Protein AF-G8LUS6-F1 (afdb_monomer)

InterPro domains:
  IPR001623 DnaJ domain [PF00226] (2-66)
  IPR001623 DnaJ domain [PR00625] (4-22)
  IPR001623 DnaJ domain [PR00625] (22-37)
  IPR001623 DnaJ domain [PR00625] (41-61)
  IPR001623 DnaJ domain [PS50076] (2-69)
  IPR001623 DnaJ domain [SM00271] (1-61)
  IPR001623 DnaJ domain [cd06257] (2-58)
  IPR036869 Chaperone J-domain superfamily [G3DSA:1.10.287.110] (1-94)
  IPR036869 Chaperone J-domain superfamily [SSF46565] (1-72)
  IPR050817 DjlA DnaK co-chaperone [PTHR24074] (4-101)

Secondary structure (DSSP, 8-state):
--HHHHTT--TT--HHHHHHHHHHHHHHS-GGG--THHHHHHHHHHHHHHHHHHHHSSHHHHHHHHHHHHHHHHHHTT-SS-----------------------------------------------THHHHHHHHHHHHHHHHHHHHHHHHHSTT--HHHHHHHHHHHHHHHHHHHHHHHHHHHHHHHHHH-----PPPGGGSS-HHHHHHHHHHHHHHHHHHHHHHHHHHHHHHHTSB-TT-BHHHHHHHH-S-SEEEEEGGGTEEEEEETTEEEEE-TTSBEEEEE-TTS-S-B-S-PPPTT--B-TT-BHHHHHHHH-S-SEEEEETTTTEEEEEETTEEEEE-TTSBEEEEE-TTS---B---PPPTT--B-TT-BHHHHHHHH-S-SEEEEETTTTEEEEEETTEEEEE-TTSBEEEEE-TTS---B---PPPTT--B-TT-BHHHHHHHH-S-SEEEE-TTT--EEEEETTEEEEE-TTSBEEEEE-SSS---B---S--TT-------------

Structure (mmCIF, N/CA/C/O backbone):
data_AF-G8LUS6-F1
#
_entry.id   AF-G8LUS6-F1
#
loop_
_atom_site.group_PDB
_atom_site.id
_atom_site.type_symbol
_atom_site.label_atom_id
_atom_site.label_alt_id
_atom_site.label_comp_id
_atom_site.label_asym_id
_atom_site.label_entity_id
_atom_site.label_seq_id
_atom_site.pdbx_PDB_ins_code
_atom_site.Cartn_x
_atom_site.Cartn_y
_atom_site.Cartn_z
_atom_site.occupancy
_atom_site.B_iso_or_equiv
_atom_site.auth_seq_id
_atom_site.auth_comp_id
_atom_site.auth_asym_id
_atom_site.auth_atom_id
_atom_site.pdbx_PDB_model_num
ATOM 1 N N . MET A 1 1 ? -3.765 36.724 -2.207 1.00 58.47 1 MET A N 1
ATOM 2 C CA . MET A 1 1 ? -5.198 36.444 -2.384 1.00 58.47 1 MET A CA 1
ATOM 3 C C . MET A 1 1 ? -5.279 35.278 -3.341 1.00 58.47 1 MET A C 1
ATOM 5 O O . MET A 1 1 ? -4.843 35.405 -4.480 1.00 58.47 1 MET A O 1
ATOM 9 N N . ASN A 1 2 ? -5.630 34.113 -2.814 1.00 85.12 2 ASN A N 1
ATOM 10 C CA . ASN A 1 2 ? -5.726 32.873 -3.573 1.00 85.12 2 ASN A CA 1
ATOM 11 C C . ASN A 1 2 ? -7.118 32.796 -4.254 1.00 85.12 2 ASN A C 1
ATOM 13 O O . ASN A 1 2 ? -7.994 33.615 -3.981 1.00 85.12 2 ASN A O 1
ATOM 17 N N . LEU A 1 3 ? -7.329 31.843 -5.167 1.00 89.19 3 LEU A N 1
ATOM 18 C CA . LEU A 1 3 ? -8.605 31.709 -5.886 1.00 89.19 3 LEU A CA 1
ATOM 19 C C . LEU A 1 3 ? -9.763 31.250 -4.980 1.00 89.19 3 LEU A C 1
ATOM 21 O O . LEU A 1 3 ? -10.919 31.515 -5.299 1.00 89.19 3 LEU A O 1
ATOM 25 N N . TYR A 1 4 ? -9.465 30.611 -3.847 1.00 91.12 4 TYR A N 1
ATOM 26 C CA . TYR A 1 4 ? -10.455 30.220 -2.841 1.00 91.12 4 TYR A CA 1
ATOM 27 C C . TYR A 1 4 ? -10.989 31.442 -2.078 1.00 91.12 4 TYR A C 1
ATOM 29 O O . TYR A 1 4 ? -12.196 31.562 -1.889 1.00 91.12 4 TYR A O 1
ATOM 37 N N . ASP A 1 5 ? -10.123 32.417 -1.779 1.00 91.19 5 ASP A N 1
ATOM 38 C CA . ASP A 1 5 ? -10.479 33.703 -1.171 1.00 91.19 5 ASP A CA 1
ATOM 39 C C . ASP A 1 5 ? -11.413 34.507 -2.095 1.00 91.19 5 ASP A C 1
ATOM 41 O O . ASP A 1 5 ? -12.305 35.208 -1.626 1.00 91.19 5 ASP A O 1
ATOM 45 N N . VAL A 1 6 ? -11.222 34.402 -3.419 1.00 90.75 6 VAL A N 1
ATOM 46 C CA . VAL A 1 6 ? -12.074 35.063 -4.429 1.00 90.75 6 VAL A CA 1
ATOM 47 C C . VAL A 1 6 ? -13.480 34.458 -4.462 1.00 90.75 6 VAL A C 1
ATOM 49 O O . VAL A 1 6 ? -14.449 35.185 -4.677 1.00 90.75 6 VAL A O 1
ATOM 52 N N . LEU A 1 7 ? -13.593 33.145 -4.242 1.00 91.44 7 LEU A N 1
ATOM 53 C CA . LEU A 1 7 ? -14.875 32.446 -4.123 1.00 91.44 7 LEU A CA 1
ATOM 54 C C . LEU A 1 7 ? -15.418 32.417 -2.685 1.00 91.44 7 LEU A C 1
ATOM 56 O O . LEU A 1 7 ? -16.474 31.834 -2.466 1.00 91.44 7 LEU A O 1
ATOM 60 N N . GLU A 1 8 ? -14.736 33.062 -1.733 1.00 91.81 8 GLU A N 1
ATOM 61 C CA . GLU A 1 8 ? -15.108 33.118 -0.312 1.00 91.81 8 GLU A CA 1
ATOM 62 C C . GLU A 1 8 ? -15.313 31.718 0.316 1.00 91.81 8 GLU A C 1
ATOM 64 O O . GLU A 1 8 ? -16.197 31.516 1.147 1.00 91.81 8 GLU A O 1
ATOM 69 N N . VAL A 1 9 ? -14.493 30.736 -0.082 1.00 90.38 9 VAL A N 1
ATOM 70 C CA . VAL A 1 9 ? -14.553 29.339 0.393 1.00 90.38 9 VAL A CA 1
ATOM 71 C C . VAL A 1 9 ? -13.209 28.865 0.947 1.00 90.38 9 VAL A C 1
ATOM 73 O O . VAL A 1 9 ? -12.163 29.411 0.611 1.00 90.38 9 VAL A O 1
ATOM 76 N N . SER A 1 10 ? -13.231 27.822 1.783 1.00 89.56 10 SER A N 1
ATOM 77 C CA . SER A 1 10 ? -12.005 27.179 2.279 1.00 89.56 10 SER A CA 1
ATOM 78 C C . SER A 1 10 ? -11.279 26.401 1.178 1.00 89.56 10 SER A C 1
ATOM 80 O O . SER A 1 10 ? -11.909 25.948 0.218 1.00 89.56 10 SER A O 1
ATOM 82 N N . GLN A 1 11 ? -9.971 26.174 1.335 1.00 86.69 11 GLN A N 1
ATOM 83 C CA . GLN A 1 11 ? -9.192 25.347 0.397 1.00 86.69 11 GLN A CA 1
ATOM 84 C C . GLN A 1 11 ? -9.652 23.876 0.404 1.00 86.69 11 GLN A C 1
ATOM 86 O O . GLN A 1 11 ? -9.571 23.188 -0.615 1.00 86.69 11 GLN A O 1
ATOM 91 N N . GLU A 1 12 ? -10.228 23.428 1.519 1.00 86.00 12 GLU A N 1
ATOM 92 C CA . GLU A 1 12 ? -10.810 22.103 1.751 1.00 86.00 12 GLU A CA 1
ATOM 93 C C . GLU A 1 12 ? -12.258 21.982 1.236 1.00 86.00 12 GLU A C 1
ATOM 95 O O . GLU A 1 12 ? -12.863 20.917 1.333 1.00 86.00 12 GLU A O 1
ATOM 100 N N . ALA A 1 13 ? -12.844 23.050 0.676 1.00 86.75 13 ALA A N 1
ATOM 101 C CA . ALA A 1 13 ? -14.242 23.044 0.245 1.00 86.75 13 ALA A CA 1
ATOM 102 C C . ALA A 1 13 ? -14.516 21.978 -0.832 1.00 86.75 13 ALA A C 1
ATOM 104 O O . ALA A 1 13 ? -13.731 21.795 -1.771 1.00 86.75 13 ALA A O 1
ATOM 105 N N . SER A 1 14 ? -15.657 21.290 -0.739 1.00 88.50 14 SER A N 1
ATOM 106 C CA . SER A 1 14 ? -16.054 20.284 -1.729 1.00 88.50 14 SER A CA 1
ATOM 107 C C . SER A 1 14 ? -16.387 20.923 -3.088 1.00 88.50 14 SER A C 1
ATOM 109 O O . SER A 1 14 ? -16.627 22.127 -3.204 1.00 88.50 14 SER A O 1
ATOM 111 N N . GLN A 1 15 ? -16.417 20.117 -4.154 1.00 90.06 15 GLN A N 1
ATOM 112 C CA . GLN A 1 15 ? -16.765 20.612 -5.495 1.00 90.06 15 GLN A CA 1
ATOM 113 C C . GLN A 1 15 ? -18.192 21.174 -5.581 1.00 90.06 15 GLN A C 1
ATOM 115 O O . GLN A 1 15 ? -18.461 22.089 -6.361 1.00 90.06 15 GLN A O 1
ATOM 120 N N . GLU A 1 16 ? -19.109 20.651 -4.772 1.00 86.19 16 GLU A N 1
ATOM 121 C CA . GLU A 1 16 ? -20.479 21.159 -4.684 1.00 86.19 16 GLU A CA 1
ATOM 122 C C . GLU A 1 16 ? -20.511 22.536 -4.014 1.00 86.19 16 GLU A C 1
ATOM 124 O O . GLU A 1 16 ? -21.102 23.467 -4.562 1.00 86.19 16 GLU A O 1
ATOM 129 N N . MET A 1 17 ? -19.757 22.714 -2.922 1.00 85.00 17 MET A N 1
ATOM 130 C CA . MET A 1 17 ? -19.627 24.004 -2.235 1.00 85.00 17 MET A CA 1
ATOM 131 C C . MET A 1 17 ? -19.033 25.091 -3.142 1.00 85.00 17 MET A C 1
ATOM 133 O O . MET A 1 17 ? -19.504 26.225 -3.130 1.00 85.00 17 MET A O 1
ATOM 137 N N . ILE A 1 18 ? -18.049 24.752 -3.982 1.00 91.50 18 ILE A N 1
ATOM 138 C CA . ILE A 1 18 ? -17.445 25.684 -4.952 1.00 91.50 18 ILE A CA 1
ATOM 139 C C . ILE A 1 18 ? -18.463 26.122 -6.016 1.00 91.50 18 ILE A C 1
ATOM 141 O O . ILE A 1 18 ? -18.535 27.302 -6.369 1.00 91.50 18 ILE A O 1
ATOM 145 N N . LYS A 1 19 ? -19.284 25.190 -6.519 1.00 90.06 19 LYS A N 1
ATOM 146 C CA . LYS A 1 19 ? -20.344 25.494 -7.496 1.00 90.06 19 LYS A CA 1
ATOM 147 C C . LYS A 1 19 ? -21.439 26.372 -6.898 1.00 90.06 19 LYS A C 1
ATOM 149 O O . LYS A 1 19 ? -21.920 27.287 -7.572 1.00 90.06 19 LYS A O 1
ATOM 154 N N . ASP A 1 20 ? -21.820 26.125 -5.653 1.00 89.81 20 ASP A N 1
ATOM 155 C CA . ASP A 1 20 ? -22.864 26.899 -4.987 1.00 89.81 20 ASP A CA 1
ATOM 156 C C . ASP A 1 20 ? -22.379 28.286 -4.546 1.00 89.81 20 ASP A C 1
ATOM 158 O O . ASP A 1 20 ? -23.111 29.272 -4.707 1.00 89.81 20 ASP A O 1
ATOM 162 N N . ALA A 1 21 ? -21.120 28.408 -4.120 1.00 91.81 21 ALA A N 1
ATOM 163 C CA . ALA A 1 21 ? -20.474 29.695 -3.875 1.00 91.81 21 ALA A CA 1
ATOM 164 C C . ALA A 1 21 ? -20.403 30.540 -5.157 1.00 91.81 21 ALA A C 1
ATOM 166 O O . ALA A 1 21 ? -20.826 31.699 -5.157 1.00 91.81 21 ALA A O 1
ATOM 167 N N . TYR A 1 22 ? -19.992 29.943 -6.283 1.00 93.75 22 TYR A N 1
ATOM 168 C CA . TYR A 1 22 ? -19.989 30.617 -7.584 1.00 93.75 22 TYR A CA 1
ATOM 169 C C . TYR A 1 22 ? -21.378 31.135 -7.970 1.00 93.75 22 TYR A C 1
ATOM 171 O O . TYR A 1 22 ? -21.530 32.305 -8.314 1.00 93.75 22 TYR A O 1
ATOM 179 N N . ARG A 1 23 ? -22.420 30.299 -7.865 1.00 92.19 23 ARG A N 1
ATOM 180 C CA . ARG A 1 23 ? -23.803 30.705 -8.179 1.00 92.19 23 ARG A CA 1
ATOM 181 C C . ARG A 1 23 ? -24.276 31.863 -7.302 1.00 92.19 23 ARG A C 1
ATOM 183 O O . ARG A 1 23 ? -24.979 32.750 -7.788 1.00 92.19 23 ARG A O 1
ATOM 190 N N . THR A 1 24 ? -23.908 31.853 -6.025 1.00 91.25 24 THR A N 1
ATOM 191 C CA . THR A 1 24 ? -24.281 32.890 -5.055 1.00 91.25 24 THR A CA 1
ATOM 192 C C . THR A 1 24 ? -23.578 34.211 -5.364 1.00 91.25 24 THR A C 1
ATOM 194 O O . THR A 1 24 ? -24.226 35.257 -5.450 1.00 91.25 24 THR A O 1
ATOM 197 N N . LEU A 1 25 ? -22.271 34.166 -5.622 1.00 90.62 25 LEU A N 1
ATOM 198 C CA . LEU A 1 25 ? -21.464 35.342 -5.938 1.00 90.62 25 LEU A CA 1
ATOM 199 C C . LEU A 1 25 ? -21.779 35.913 -7.328 1.00 90.62 25 LEU A C 1
ATOM 201 O O . LEU A 1 25 ? -21.881 37.129 -7.475 1.00 90.62 25 LEU A O 1
ATOM 205 N N . ALA A 1 26 ? -22.033 35.064 -8.326 1.00 89.50 26 ALA A N 1
ATOM 206 C CA . ALA A 1 26 ? -22.428 35.491 -9.666 1.00 89.50 26 ALA A CA 1
ATOM 207 C C . ALA A 1 26 ? -23.787 36.209 -9.660 1.00 89.50 26 ALA A C 1
ATOM 209 O O . ALA A 1 26 ? -23.953 37.225 -10.330 1.00 89.50 26 ALA A O 1
ATOM 210 N N . LYS A 1 27 ? -24.751 35.740 -8.854 1.00 89.12 27 LYS A N 1
ATOM 211 C CA . LYS A 1 27 ? -26.025 36.451 -8.653 1.00 89.12 27 LYS A CA 1
ATOM 212 C C . LYS A 1 27 ? -25.836 37.779 -7.929 1.00 89.12 27 LYS A C 1
ATOM 214 O O . LYS A 1 27 ? -26.528 38.732 -8.251 1.00 89.12 27 LYS A O 1
ATOM 219 N N . LYS A 1 28 ? -24.915 37.847 -6.966 1.00 86.38 28 LYS A N 1
ATOM 220 C CA . LYS A 1 28 ? -24.642 39.058 -6.183 1.00 86.38 28 LYS A CA 1
ATOM 221 C C . LYS A 1 28 ? -23.948 40.138 -7.013 1.00 86.38 28 LYS A C 1
ATOM 223 O O . LYS A 1 28 ? -24.328 41.292 -6.910 1.00 86.38 28 LYS A O 1
ATOM 228 N N . TYR A 1 29 ? -22.975 39.772 -7.846 1.00 88.38 29 TYR A N 1
ATOM 229 C CA . TYR A 1 29 ? -22.129 40.714 -8.592 1.00 88.38 29 TYR A CA 1
ATOM 230 C C . TYR A 1 29 ? -22.480 40.831 -10.084 1.00 88.38 29 TYR A C 1
ATOM 232 O O . TYR A 1 29 ? -21.676 41.335 -10.866 1.00 88.38 29 TYR A O 1
ATOM 240 N N . HIS A 1 30 ? -23.666 40.377 -10.508 1.00 85.69 30 HIS A N 1
ATOM 241 C CA . HIS A 1 30 ? -24.073 40.466 -11.912 1.00 85.69 30 HIS A CA 1
ATOM 242 C C . HIS A 1 30 ? -24.125 41.934 -12.377 1.00 85.69 30 HIS A C 1
ATOM 244 O O . HIS A 1 30 ? -24.794 42.742 -11.729 1.00 85.69 30 HIS A O 1
ATOM 250 N N . PRO A 1 31 ? -23.477 42.308 -13.498 1.00 80.50 31 PRO A N 1
ATOM 251 C CA . PRO A 1 31 ? -23.371 43.707 -13.927 1.00 80.50 31 PRO A CA 1
ATOM 252 C C . PRO A 1 31 ? -24.723 44.354 -14.259 1.00 80.50 31 PRO A C 1
ATOM 254 O O . PRO A 1 31 ? -24.834 45.577 -14.229 1.00 80.50 31 PRO A O 1
ATOM 257 N N . ASP A 1 32 ? -25.759 43.553 -14.519 1.00 86.12 32 ASP A N 1
ATOM 258 C CA . ASP A 1 32 ? -27.130 44.042 -14.740 1.00 86.12 32 ASP A CA 1
ATOM 259 C C . ASP A 1 32 ? -27.805 44.570 -13.464 1.00 86.12 32 ASP A C 1
ATOM 261 O O . ASP A 1 32 ? -28.813 45.267 -13.551 1.00 86.12 32 ASP A O 1
ATOM 265 N N . LEU A 1 33 ? -27.260 44.267 -12.280 1.00 80.56 33 LEU A N 1
ATOM 266 C CA . LEU A 1 33 ? -27.777 44.757 -10.998 1.00 80.56 33 LEU A CA 1
ATOM 267 C C . LEU A 1 33 ? -27.205 46.128 -10.607 1.00 80.56 33 LEU A C 1
ATOM 269 O O . LEU A 1 33 ? -27.638 46.704 -9.609 1.00 80.56 33 LEU A O 1
ATOM 273 N N . TYR A 1 34 ? -26.248 46.661 -11.375 1.00 85.19 34 TYR A N 1
ATOM 274 C CA . TYR A 1 34 ? -25.497 47.865 -11.021 1.00 85.19 34 TYR A CA 1
ATOM 275 C C . TYR A 1 34 ? -25.462 48.887 -12.164 1.00 85.19 34 TYR A C 1
ATOM 277 O O . TYR A 1 34 ? -25.383 48.550 -13.344 1.00 85.19 34 TYR A O 1
ATOM 285 N N . THR A 1 35 ? -25.472 50.176 -11.815 1.00 74.56 35 THR A N 1
ATOM 286 C CA . THR A 1 35 ? -25.419 51.297 -12.770 1.00 74.56 35 THR A CA 1
ATOM 287 C C . THR A 1 35 ? -24.302 52.278 -12.414 1.00 74.56 35 THR A C 1
ATOM 289 O O . THR A 1 35 ? -23.964 52.438 -11.245 1.00 74.56 35 THR A O 1
ATOM 292 N N . GLY A 1 36 ? -23.740 52.976 -13.406 1.00 76.25 36 GLY A N 1
ATOM 293 C CA . GLY A 1 36 ? -22.704 53.994 -13.178 1.00 76.25 36 GLY A CA 1
ATOM 294 C C . GLY A 1 36 ? -21.356 53.404 -12.744 1.00 76.25 36 GLY A C 1
ATOM 295 O O . GLY A 1 36 ? -20.943 52.360 -13.243 1.00 76.25 36 GLY A O 1
ATOM 296 N N . SER A 1 37 ? -20.652 54.066 -11.820 1.00 71.19 37 SER A N 1
ATOM 297 C CA . SER A 1 37 ? -19.320 53.643 -11.350 1.00 71.19 37 SER A CA 1
ATOM 298 C C . SER A 1 37 ? -19.307 52.265 -10.684 1.00 71.19 37 SER A C 1
ATOM 300 O O . SER A 1 37 ? -18.295 51.568 -10.736 1.00 71.19 37 SER A O 1
ATOM 302 N N . ASP A 1 38 ? -20.424 51.849 -10.086 1.00 75.06 38 ASP A N 1
ATOM 303 C CA . ASP A 1 38 ? -20.526 50.558 -9.400 1.00 75.06 38 ASP A CA 1
ATOM 304 C C . ASP A 1 38 ? -20.705 49.392 -10.378 1.00 75.06 38 ASP A C 1
ATOM 306 O O . ASP A 1 38 ? -20.310 48.269 -10.069 1.00 75.06 38 ASP A O 1
ATOM 310 N N . LYS A 1 39 ? -21.171 49.667 -11.606 1.00 80.06 39 LYS A N 1
ATOM 311 C CA . LYS A 1 39 ? -21.209 48.675 -12.688 1.00 80.06 39 LYS A CA 1
ATOM 312 C C . LYS A 1 39 ? -19.807 48.212 -13.076 1.00 80.06 39 LYS A C 1
ATOM 314 O O . LYS A 1 39 ? -19.568 47.017 -13.186 1.00 80.06 39 LYS A O 1
ATOM 319 N N . SER A 1 40 ? -18.863 49.146 -13.200 1.00 78.62 40 SER A N 1
ATOM 320 C CA . SER A 1 40 ? -17.472 48.816 -13.534 1.00 78.62 40 SER A CA 1
ATOM 321 C C . SER A 1 40 ? -16.816 47.933 -12.467 1.00 78.62 40 SER A C 1
ATOM 323 O O . SER A 1 40 ? -16.060 47.027 -12.805 1.00 78.62 40 SER A O 1
ATOM 325 N N . LYS A 1 41 ? -17.126 48.163 -11.184 1.00 80.69 41 LYS A N 1
ATOM 326 C CA . LYS A 1 41 ? -16.615 47.345 -10.071 1.00 80.69 41 LYS A CA 1
ATOM 327 C C . LYS A 1 41 ? -17.250 45.956 -10.044 1.00 80.69 41 LYS A C 1
ATOM 329 O O . LYS A 1 41 ? -16.564 44.978 -9.764 1.00 80.69 41 LYS A O 1
ATOM 334 N N . ALA A 1 42 ? -18.546 45.865 -10.345 1.00 81.00 42 ALA A N 1
ATOM 335 C CA . ALA A 1 42 ? -19.246 44.590 -10.471 1.00 81.00 42 ALA A CA 1
ATOM 336 C C . ALA A 1 42 ? -18.702 43.760 -11.647 1.00 81.00 42 ALA A C 1
ATOM 338 O O . ALA A 1 42 ? -18.479 42.565 -11.493 1.00 81.00 42 ALA A O 1
ATOM 339 N N . GLU A 1 43 ? -18.399 44.390 -12.787 1.00 81.75 43 GLU A N 1
ATOM 340 C CA . GLU A 1 43 ? -17.769 43.726 -13.938 1.00 81.75 43 GLU A CA 1
ATOM 341 C C . GLU A 1 43 ? -16.366 43.191 -13.621 1.00 81.75 43 GLU A C 1
ATOM 343 O O . GLU A 1 43 ? -16.021 42.086 -14.040 1.00 81.75 43 GLU A O 1
ATOM 348 N N . GLU A 1 44 ? -15.556 43.946 -12.875 1.00 85.00 44 GLU A N 1
ATOM 349 C CA . GLU A 1 44 ? -14.219 43.518 -12.447 1.00 85.00 44 GLU A CA 1
ATOM 350 C C . GLU A 1 44 ? -14.293 42.340 -11.466 1.00 85.00 44 GLU A C 1
ATOM 352 O O . GLU A 1 44 ? -13.701 41.290 -11.719 1.00 85.00 44 GLU A O 1
ATOM 357 N N . LYS A 1 45 ? -15.132 42.448 -10.426 1.00 85.12 45 LYS A N 1
ATOM 358 C CA . LYS A 1 45 ? -15.408 41.352 -9.483 1.00 85.12 45 LYS A CA 1
ATOM 359 C C . LYS A 1 45 ? -15.941 40.103 -10.185 1.00 85.12 45 LYS A C 1
ATOM 361 O O . LYS A 1 45 ? -15.512 38.995 -9.882 1.00 85.12 45 LYS A O 1
ATOM 366 N N . MET A 1 46 ? -16.845 40.265 -11.149 1.00 86.69 46 MET A N 1
ATOM 367 C CA . MET A 1 46 ? -17.398 39.149 -11.917 1.00 86.69 46 MET A CA 1
ATOM 368 C C . MET A 1 46 ? -16.325 38.442 -12.757 1.00 86.69 46 MET A C 1
ATOM 370 O O . MET A 1 46 ? -16.345 37.217 -12.873 1.00 86.69 46 MET A O 1
ATOM 374 N N . LYS A 1 47 ? -15.361 39.179 -13.325 1.00 88.25 47 LYS A N 1
ATOM 375 C CA . LYS A 1 47 ? -14.227 38.577 -14.047 1.00 88.25 47 LYS A CA 1
ATOM 376 C C . LYS A 1 47 ? -13.346 37.741 -13.122 1.00 88.25 47 LYS A C 1
ATOM 378 O O . LYS A 1 47 ? -12.975 36.634 -13.504 1.00 88.25 47 LYS A O 1
ATOM 383 N N . GLU A 1 48 ? -13.060 38.233 -11.918 1.00 88.19 48 GLU A N 1
ATOM 384 C CA . GLU A 1 48 ? -12.295 37.491 -10.908 1.00 88.19 48 GLU A CA 1
ATOM 385 C C . GLU A 1 48 ? -13.020 36.209 -10.475 1.00 88.19 48 GLU A C 1
ATOM 387 O O . GLU A 1 48 ? -12.418 35.136 -10.469 1.00 88.19 48 GLU A O 1
ATOM 392 N N . ILE A 1 49 ? -14.325 36.299 -10.194 1.00 90.06 49 ILE A N 1
ATOM 393 C CA . ILE A 1 49 ? -15.166 35.157 -9.795 1.00 90.06 49 ILE A CA 1
ATOM 394 C C . ILE A 1 49 ? -15.216 34.094 -10.903 1.00 90.06 49 ILE A C 1
ATOM 396 O O . ILE A 1 49 ? -15.053 32.905 -10.630 1.00 90.06 49 ILE A O 1
ATOM 400 N N . ASN A 1 50 ? -15.396 34.505 -12.163 1.00 88.19 50 ASN A N 1
ATOM 401 C CA . ASN A 1 50 ? -15.407 33.583 -13.303 1.00 88.19 50 ASN A CA 1
ATOM 402 C C . ASN A 1 50 ? -14.051 32.903 -13.510 1.00 88.19 50 ASN A C 1
ATOM 404 O O . ASN A 1 50 ? -14.003 31.706 -13.781 1.00 88.19 50 ASN A O 1
ATOM 408 N N . TYR A 1 51 ? -12.953 33.648 -13.364 1.00 88.31 51 TYR A N 1
ATOM 409 C CA . TYR A 1 51 ? -11.608 33.091 -13.471 1.00 88.31 51 TYR A CA 1
ATOM 410 C C . TYR A 1 51 ? -11.321 32.082 -12.351 1.00 88.31 51 TYR A C 1
ATOM 412 O O . TYR A 1 51 ? -10.810 30.996 -12.617 1.00 88.31 51 TYR A O 1
ATOM 420 N N . ALA A 1 52 ? -11.709 32.393 -11.111 1.00 90.38 52 ALA A N 1
ATOM 421 C CA . ALA A 1 52 ? -11.564 31.471 -9.991 1.00 90.38 52 ALA A CA 1
ATOM 422 C C . ALA A 1 52 ? -12.386 30.189 -10.194 1.00 90.38 52 ALA A C 1
ATOM 424 O O . ALA A 1 52 ? -11.877 29.094 -9.963 1.00 90.38 52 ALA A O 1
ATOM 425 N N . PHE A 1 53 ? -13.618 30.298 -10.696 1.00 89.56 53 PHE A N 1
ATOM 426 C CA . PHE A 1 53 ? -14.460 29.134 -10.970 1.00 89.56 53 PHE A CA 1
ATOM 427 C C . PHE A 1 53 ? -13.978 28.291 -12.162 1.00 89.56 53 PHE A C 1
ATOM 429 O O . PHE A 1 53 ? -14.055 27.068 -12.086 1.00 89.56 53 PHE A O 1
ATOM 436 N N . ASP A 1 54 ? -13.422 28.889 -13.225 1.00 90.31 54 ASP A N 1
ATOM 437 C CA . ASP A 1 54 ? -12.855 28.126 -14.356 1.00 90.31 54 ASP A CA 1
ATOM 438 C C . ASP A 1 54 ? -11.700 27.209 -13.925 1.00 90.31 54 ASP A C 1
ATOM 440 O O . ASP A 1 54 ? -11.499 26.141 -14.506 1.00 90.31 54 ASP A O 1
ATOM 444 N N . ILE A 1 55 ? -10.950 27.616 -12.898 1.00 88.12 55 ILE A N 1
ATOM 445 C CA . ILE A 1 55 ? -9.837 26.840 -12.351 1.00 88.12 55 ILE A CA 1
ATOM 446 C C . ILE A 1 55 ? -10.301 25.889 -11.244 1.00 88.12 55 ILE A C 1
ATOM 448 O O . ILE A 1 55 ? -9.931 24.720 -11.268 1.00 88.12 55 ILE A O 1
ATOM 452 N N . LEU A 1 56 ? -11.103 26.354 -10.283 1.00 91.69 56 LEU A N 1
ATOM 453 C CA . LEU A 1 56 ? -11.485 25.563 -9.106 1.00 91.69 56 LEU A CA 1
ATOM 454 C C . LEU A 1 56 ? -12.667 24.611 -9.357 1.00 91.69 56 LEU A C 1
ATOM 456 O O . LEU A 1 56 ? -12.760 23.566 -8.711 1.00 91.69 56 LEU A O 1
ATOM 460 N N . GLY A 1 57 ? -13.553 24.947 -10.299 1.00 84.12 57 GLY A N 1
ATOM 461 C CA . GLY A 1 57 ? -14.731 24.147 -10.648 1.00 84.12 57 GLY A CA 1
ATOM 462 C C . GLY A 1 57 ? -14.425 22.915 -11.506 1.00 84.12 57 GLY A C 1
ATOM 463 O O . GLY A 1 57 ? -15.247 21.999 -11.572 1.00 84.12 57 GLY A O 1
ATOM 464 N N . ASP A 1 58 ? -13.249 22.867 -12.139 1.00 88.00 58 ASP A N 1
ATOM 465 C CA . ASP A 1 58 ? -12.726 21.682 -12.821 1.00 88.00 58 ASP A CA 1
ATOM 466 C C . ASP A 1 58 ? -11.766 20.929 -11.875 1.00 88.00 58 ASP A C 1
ATOM 468 O O . ASP A 1 58 ? -10.739 21.489 -11.475 1.00 88.00 58 ASP A O 1
ATOM 472 N N . PRO A 1 59 ? -12.039 19.657 -11.523 1.00 84.81 59 PRO A N 1
ATOM 473 C CA . PRO A 1 59 ? -11.202 18.894 -10.595 1.00 84.81 59 PRO A CA 1
ATOM 474 C C . PRO A 1 59 ? -9.729 18.768 -11.017 1.00 84.81 59 PRO A C 1
ATOM 476 O O . PRO A 1 59 ? -8.838 18.750 -10.168 1.00 84.81 59 PRO A O 1
ATOM 479 N N . ILE A 1 60 ? -9.448 18.699 -12.321 1.00 83.19 60 ILE A N 1
ATOM 480 C CA . ILE A 1 60 ? -8.091 18.556 -12.857 1.00 83.19 60 ILE A CA 1
ATOM 481 C C . ILE A 1 60 ? -7.345 19.890 -12.762 1.00 83.19 60 ILE A C 1
ATOM 483 O O . ILE A 1 60 ? -6.173 19.910 -12.371 1.00 83.19 60 ILE A O 1
ATOM 487 N N . LYS A 1 61 ? -7.998 21.007 -13.108 1.00 85.31 61 LYS A N 1
ATOM 488 C CA . LYS A 1 61 ? -7.391 22.346 -13.000 1.00 85.31 61 LYS A CA 1
ATOM 489 C C . LYS A 1 61 ? -7.205 22.765 -11.540 1.00 85.31 61 LYS A C 1
ATOM 491 O O . LYS A 1 61 ? -6.138 23.286 -11.214 1.00 85.31 61 LYS A O 1
ATOM 496 N N . ARG A 1 62 ? -8.167 22.451 -10.664 1.00 89.12 62 ARG A N 1
ATOM 497 C CA . ARG A 1 62 ? -8.085 22.682 -9.215 1.00 89.12 62 ARG A CA 1
ATOM 498 C C . ARG A 1 62 ? -6.868 21.987 -8.624 1.00 89.12 62 ARG A C 1
ATOM 500 O O . ARG A 1 62 ? -6.032 22.637 -8.012 1.00 89.12 62 ARG A O 1
ATOM 507 N N . ARG A 1 63 ? -6.692 20.698 -8.926 1.00 82.81 63 ARG A N 1
ATOM 508 C CA . ARG A 1 63 ? -5.542 19.923 -8.443 1.00 82.81 63 ARG A CA 1
ATOM 509 C C . ARG A 1 63 ? -4.200 20.526 -8.871 1.00 82.81 63 ARG A C 1
ATOM 511 O O . ARG A 1 63 ? -3.280 20.601 -8.064 1.00 82.81 63 ARG A O 1
ATOM 518 N N . LYS A 1 64 ? -4.082 20.989 -10.122 1.00 84.50 64 LYS A N 1
ATOM 519 C CA . LYS A 1 64 ? -2.869 21.679 -10.609 1.00 84.50 64 LYS A CA 1
ATOM 520 C C . LYS A 1 64 ? -2.639 23.018 -9.903 1.00 84.50 64 LYS A C 1
ATOM 522 O O . LYS A 1 64 ? -1.495 23.386 -9.639 1.00 84.50 64 LYS A O 1
ATOM 527 N N . TYR A 1 65 ? -3.711 23.749 -9.613 1.00 83.94 65 TYR A N 1
ATOM 528 C CA . TYR A 1 65 ? -3.650 25.000 -8.868 1.00 83.94 65 TYR A CA 1
ATOM 529 C C . TYR A 1 65 ? -3.204 24.768 -7.414 1.00 83.94 65 TYR A C 1
ATOM 531 O O . TYR A 1 65 ? -2.272 25.430 -6.956 1.00 83.94 65 TYR A O 1
ATOM 539 N N . ASP A 1 66 ? -3.753 23.759 -6.741 1.00 86.94 66 ASP A N 1
ATOM 540 C CA . ASP A 1 66 ? -3.376 23.369 -5.375 1.00 86.94 66 ASP A CA 1
ATOM 541 C C . ASP A 1 66 ? -1.912 22.919 -5.293 1.00 86.94 66 ASP A C 1
ATOM 543 O O . ASP A 1 66 ? -1.178 23.274 -4.368 1.00 86.94 66 ASP A O 1
ATOM 547 N N . GLU A 1 67 ? -1.441 22.201 -6.313 1.00 81.19 67 GLU A N 1
ATOM 548 C CA . GLU A 1 67 ? -0.036 21.826 -6.446 1.00 81.19 67 GLU A CA 1
ATOM 549 C C . GLU A 1 67 ? 0.875 23.058 -6.605 1.00 81.19 67 GLU A C 1
ATOM 551 O O . GLU A 1 67 ? 1.971 23.102 -6.041 1.00 81.19 67 GLU A O 1
ATOM 556 N N . SER A 1 68 ? 0.427 24.086 -7.336 1.00 80.75 68 SER A N 1
ATOM 557 C CA . SER A 1 68 ? 1.178 25.337 -7.493 1.00 80.75 68 SER A CA 1
ATOM 558 C C . SER A 1 68 ? 1.272 26.132 -6.186 1.00 80.75 68 SER A C 1
ATOM 560 O O . SER A 1 68 ? 2.361 26.600 -5.848 1.00 80.75 68 SER A O 1
ATOM 562 N N . LEU A 1 69 ? 0.187 26.184 -5.402 1.00 81.94 69 LEU A N 1
ATOM 563 C CA . LEU A 1 69 ? 0.163 26.806 -4.074 1.00 81.94 69 LEU A CA 1
ATOM 564 C C . LEU A 1 69 ? 1.096 26.080 -3.099 1.00 81.94 69 LEU A C 1
ATOM 566 O O . LEU A 1 69 ? 1.833 26.713 -2.342 1.00 81.94 69 LEU A O 1
ATOM 570 N N . ARG A 1 70 ? 1.131 24.745 -3.170 1.00 76.44 70 ARG A N 1
ATOM 571 C CA . ARG A 1 70 ? 2.056 23.917 -2.388 1.00 76.44 70 ARG A CA 1
ATOM 572 C C . ARG A 1 70 ? 3.514 24.172 -2.787 1.00 76.44 70 ARG A C 1
ATOM 574 O O . ARG A 1 70 ? 4.378 24.321 -1.932 1.00 76.44 70 ARG A O 1
ATOM 581 N N . LYS A 1 71 ? 3.818 24.284 -4.084 1.00 72.81 71 LYS A N 1
ATOM 582 C CA . LYS A 1 71 ? 5.172 24.638 -4.558 1.00 72.81 71 LYS A CA 1
ATOM 583 C C . LYS A 1 71 ? 5.592 26.044 -4.116 1.00 72.81 71 LYS A C 1
ATOM 585 O O . LYS A 1 71 ? 6.769 26.259 -3.833 1.00 72.81 71 LYS A O 1
ATOM 590 N N . GLU A 1 72 ? 4.657 26.986 -4.033 1.00 61.81 72 GLU A N 1
ATOM 591 C CA . GLU A 1 72 ? 4.904 28.351 -3.558 1.00 61.81 72 GLU A CA 1
ATOM 592 C C . GLU A 1 72 ? 5.187 28.397 -2.046 1.00 61.81 72 GLU A C 1
ATOM 594 O O . GLU A 1 72 ? 6.140 29.059 -1.624 1.00 61.81 72 GLU A O 1
ATOM 599 N N . SER A 1 73 ? 4.471 27.607 -1.234 1.00 57.62 73 SER A N 1
ATOM 600 C CA . SER A 1 73 ? 4.758 27.471 0.202 1.00 57.62 73 SER A CA 1
ATOM 601 C C . SER A 1 73 ? 6.114 26.800 0.471 1.00 57.62 73 SER A C 1
ATOM 603 O O . SER A 1 73 ? 6.863 27.259 1.335 1.00 57.62 73 SER A O 1
ATOM 605 N N . PHE A 1 74 ? 6.510 25.814 -0.345 1.00 48.28 74 PHE A N 1
ATOM 606 C CA . PHE A 1 74 ? 7.854 25.217 -0.302 1.00 48.28 74 PHE A CA 1
ATOM 607 C C . PHE A 1 74 ? 8.971 26.170 -0.763 1.00 48.28 74 PHE A C 1
ATOM 609 O O . PHE A 1 74 ? 10.117 26.040 -0.325 1.00 48.28 74 PHE A O 1
ATOM 616 N N . LYS A 1 75 ? 8.668 27.148 -1.625 1.00 47.31 75 LYS A N 1
ATOM 617 C CA . LYS A 1 75 ? 9.644 28.142 -2.102 1.00 47.31 75 LYS A CA 1
ATOM 618 C C . LYS A 1 75 ? 9.939 29.208 -1.043 1.00 47.31 75 LYS A C 1
ATOM 620 O O . LYS A 1 75 ? 11.096 29.592 -0.891 1.00 47.31 75 LYS A O 1
ATOM 625 N N . ASN A 1 76 ? 8.930 29.601 -0.263 1.00 45.97 76 ASN A N 1
ATOM 626 C CA . ASN A 1 76 ? 9.077 30.541 0.855 1.00 45.97 76 ASN A CA 1
ATOM 627 C C . ASN A 1 76 ? 9.871 29.953 2.036 1.00 45.97 76 ASN A C 1
ATOM 629 O O . ASN A 1 76 ? 10.508 30.699 2.776 1.00 45.97 76 ASN A O 1
ATOM 633 N N . TYR A 1 77 ? 9.923 28.622 2.166 1.00 39.12 77 TYR A N 1
ATOM 634 C CA . TYR A 1 77 ? 10.761 27.934 3.158 1.00 39.12 77 TYR A CA 1
ATOM 635 C C . TYR A 1 77 ? 12.267 27.971 2.815 1.00 39.12 77 TYR A C 1
ATOM 637 O O . TYR A 1 77 ? 13.110 27.751 3.680 1.00 39.12 77 TYR A O 1
ATOM 645 N N . LYS A 1 78 ? 12.629 28.273 1.556 1.00 40.72 78 LYS A N 1
ATOM 646 C CA . LYS A 1 78 ? 14.019 28.299 1.054 1.00 40.72 78 LYS A CA 1
ATOM 647 C C . LYS A 1 78 ? 14.648 29.696 0.971 1.00 40.72 78 LYS A C 1
ATOM 649 O O . LYS A 1 78 ? 15.783 29.821 0.521 1.00 40.72 78 LYS A O 1
ATOM 654 N N . THR A 1 79 ? 13.947 30.744 1.399 1.00 37.19 79 THR A N 1
ATOM 655 C CA . THR A 1 79 ? 14.423 32.136 1.332 1.00 37.19 79 THR A CA 1
ATOM 656 C C . THR A 1 79 ? 14.672 32.739 2.714 1.00 37.19 79 THR A C 1
ATOM 658 O O . THR A 1 79 ? 14.138 33.797 3.029 1.00 37.19 79 THR A O 1
ATOM 661 N N . ASN A 1 80 ? 15.530 32.098 3.513 1.00 34.75 80 ASN A N 1
ATOM 662 C CA . ASN A 1 80 ? 16.374 32.814 4.469 1.00 34.75 80 ASN A CA 1
ATOM 663 C C . ASN A 1 80 ? 17.848 32.603 4.087 1.00 34.75 80 ASN A C 1
ATOM 665 O O . ASN A 1 80 ? 18.351 31.487 4.086 1.00 34.75 80 ASN A O 1
ATOM 669 N N . GLU A 1 81 ? 18.459 33.732 3.727 1.00 33.00 81 GLU A N 1
ATOM 670 C CA . GLU A 1 81 ? 19.875 34.049 3.513 1.00 33.00 81 GLU A CA 1
ATOM 671 C C . GLU A 1 81 ? 20.730 33.302 2.460 1.00 33.00 81 GLU A C 1
ATOM 673 O O . GLU A 1 81 ? 21.177 32.174 2.624 1.00 33.00 81 GLU A O 1
ATOM 678 N N . SER A 1 82 ? 21.121 34.109 1.458 1.00 32.06 82 SER A N 1
ATOM 679 C CA . SER A 1 82 ? 22.469 34.176 0.863 1.00 32.06 82 SER A CA 1
ATOM 680 C C . SER A 1 82 ? 22.836 33.189 -0.256 1.00 32.06 82 SER A C 1
ATOM 682 O O . SER A 1 82 ? 23.556 32.227 -0.036 1.00 32.06 82 SER A O 1
ATOM 684 N N . PHE A 1 83 ? 22.496 33.519 -1.511 1.00 30.66 83 PHE A N 1
ATOM 685 C CA . PHE A 1 83 ? 23.447 34.162 -2.442 1.00 30.66 83 PHE A CA 1
ATOM 686 C C . PHE A 1 83 ? 22.786 34.555 -3.778 1.00 30.66 83 PHE A C 1
ATOM 688 O O . PHE A 1 83 ? 21.972 33.840 -4.356 1.00 30.66 83 PHE A O 1
ATOM 695 N N . LYS A 1 84 ? 23.161 35.750 -4.241 1.00 32.19 84 LYS A N 1
ATOM 696 C CA . LYS A 1 84 ? 22.783 36.423 -5.491 1.00 32.19 84 LYS A CA 1
ATOM 697 C C . LYS A 1 84 ? 23.657 35.978 -6.676 1.00 32.19 84 LYS A C 1
ATOM 699 O O . LYS A 1 84 ? 24.820 35.641 -6.481 1.00 32.19 84 LYS A O 1
ATOM 704 N N . ASN A 1 85 ? 23.121 36.257 -7.873 1.00 29.28 85 ASN A N 1
ATOM 705 C CA . ASN A 1 85 ? 23.734 36.342 -9.217 1.00 29.28 85 ASN A CA 1
ATOM 706 C C . ASN A 1 85 ? 23.689 35.015 -10.000 1.00 29.28 85 ASN A C 1
ATOM 708 O O . ASN A 1 85 ? 24.212 34.015 -9.547 1.00 29.28 85 ASN A O 1
ATOM 712 N N . TYR A 1 86 ? 23.067 34.918 -11.178 1.00 25.62 86 TYR A N 1
ATOM 713 C CA . TYR A 1 86 ? 23.140 35.841 -12.312 1.00 25.62 86 TYR A CA 1
ATOM 714 C C . TYR A 1 86 ? 21.839 35.910 -13.130 1.00 25.62 86 TYR A C 1
ATOM 716 O O . TYR A 1 86 ? 21.169 34.911 -13.372 1.00 25.62 86 TYR A O 1
ATOM 724 N N . ARG A 1 87 ? 21.548 37.113 -13.641 1.00 27.78 87 ARG A N 1
ATOM 725 C CA . ARG A 1 87 ? 20.582 37.392 -14.709 1.00 27.78 87 ARG A CA 1
ATOM 726 C C . ARG A 1 87 ? 21.308 38.157 -15.812 1.00 27.78 87 ARG A C 1
ATOM 728 O O . ARG A 1 87 ? 21.648 39.313 -15.592 1.00 27.78 87 ARG A O 1
ATOM 735 N N . THR A 1 88 ? 21.540 37.535 -16.968 1.00 26.44 88 THR A N 1
ATOM 736 C CA . THR A 1 88 ? 21.811 38.125 -18.310 1.00 26.44 88 THR A CA 1
ATOM 737 C C . THR A 1 88 ? 22.122 36.935 -19.232 1.00 26.44 88 THR A C 1
ATOM 739 O O . THR A 1 88 ? 22.838 36.046 -18.810 1.00 26.44 88 THR A O 1
ATOM 742 N N . ASN A 1 89 ? 21.638 36.741 -20.456 1.00 24.77 89 ASN A N 1
ATOM 743 C CA . ASN A 1 89 ? 21.094 37.588 -21.508 1.00 24.77 89 ASN A CA 1
ATOM 744 C C . ASN A 1 89 ? 20.255 36.672 -22.426 1.00 24.77 89 ASN A C 1
ATOM 746 O O . ASN A 1 89 ? 20.760 35.638 -22.852 1.00 24.77 89 ASN A O 1
ATOM 750 N N . GLN A 1 90 ? 19.034 37.055 -22.807 1.00 27.59 90 GLN A N 1
ATOM 751 C CA . GLN A 1 90 ? 18.387 36.473 -23.989 1.00 27.59 90 GLN A CA 1
ATOM 752 C C . GLN A 1 90 ? 17.787 37.599 -24.837 1.00 27.59 90 GLN A C 1
ATOM 754 O O . GLN A 1 90 ? 16.678 38.075 -24.608 1.00 27.59 90 GLN A O 1
ATOM 759 N N . LYS A 1 91 ? 18.588 38.065 -25.798 1.00 27.28 91 LYS A N 1
ATOM 760 C CA . LYS A 1 91 ? 18.168 38.779 -27.007 1.00 27.28 91 LYS A CA 1
ATOM 761 C C . LYS A 1 91 ? 19.155 38.419 -28.117 1.00 27.28 91 LYS A C 1
ATOM 763 O O . LYS A 1 91 ? 20.312 38.810 -28.014 1.00 27.28 91 LYS A O 1
ATOM 768 N N . ALA A 1 92 ? 18.682 37.720 -29.150 1.00 24.42 92 ALA A N 1
ATOM 769 C CA . ALA A 1 92 ? 18.689 38.184 -30.546 1.00 24.42 92 ALA A CA 1
ATOM 770 C C . ALA A 1 92 ? 18.406 37.035 -31.546 1.00 24.42 92 ALA A C 1
ATOM 772 O O . ALA A 1 92 ? 19.264 36.184 -31.725 1.00 24.42 92 ALA A O 1
ATOM 773 N N . TYR A 1 93 ? 17.232 37.130 -32.206 1.00 24.00 93 TYR A N 1
ATOM 774 C CA . TYR A 1 93 ? 16.867 36.768 -33.603 1.00 24.00 93 TYR A CA 1
ATOM 775 C C . TYR A 1 93 ? 17.089 35.321 -34.126 1.00 24.00 93 TYR A C 1
ATOM 777 O O . TYR A 1 93 ? 18.062 34.682 -33.779 1.00 24.00 93 TYR A O 1
ATOM 785 N N . SER A 1 94 ? 16.334 34.735 -35.073 1.00 24.61 94 SER A N 1
ATOM 786 C CA . SER A 1 94 ? 15.065 34.989 -35.795 1.00 24.61 94 SER A CA 1
ATOM 787 C C . SER A 1 94 ? 14.970 33.979 -36.966 1.00 24.61 94 SER A C 1
ATOM 789 O O . SER A 1 94 ? 16.001 33.660 -37.552 1.00 24.61 94 SER A O 1
ATOM 791 N N . SER A 1 95 ? 13.742 33.621 -37.384 1.00 24.86 95 SER A N 1
ATOM 792 C CA . SER A 1 95 ? 13.333 32.966 -38.660 1.00 24.86 95 SER A CA 1
ATOM 793 C C . SER A 1 95 ? 13.699 31.475 -38.824 1.00 24.86 95 SER A C 1
ATOM 795 O O . SER A 1 95 ? 14.791 31.074 -38.455 1.00 24.86 95 SER A O 1
ATOM 797 N N . TYR A 1 96 ? 12.865 30.556 -39.330 1.00 26.80 96 TYR A N 1
ATOM 798 C CA . TYR A 1 96 ? 11.723 30.610 -40.256 1.00 26.80 96 TYR A CA 1
ATOM 799 C C . TYR A 1 96 ? 10.677 29.523 -39.912 1.00 26.80 96 TYR A C 1
ATOM 801 O O . TYR A 1 96 ? 11.034 28.430 -39.478 1.00 26.80 96 TYR A O 1
ATOM 809 N N . THR A 1 97 ? 9.401 29.800 -40.191 1.00 28.47 97 THR A N 1
ATOM 810 C CA . THR A 1 97 ? 8.272 28.851 -40.234 1.00 28.47 97 THR A CA 1
ATOM 811 C C . THR A 1 97 ? 7.792 28.680 -41.676 1.00 28.47 97 THR A C 1
ATOM 813 O O . THR A 1 97 ? 7.760 29.677 -42.387 1.00 28.47 97 THR A O 1
ATOM 816 N N . TRP A 1 98 ? 7.340 27.477 -42.071 1.00 25.39 98 TRP A N 1
ATOM 817 C CA . TRP A 1 98 ? 6.360 27.276 -43.158 1.00 25.39 98 TRP A CA 1
ATOM 818 C C . TRP A 1 98 ? 5.528 25.991 -42.940 1.00 25.39 98 TRP A C 1
ATOM 820 O O . TRP A 1 98 ? 6.072 24.892 -42.886 1.00 25.39 98 TRP A O 1
ATOM 830 N N . TYR A 1 99 ? 4.206 26.161 -42.831 1.00 28.02 99 TYR A N 1
ATOM 831 C CA . TYR A 1 99 ? 3.153 25.213 -43.246 1.00 28.02 99 TYR A CA 1
ATOM 832 C C . TYR A 1 99 ? 2.768 25.534 -44.698 1.00 28.02 99 TYR A C 1
ATOM 834 O O . TYR A 1 99 ? 3.018 26.666 -45.085 1.00 28.02 99 TYR A O 1
ATOM 842 N N . TRP A 1 100 ? 2.115 24.622 -45.437 1.00 26.86 100 TRP A N 1
ATOM 843 C CA . TRP A 1 100 ? 0.904 24.900 -46.248 1.00 26.86 100 TRP A CA 1
ATOM 844 C C . TRP A 1 100 ? 0.262 23.606 -46.784 1.00 26.86 100 TRP A C 1
ATOM 846 O O . TRP A 1 100 ? 0.955 22.645 -47.109 1.00 26.86 100 TRP A O 1
ATOM 856 N N . ASN A 1 101 ? -1.072 23.634 -46.864 1.00 26.17 101 ASN A N 1
ATOM 857 C CA . ASN A 1 101 ? -1.968 22.700 -47.548 1.00 26.17 101 ASN A CA 1
ATOM 858 C C . ASN A 1 101 ? -2.677 23.465 -48.696 1.00 26.17 101 ASN A C 1
ATOM 860 O O . ASN A 1 101 ? -2.750 24.693 -48.639 1.00 26.17 101 ASN A O 1
ATOM 864 N N . ASP A 1 102 ? -3.166 22.716 -49.688 1.00 26.30 102 ASP A N 1
ATOM 865 C CA . ASP A 1 102 ? -3.817 23.085 -50.968 1.00 26.30 102 ASP A CA 1
ATOM 866 C C . ASP A 1 102 ? -4.869 24.222 -50.978 1.00 26.30 102 ASP A C 1
ATOM 868 O O . ASP A 1 102 ? -5.649 24.345 -50.038 1.00 26.30 102 ASP A O 1
ATOM 872 N N . GLU A 1 103 ? -4.967 24.961 -52.105 1.00 25.98 103 GLU A N 1
ATOM 873 C CA . GLU A 1 103 ? -6.103 24.885 -53.065 1.00 25.98 103 GLU A CA 1
ATOM 874 C C . GLU A 1 103 ? -6.010 25.861 -54.280 1.00 25.98 103 GLU A C 1
ATOM 876 O O . GLU A 1 103 ? -5.564 27.000 -54.161 1.00 25.98 103 GLU A O 1
ATOM 881 N N . ALA A 1 104 ? -6.572 25.393 -55.414 1.00 26.80 104 ALA A N 1
ATOM 882 C CA . ALA A 1 104 ? -7.214 26.110 -56.544 1.00 26.80 104 ALA A CA 1
ATOM 883 C C . ALA A 1 104 ? -6.437 26.529 -57.838 1.00 26.80 104 ALA A C 1
ATOM 885 O O . ALA A 1 104 ? -5.610 27.434 -57.872 1.00 26.80 104 ALA A O 1
ATOM 886 N N . ASN A 1 105 ? -6.863 25.897 -58.951 1.00 28.33 105 ASN A N 1
ATOM 887 C CA . ASN A 1 105 ? -6.773 26.233 -60.404 1.00 28.33 105 ASN A CA 1
ATOM 888 C C . ASN A 1 105 ? -7.681 27.469 -60.736 1.00 28.33 105 ASN A C 1
ATOM 890 O O . ASN A 1 105 ? -8.567 27.669 -59.898 1.00 28.33 105 ASN A O 1
ATOM 894 N N . PRO A 1 106 ? -7.656 28.239 -61.884 1.00 38.81 106 PRO A N 1
ATOM 895 C CA . PRO A 1 106 ? -7.632 27.785 -63.307 1.00 38.81 106 PRO A CA 1
ATOM 896 C C . PRO A 1 106 ? -7.050 28.721 -64.437 1.00 38.81 106 PRO A C 1
ATOM 898 O O . PRO A 1 106 ? -6.862 29.918 -64.247 1.00 38.81 106 PRO A O 1
ATOM 901 N N . TYR A 1 107 ? -6.900 28.145 -65.657 1.00 25.12 107 TYR A N 1
ATOM 902 C CA . TYR A 1 107 ? -7.086 28.702 -67.040 1.00 25.12 107 TYR A CA 1
ATOM 903 C C . TYR A 1 107 ? -5.915 28.900 -68.066 1.00 25.12 107 TYR A C 1
ATOM 905 O O . TYR A 1 107 ? -5.050 29.746 -67.883 1.00 25.12 107 TYR A O 1
ATOM 913 N N . TYR A 1 108 ? -6.092 28.224 -69.238 1.00 26.53 108 TYR A N 1
ATOM 914 C CA . TYR A 1 108 ? -5.741 28.512 -70.672 1.00 26.53 108 TYR A CA 1
ATOM 915 C C . TYR A 1 108 ? -4.244 28.621 -71.123 1.00 26.53 108 TYR A C 1
ATOM 917 O O . TYR A 1 108 ? -3.446 29.226 -70.434 1.00 26.53 108 TYR A O 1
ATOM 925 N N . THR A 1 109 ? -3.725 28.118 -72.272 1.00 28.38 109 THR A N 1
ATOM 926 C CA . THR A 1 109 ? -4.229 27.806 -73.642 1.00 28.38 109 THR A CA 1
ATOM 927 C C . THR A 1 109 ? -3.338 26.800 -74.445 1.00 28.38 109 THR A C 1
ATOM 929 O O . THR A 1 109 ? -2.123 26.789 -74.297 1.00 28.38 109 THR A O 1
ATOM 932 N N . ASN A 1 110 ? -3.985 26.018 -75.336 1.00 23.58 110 ASN A N 1
ATOM 933 C CA . ASN A 1 110 ? -3.666 25.536 -76.715 1.00 23.58 110 ASN A CA 1
ATOM 934 C C . ASN A 1 110 ? -2.229 25.369 -77.296 1.00 23.58 110 ASN A C 1
ATOM 936 O O . ASN A 1 110 ? -1.526 26.362 -77.457 1.00 23.58 110 ASN A O 1
ATOM 940 N N . ARG A 1 111 ? -1.944 24.191 -77.912 1.00 24.61 111 ARG A N 1
ATOM 941 C CA . ARG A 1 111 ? -1.801 23.953 -79.390 1.00 24.61 111 ARG A CA 1
ATOM 942 C C . ARG A 1 111 ? -1.332 22.518 -79.760 1.00 24.61 111 ARG A C 1
ATOM 944 O O . ARG A 1 111 ? -0.317 22.076 -79.247 1.00 24.61 111 ARG A O 1
ATOM 951 N N . ASN A 1 112 ? -2.090 21.889 -80.678 1.00 24.56 112 ASN A N 1
ATOM 952 C CA . ASN A 1 112 ? -1.809 21.024 -81.863 1.00 24.56 112 ASN A CA 1
ATOM 953 C C . ASN A 1 112 ? -0.515 20.151 -81.895 1.00 24.56 112 ASN A C 1
ATOM 955 O O . ASN A 1 112 ? 0.539 20.625 -81.509 1.00 24.56 112 ASN A O 1
ATOM 959 N N . GLU A 1 113 ? -0.467 18.900 -82.391 1.00 25.30 113 GLU A N 1
ATOM 960 C CA . GLU A 1 113 ? -0.826 18.406 -83.740 1.00 25.30 113 GLU A CA 1
ATOM 961 C C . GLU A 1 113 ? -1.019 16.860 -83.828 1.00 25.30 113 GLU A C 1
ATOM 963 O O . GLU A 1 113 ? -0.517 16.084 -83.020 1.00 25.30 113 GLU A O 1
ATOM 968 N N . THR A 1 114 ? -1.755 16.478 -84.880 1.00 24.94 114 THR A N 1
ATOM 969 C CA . THR A 1 114 ? -2.051 15.202 -85.588 1.00 24.94 114 THR A CA 1
ATOM 970 C C . THR A 1 114 ? -1.028 14.042 -85.541 1.00 24.94 114 THR A C 1
ATOM 972 O O . THR A 1 114 ? 0.175 14.273 -85.538 1.00 24.94 114 THR A O 1
ATOM 975 N N . SER A 1 115 ? -1.421 12.755 -85.654 1.00 23.77 115 SER A N 1
ATOM 976 C CA . SER A 1 115 ? -1.672 12.063 -86.950 1.00 23.77 115 SER A CA 1
ATOM 977 C C . SER A 1 115 ? -2.231 10.623 -86.817 1.00 23.77 115 SER A C 1
ATOM 979 O O . SER A 1 115 ? -1.915 9.900 -85.880 1.00 23.77 115 SER A O 1
ATOM 981 N N . TYR A 1 116 ? -3.020 10.227 -87.824 1.00 22.25 116 TYR A N 1
ATOM 982 C CA . TYR A 1 116 ? -3.757 8.972 -88.076 1.00 22.25 116 TYR A CA 1
ATOM 983 C C . TYR A 1 116 ? -2.919 7.681 -88.239 1.00 22.25 116 TYR A C 1
ATOM 985 O O . TYR A 1 116 ? -1.843 7.732 -88.822 1.00 22.25 116 TYR A O 1
ATOM 993 N N . SER A 1 117 ? -3.515 6.506 -87.958 1.00 24.00 117 SER A N 1
ATOM 994 C CA . SER A 1 117 ? -3.737 5.464 -88.990 1.00 24.00 117 SER A CA 1
ATOM 995 C C . SER A 1 117 ? -4.658 4.324 -88.519 1.00 24.00 117 SER A C 1
ATOM 997 O O . SER A 1 117 ? -4.544 3.798 -87.417 1.00 24.00 117 SER A O 1
ATOM 999 N N . SER A 1 118 ? -5.579 3.961 -89.407 1.00 26.50 118 SER A N 1
ATOM 1000 C CA . SER A 1 118 ? -6.666 2.983 -89.318 1.00 26.50 118 SER A CA 1
ATOM 1001 C C . SER A 1 118 ? -6.280 1.582 -89.815 1.00 26.50 118 SER A C 1
ATOM 1003 O O . SER A 1 118 ? -5.550 1.496 -90.802 1.00 26.50 118 SER A O 1
ATOM 1005 N N . LYS A 1 119 ? -6.942 0.521 -89.321 1.00 26.19 119 LYS A N 1
ATOM 1006 C CA . LYS A 1 119 ? -7.656 -0.460 -90.178 1.00 26.19 119 LYS A CA 1
ATOM 1007 C C . LYS A 1 119 ? -8.514 -1.453 -89.378 1.00 26.19 119 LYS A C 1
ATOM 1009 O O . LYS A 1 119 ? -8.193 -1.814 -88.255 1.00 26.19 119 LYS A O 1
ATOM 1014 N N . LYS A 1 120 ? -9.624 -1.841 -90.008 1.00 29.27 120 LYS A N 1
ATOM 1015 C CA . LYS A 1 120 ? -10.748 -2.687 -89.563 1.00 29.27 120 LYS A CA 1
ATOM 1016 C C . LYS A 1 120 ? -10.821 -3.930 -90.477 1.00 29.27 120 LYS A C 1
ATOM 1018 O O . LYS A 1 120 ? -10.200 -3.868 -91.533 1.00 29.27 120 LYS A O 1
ATOM 1023 N N . THR A 1 121 ? -11.677 -4.898 -90.092 1.00 26.95 121 THR A N 1
ATOM 1024 C CA . THR A 1 121 ? -12.234 -6.113 -90.774 1.00 26.95 121 THR A CA 1
ATOM 1025 C C . THR A 1 121 ? -11.593 -7.439 -90.326 1.00 26.95 121 THR A C 1
ATOM 1027 O O . THR A 1 121 ? -10.385 -7.467 -90.157 1.00 26.95 121 THR A O 1
ATOM 1030 N N . GLU A 1 122 ? -12.271 -8.577 -90.119 1.00 27.12 122 GLU A N 1
ATOM 1031 C CA . GLU A 1 122 ? -13.676 -9.025 -90.242 1.00 27.12 122 GLU A CA 1
ATOM 1032 C C . GLU A 1 122 ? -13.856 -10.367 -89.476 1.00 27.12 122 GLU A C 1
ATOM 1034 O O . GLU A 1 122 ? -12.891 -10.903 -88.940 1.00 27.12 122 GLU A O 1
ATOM 1039 N N . ASN A 1 123 ? -15.096 -10.859 -89.413 1.00 29.05 123 ASN A N 1
ATOM 1040 C CA . ASN A 1 123 ? -15.661 -11.912 -88.549 1.00 29.05 123 ASN A CA 1
ATOM 1041 C C . ASN A 1 123 ? -15.075 -13.337 -88.677 1.00 29.05 123 ASN A C 1
ATOM 1043 O O . ASN A 1 123 ? -14.796 -13.782 -89.786 1.00 29.05 123 ASN A O 1
ATOM 1047 N N . ASP A 1 124 ? -15.085 -14.096 -87.569 1.00 28.00 124 ASP A N 1
ATOM 1048 C CA . ASP A 1 124 ? -15.252 -15.560 -87.592 1.00 28.00 124 ASP A CA 1
ATOM 1049 C C . ASP A 1 124 ? -16.058 -16.050 -86.370 1.00 28.00 124 ASP A C 1
ATOM 1051 O O . ASP A 1 124 ? -15.856 -15.614 -85.231 1.00 28.00 124 ASP A O 1
ATOM 1055 N N . GLU A 1 125 ? -17.028 -16.918 -86.638 1.00 36.28 125 GLU A N 1
ATOM 1056 C CA . GLU A 1 125 ? -18.025 -17.454 -85.716 1.00 36.28 125 GLU A CA 1
ATOM 1057 C C . GLU A 1 125 ? -17.440 -18.640 -84.939 1.00 36.28 125 GLU A C 1
ATOM 1059 O O . GLU A 1 125 ? -17.509 -19.793 -85.357 1.00 36.28 125 GLU A O 1
ATOM 1064 N N . SER A 1 126 ? -16.886 -18.376 -83.756 1.00 40.59 126 SER A N 1
ATOM 1065 C CA . SER A 1 126 ? -16.563 -19.423 -82.785 1.00 40.59 126 SER A CA 1
ATOM 1066 C C . SER A 1 126 ? -16.816 -18.942 -81.354 1.00 40.59 126 SER A C 1
ATOM 1068 O O . SER A 1 126 ? -16.557 -17.795 -80.990 1.00 40.59 126 SER A O 1
ATOM 1070 N N . MET A 1 127 ? -17.401 -19.828 -80.547 1.00 39.03 127 MET A N 1
ATOM 1071 C CA . MET A 1 127 ? -17.691 -19.644 -79.121 1.00 39.03 127 MET A CA 1
ATOM 1072 C C . MET A 1 127 ? -16.445 -19.086 -78.391 1.00 39.03 127 MET A C 1
ATOM 1074 O O . MET A 1 127 ? -15.388 -19.711 -78.499 1.00 39.03 127 MET A O 1
ATOM 1078 N N . PRO A 1 128 ? -16.498 -17.957 -77.648 1.00 43.84 128 PRO A N 1
ATOM 1079 C CA . PRO A 1 128 ? -15.283 -17.369 -77.092 1.00 43.84 128 PRO A CA 1
ATOM 1080 C C . PRO A 1 128 ? -14.662 -18.300 -76.047 1.00 43.84 128 PRO A C 1
ATOM 1082 O O . PRO A 1 128 ? -15.256 -18.581 -75.005 1.00 43.84 128 PRO A O 1
ATOM 1085 N N . PHE A 1 129 ? -13.434 -18.742 -76.316 1.00 45.28 129 PHE A N 1
ATOM 1086 C CA . PHE A 1 129 ? -12.604 -19.632 -75.491 1.00 45.28 129 PHE A CA 1
ATOM 1087 C C . PHE A 1 129 ? -12.377 -19.123 -74.043 1.00 45.28 129 PHE A C 1
ATOM 1089 O O . PHE A 1 129 ? -11.952 -19.866 -73.163 1.00 45.28 129 PHE A O 1
ATOM 1096 N N . TYR A 1 130 ? -12.721 -17.860 -73.774 1.00 49.22 130 TYR A N 1
ATOM 1097 C CA . TYR A 1 130 ? -12.235 -17.066 -72.649 1.00 49.22 130 TYR A CA 1
ATOM 1098 C C . TYR A 1 130 ? -12.853 -17.416 -71.280 1.00 49.22 130 TYR A C 1
ATOM 1100 O O . TYR A 1 130 ? -12.140 -17.469 -70.286 1.00 49.22 130 TYR A O 1
ATOM 1108 N N . TYR A 1 131 ? -14.155 -17.721 -71.172 1.00 54.47 131 TYR A N 1
ATOM 1109 C CA . TYR A 1 131 ? -14.767 -17.964 -69.847 1.00 54.47 131 TYR A CA 1
ATOM 1110 C C . TYR A 1 131 ? -14.508 -19.377 -69.290 1.00 54.47 131 TYR A C 1
ATOM 1112 O O . TYR A 1 131 ? -14.496 -19.567 -68.070 1.00 54.47 131 TYR A O 1
ATOM 1120 N N . LYS A 1 132 ? -14.250 -20.366 -70.162 1.00 51.69 132 LYS A N 1
ATOM 1121 C CA . LYS A 1 132 ? -13.816 -21.711 -69.744 1.00 51.69 132 LYS A CA 1
ATOM 1122 C C . LYS A 1 132 ? -12.486 -21.644 -68.997 1.00 51.69 132 LYS A C 1
ATOM 1124 O O . LYS A 1 132 ? -12.348 -22.323 -67.984 1.00 51.69 132 LYS A O 1
ATOM 1129 N N . GLU A 1 133 ? -11.558 -20.794 -69.434 1.00 55.69 133 GLU A N 1
ATOM 1130 C CA . GLU A 1 133 ? -10.272 -20.603 -68.756 1.00 55.69 133 GLU A CA 1
ATOM 1131 C C . GLU A 1 133 ? -10.438 -20.024 -67.349 1.00 55.69 133 GLU A C 1
ATOM 1133 O O . GLU A 1 133 ? -9.782 -20.500 -66.429 1.00 55.69 133 GLU A O 1
ATOM 1138 N N . TYR A 1 134 ? -11.361 -19.080 -67.130 1.00 55.47 134 TYR A N 1
ATOM 1139 C CA . TYR A 1 134 ? -11.610 -18.538 -65.787 1.00 55.47 134 TYR A CA 1
ATOM 1140 C C . TYR A 1 134 ? -12.255 -19.547 -64.840 1.00 55.47 134 TYR A C 1
ATOM 1142 O O . TYR A 1 134 ? -11.879 -19.608 -63.670 1.00 55.47 134 TYR A O 1
ATOM 1150 N N . ILE A 1 135 ? -13.196 -20.361 -65.327 1.00 57.56 135 ILE A N 1
ATOM 1151 C CA . ILE A 1 135 ? -13.825 -21.404 -64.505 1.00 57.56 135 ILE A CA 1
ATOM 1152 C C . ILE A 1 135 ? -12.803 -22.499 -64.172 1.00 57.56 135 ILE A C 1
ATOM 1154 O O . ILE A 1 135 ? -12.691 -22.896 -63.013 1.00 57.56 135 ILE A O 1
ATOM 1158 N N . ILE A 1 136 ? -12.019 -22.948 -65.157 1.00 65.94 136 ILE A N 1
ATOM 1159 C CA . ILE A 1 136 ? -10.968 -23.957 -64.957 1.00 65.94 136 ILE A CA 1
ATOM 1160 C C . ILE A 1 136 ? -9.871 -23.411 -64.035 1.00 65.94 136 ILE A C 1
ATOM 1162 O O . ILE A 1 136 ? -9.481 -24.092 -63.092 1.00 65.94 136 ILE A O 1
ATOM 1166 N N . SER A 1 137 ? -9.430 -22.168 -64.238 1.00 61.53 137 SER A N 1
ATOM 1167 C CA . SER A 1 137 ? -8.470 -21.480 -63.367 1.00 61.53 137 SER A CA 1
ATOM 1168 C C . SER A 1 137 ? -8.994 -21.361 -61.935 1.00 61.53 137 SER A C 1
ATOM 1170 O O . SER A 1 137 ? -8.290 -21.719 -60.994 1.00 61.53 137 SER A O 1
ATOM 1172 N N . GLY A 1 138 ? -10.254 -20.959 -61.747 1.00 60.97 138 GLY A N 1
ATOM 1173 C CA . GLY A 1 138 ? -10.883 -20.887 -60.426 1.00 60.97 138 GLY A CA 1
ATOM 1174 C C . GLY A 1 138 ? -10.906 -22.240 -59.709 1.00 60.97 138 GLY A C 1
ATOM 1175 O O . GLY A 1 138 ? -10.534 -22.322 -58.540 1.00 60.97 138 GLY A O 1
ATOM 1176 N N . ILE A 1 139 ? -11.263 -23.318 -60.415 1.00 71.19 139 ILE A N 1
ATOM 1177 C CA . ILE A 1 139 ? -11.251 -24.684 -59.865 1.00 71.19 139 ILE A CA 1
ATOM 1178 C C . ILE A 1 139 ? -9.821 -25.125 -59.520 1.00 71.19 139 ILE A C 1
ATOM 1180 O O . ILE A 1 139 ? -9.599 -25.677 -58.443 1.00 71.19 139 ILE A O 1
ATOM 1184 N N . LEU A 1 140 ? -8.840 -24.845 -60.383 1.00 67.81 140 LEU A N 1
ATOM 1185 C CA . LEU A 1 140 ? -7.431 -25.166 -60.135 1.00 67.81 140 LEU A CA 1
ATOM 1186 C C . LEU A 1 140 ? -6.881 -24.427 -58.909 1.00 67.81 140 LEU A C 1
ATOM 1188 O O . LEU A 1 140 ? -6.161 -25.031 -58.117 1.00 67.81 140 LEU A O 1
ATOM 1192 N N . TRP A 1 141 ? -7.264 -23.167 -58.697 1.00 67.31 141 TRP A N 1
ATOM 1193 C CA . TRP A 1 141 ? -6.886 -22.404 -57.504 1.00 67.31 141 TRP A CA 1
ATOM 1194 C C . TRP A 1 141 ? -7.552 -22.921 -56.225 1.00 67.31 141 TRP A C 1
ATOM 1196 O O . TRP A 1 141 ? -6.908 -22.954 -55.177 1.00 67.31 141 TRP A O 1
ATOM 1206 N N . ILE A 1 142 ? -8.801 -23.389 -56.297 1.00 66.88 142 ILE A N 1
ATOM 1207 C CA . ILE A 1 142 ? -9.479 -24.034 -55.160 1.00 66.88 142 ILE A CA 1
ATOM 1208 C C . ILE A 1 142 ? -8.787 -25.358 -54.804 1.00 66.88 142 ILE A C 1
ATOM 1210 O O . ILE A 1 142 ? -8.517 -25.614 -53.631 1.00 66.88 142 ILE A O 1
ATOM 1214 N N . ILE A 1 143 ? -8.437 -26.173 -55.804 1.00 74.31 143 ILE A N 1
ATOM 1215 C CA . ILE A 1 143 ? -7.698 -27.428 -55.603 1.00 74.31 143 ILE A CA 1
ATOM 1216 C C . ILE A 1 143 ? -6.299 -27.146 -55.039 1.00 74.31 143 ILE A C 1
ATOM 1218 O O . ILE A 1 143 ? -5.891 -27.797 -54.079 1.00 74.31 143 ILE A O 1
ATOM 1222 N N . ALA A 1 144 ? -5.585 -26.147 -55.568 1.00 69.56 144 ALA A N 1
ATOM 1223 C CA . ALA A 1 144 ? -4.286 -25.728 -55.047 1.00 69.56 144 ALA A CA 1
ATOM 1224 C C . ALA A 1 144 ? -4.385 -25.267 -53.584 1.00 69.56 144 ALA A C 1
ATOM 1226 O O . ALA A 1 144 ? -3.564 -25.672 -52.764 1.00 69.56 144 ALA A O 1
ATOM 1227 N N . GLY A 1 145 ? -5.426 -24.503 -53.232 1.00 65.94 145 GLY A N 1
ATOM 1228 C CA . GLY A 1 145 ? -5.724 -24.121 -51.853 1.00 65.94 145 GLY A CA 1
ATOM 1229 C C . GLY A 1 145 ? -5.958 -25.333 -50.947 1.00 65.94 145 GLY A C 1
ATOM 1230 O O . GLY A 1 145 ? -5.349 -25.424 -49.885 1.00 65.94 145 GLY A O 1
ATOM 1231 N N . LEU A 1 146 ? -6.766 -26.307 -51.376 1.00 71.50 146 LEU A N 1
ATOM 1232 C CA . LEU A 1 146 ? -7.039 -27.530 -50.606 1.00 71.50 146 LEU A CA 1
ATOM 1233 C C . LEU A 1 146 ? -5.792 -28.414 -50.423 1.00 71.50 146 LEU A C 1
ATOM 1235 O O . LEU A 1 146 ? -5.573 -28.943 -49.335 1.00 71.50 146 LEU A O 1
ATOM 1239 N N . ILE A 1 147 ? -4.929 -28.524 -51.437 1.00 72.69 147 ILE A N 1
ATOM 1240 C CA . ILE A 1 147 ? -3.634 -29.218 -51.322 1.00 72.69 147 ILE A CA 1
ATOM 1241 C C . ILE A 1 147 ? -2.735 -28.499 -50.304 1.00 72.69 147 ILE A C 1
ATOM 1243 O O . ILE A 1 147 ? -2.090 -29.142 -49.473 1.00 72.69 147 ILE A O 1
ATOM 1247 N N . LEU A 1 148 ? -2.742 -27.164 -50.309 1.00 61.88 148 LEU A N 1
ATOM 1248 C CA . LEU A 1 148 ? -1.986 -26.348 -49.361 1.00 61.88 148 LEU A CA 1
ATOM 1249 C C . LEU A 1 148 ? -2.514 -26.499 -47.919 1.00 61.88 148 LEU A C 1
ATOM 1251 O O . LEU A 1 148 ? -1.711 -26.505 -46.988 1.00 61.88 148 LEU A O 1
ATOM 1255 N N . VAL A 1 149 ? -3.826 -26.720 -47.723 1.00 60.97 149 VAL A N 1
ATOM 1256 C CA . VAL A 1 149 ? -4.416 -27.092 -46.416 1.00 60.97 149 VAL A CA 1
ATOM 1257 C C . VAL A 1 149 ? -3.834 -28.406 -45.916 1.00 60.97 149 VAL A C 1
ATOM 1259 O O . VAL A 1 149 ? -3.400 -28.467 -44.768 1.00 60.97 149 VAL A O 1
ATOM 1262 N N . CYS A 1 150 ? -3.784 -29.442 -46.757 1.00 63.56 150 CYS A N 1
ATOM 1263 C CA . CYS A 1 150 ? -3.217 -30.734 -46.371 1.00 63.56 150 CYS A CA 1
ATOM 1264 C C . CYS A 1 150 ? -1.736 -30.605 -45.985 1.00 63.56 150 CYS A C 1
ATOM 1266 O O . CYS A 1 150 ? -1.315 -31.173 -44.977 1.00 63.56 150 CYS A O 1
ATOM 1268 N N . ILE A 1 151 ? -0.959 -29.800 -46.717 1.00 62.12 151 ILE A N 1
ATOM 1269 C CA . ILE A 1 151 ? 0.460 -29.544 -46.418 1.00 62.12 151 ILE A CA 1
ATOM 1270 C C . ILE A 1 151 ? 0.619 -28.769 -45.097 1.00 62.12 151 ILE A C 1
ATOM 1272 O O . ILE A 1 151 ? 1.442 -29.138 -44.262 1.00 62.12 151 ILE A O 1
ATOM 1276 N N . ILE A 1 152 ? -0.197 -27.738 -44.857 1.00 57.94 152 ILE A N 1
ATOM 1277 C CA . ILE A 1 152 ? -0.144 -26.930 -43.628 1.00 57.94 152 ILE A CA 1
ATOM 1278 C C . ILE A 1 152 ? -0.628 -27.719 -42.404 1.00 57.94 152 ILE A C 1
ATOM 1280 O O . ILE A 1 152 ? -0.018 -27.609 -41.347 1.00 57.94 152 ILE A O 1
ATOM 1284 N N . TYR A 1 153 ? -1.673 -28.544 -42.515 1.00 56.16 153 TYR A N 1
ATOM 1285 C CA . TYR A 1 153 ? -2.140 -29.384 -41.399 1.00 56.16 153 TYR A CA 1
ATOM 1286 C C . TYR A 1 153 ? -1.148 -30.502 -41.045 1.00 56.16 153 TYR A C 1
ATOM 1288 O O . TYR A 1 153 ? -1.096 -30.936 -39.894 1.00 56.16 153 TYR A O 1
ATOM 1296 N N . SER A 1 154 ? -0.323 -30.923 -42.009 1.00 54.84 154 SER A N 1
ATOM 1297 C CA . SER A 1 154 ? 0.805 -31.840 -41.785 1.00 54.84 154 SER A CA 1
ATOM 1298 C C . SER A 1 154 ? 1.972 -31.164 -41.050 1.00 54.84 154 SER A C 1
ATOM 1300 O O . SER A 1 154 ? 2.759 -31.825 -40.376 1.00 54.84 154 SER A O 1
ATOM 1302 N N . LEU A 1 155 ? 2.074 -29.834 -41.144 1.00 53.47 155 LEU A N 1
ATOM 1303 C CA . LEU A 1 155 ? 3.093 -29.007 -40.504 1.00 53.47 155 LEU A CA 1
ATOM 1304 C C . LEU A 1 155 ? 2.481 -28.313 -39.282 1.00 53.47 155 LEU A C 1
ATOM 1306 O O . LEU A 1 155 ? 2.025 -27.174 -39.352 1.00 53.47 155 LEU A O 1
ATOM 1310 N N . LYS A 1 156 ? 2.501 -28.979 -38.122 1.00 46.25 156 LYS A N 1
ATOM 1311 C CA . LYS A 1 156 ? 1.915 -28.514 -36.842 1.00 46.25 156 LYS A CA 1
ATOM 1312 C C . LYS A 1 156 ? 2.526 -27.208 -36.257 1.00 46.25 156 LYS A C 1
ATOM 1314 O O . LYS A 1 156 ? 2.370 -26.940 -35.073 1.00 46.25 156 LYS A O 1
ATOM 1319 N N . SER A 1 157 ? 3.212 -26.396 -37.070 1.00 48.56 157 SER A N 1
ATOM 1320 C CA . SER A 1 157 ? 3.964 -25.178 -36.726 1.00 48.56 157 SER A CA 1
ATOM 1321 C C . SER A 1 157 ? 3.974 -24.136 -37.873 1.00 48.56 157 SER A C 1
ATOM 1323 O O . SER A 1 157 ? 4.987 -23.509 -38.176 1.00 48.56 157 SER A O 1
ATOM 1325 N N . ALA A 1 158 ? 2.866 -23.946 -38.596 1.00 54.66 158 ALA A N 1
ATOM 1326 C CA . ALA A 1 158 ? 2.818 -22.888 -39.613 1.00 54.66 158 ALA A CA 1
ATOM 1327 C C . ALA A 1 158 ? 2.696 -21.493 -38.962 1.00 54.66 158 ALA A C 1
ATOM 1329 O O . ALA A 1 158 ? 1.716 -21.217 -38.255 1.00 54.66 158 ALA A O 1
ATOM 1330 N N . SER A 1 159 ? 3.679 -20.618 -39.220 1.00 57.44 159 SER A N 1
ATOM 1331 C CA . SER A 1 159 ? 3.725 -19.232 -38.731 1.00 57.44 159 SER A CA 1
ATOM 1332 C C . SER A 1 159 ? 2.540 -18.403 -39.246 1.00 57.44 159 SER A C 1
ATOM 1334 O O . SER A 1 159 ? 1.935 -18.715 -40.277 1.00 57.44 159 SER A O 1
ATOM 1336 N N . LYS A 1 160 ? 2.193 -17.315 -38.539 1.00 51.91 160 LYS A N 1
ATOM 1337 C CA . LYS A 1 160 ? 1.051 -16.449 -38.896 1.00 51.91 160 LYS A CA 1
ATOM 1338 C C . LYS A 1 160 ? 1.120 -15.946 -40.352 1.00 51.91 160 LYS A C 1
ATOM 1340 O O . LYS A 1 160 ? 0.082 -15.865 -40.999 1.00 51.91 160 LYS A O 1
ATOM 1345 N N . GLY A 1 161 ? 2.320 -15.709 -40.896 1.00 54.06 161 GLY A N 1
ATOM 1346 C CA . GLY A 1 161 ? 2.521 -15.270 -42.286 1.00 54.06 161 GLY A CA 1
ATOM 1347 C C . GLY A 1 161 ? 2.099 -16.298 -43.344 1.00 54.06 161 GLY A C 1
ATOM 1348 O O . GLY A 1 161 ? 1.497 -15.935 -44.351 1.00 54.06 161 GLY A O 1
ATOM 1349 N N . VAL A 1 162 ? 2.316 -17.593 -43.091 1.00 59.16 162 VAL A N 1
ATOM 1350 C CA . VAL A 1 162 ? 1.924 -18.670 -44.023 1.00 59.16 162 VAL A CA 1
ATOM 1351 C C . VAL A 1 162 ? 0.400 -18.782 -44.122 1.00 59.16 162 VAL A C 1
ATOM 1353 O O . VAL A 1 162 ? -0.146 -18.996 -45.204 1.00 59.16 162 VAL A O 1
ATOM 1356 N N . ARG A 1 163 ? -0.311 -18.549 -43.011 1.00 57.25 163 ARG A N 1
ATOM 1357 C CA . ARG A 1 163 ? -1.784 -18.546 -42.982 1.00 57.25 163 ARG A CA 1
ATOM 1358 C C . ARG A 1 163 ? -2.382 -17.380 -43.780 1.00 57.25 163 ARG A C 1
ATOM 1360 O O . ARG A 1 163 ? -3.478 -17.516 -44.310 1.00 57.25 163 ARG A O 1
ATOM 1367 N N . ILE A 1 164 ? -1.670 -16.258 -43.900 1.00 57.53 164 ILE A N 1
ATOM 1368 C CA . ILE A 1 164 ? -2.131 -15.070 -44.641 1.00 57.53 164 ILE A CA 1
ATOM 1369 C C . ILE A 1 164 ? -2.021 -15.282 -46.155 1.00 57.53 164 ILE A C 1
ATOM 1371 O O . ILE A 1 164 ? -2.982 -15.010 -46.871 1.00 57.53 164 ILE A O 1
ATOM 1375 N N . ILE A 1 165 ? -0.897 -15.825 -46.639 1.00 62.66 165 ILE A N 1
ATOM 1376 C CA . ILE A 1 165 ? -0.724 -16.190 -48.061 1.00 62.66 165 ILE A CA 1
ATOM 1377 C C . ILE A 1 165 ? -1.779 -17.229 -48.478 1.00 62.66 165 ILE A C 1
ATOM 1379 O O . ILE A 1 165 ? -2.314 -17.199 -49.586 1.00 62.66 165 ILE A O 1
ATOM 1383 N N . PHE A 1 166 ? -2.131 -18.126 -47.559 1.00 63.59 166 PHE A N 1
ATOM 1384 C CA . PHE A 1 166 ? -3.205 -19.088 -47.758 1.00 63.59 166 PHE A CA 1
ATOM 1385 C C . PHE A 1 166 ? -4.583 -18.418 -47.918 1.00 63.59 166 PHE A C 1
ATOM 1387 O O . PHE A 1 166 ? -5.258 -18.630 -48.922 1.00 63.59 166 PHE A O 1
ATOM 1394 N N . TRP A 1 167 ? -5.010 -17.568 -46.979 1.00 64.62 167 TRP A N 1
ATOM 1395 C CA . TRP A 1 167 ? -6.341 -16.954 -47.075 1.00 64.62 167 TRP A CA 1
ATOM 1396 C C . TRP A 1 167 ? -6.469 -15.968 -48.243 1.00 64.62 167 TRP A C 1
ATOM 1398 O O . TRP A 1 167 ? -7.547 -15.868 -48.829 1.00 64.62 167 TRP A O 1
ATOM 1408 N N . SER A 1 168 ? -5.386 -15.291 -48.639 1.00 64.38 168 SER A N 1
ATOM 1409 C CA . SER A 1 168 ? -5.401 -14.397 -49.804 1.00 64.38 168 SER A CA 1
ATOM 1410 C C . SER A 1 168 ? -5.557 -15.156 -51.125 1.00 64.38 168 SER A C 1
ATOM 1412 O O . SER A 1 168 ? -6.326 -14.729 -51.985 1.00 64.38 168 SER A O 1
ATOM 1414 N N . THR A 1 169 ? -4.901 -16.310 -51.273 1.00 70.56 169 THR A N 1
ATOM 1415 C CA . THR A 1 169 ? -5.022 -17.160 -52.472 1.00 70.56 169 THR A CA 1
ATOM 1416 C C . THR A 1 169 ? -6.394 -17.828 -52.573 1.00 70.56 169 THR A C 1
ATOM 1418 O O . THR A 1 169 ? -6.987 -17.847 -53.653 1.00 70.56 169 THR A O 1
ATOM 1421 N N . VAL A 1 170 ? -6.959 -18.285 -51.449 1.00 66.44 170 VAL A N 1
ATOM 1422 C CA . VAL A 1 170 ? -8.326 -18.836 -51.398 1.00 66.44 170 VAL A CA 1
ATOM 1423 C C . VAL A 1 170 ? -9.370 -17.773 -51.751 1.00 66.44 170 VAL A C 1
ATOM 1425 O O . VAL A 1 170 ? -10.240 -18.021 -52.587 1.00 66.44 170 VAL A O 1
ATOM 1428 N N . LEU A 1 171 ? -9.268 -16.570 -51.175 1.00 68.19 171 LEU A N 1
ATOM 1429 C CA . LEU A 1 171 ? -10.191 -15.470 -51.467 1.00 68.19 171 LEU A CA 1
ATOM 1430 C C . LEU A 1 171 ? -10.123 -15.051 -52.945 1.00 68.19 171 LEU A C 1
ATOM 1432 O O . LEU A 1 171 ? -11.155 -14.815 -53.574 1.00 68.19 171 LEU A O 1
ATOM 1436 N N . TRP A 1 172 ? -8.920 -15.029 -53.525 1.00 70.88 172 TRP A N 1
ATOM 1437 C CA . TRP A 1 172 ? -8.721 -14.734 -54.944 1.00 70.88 172 TRP A CA 1
ATOM 1438 C C . TRP A 1 172 ? -9.343 -15.801 -55.864 1.00 70.88 172 TRP A C 1
ATOM 1440 O O . TRP A 1 172 ? -9.950 -15.464 -56.884 1.00 70.88 172 TRP A O 1
ATOM 1450 N N . GLY A 1 173 ? -9.275 -17.081 -55.482 1.00 65.00 173 GLY A N 1
ATOM 1451 C CA . GLY A 1 173 ? -9.961 -18.174 -56.182 1.00 65.00 173 GLY A CA 1
ATOM 1452 C C . GLY A 1 173 ? -11.490 -18.038 -56.156 1.00 65.00 173 GLY A C 1
ATOM 1453 O O . GLY A 1 173 ? -12.138 -18.171 -57.195 1.00 65.00 173 GLY A O 1
ATOM 1454 N N . ILE A 1 174 ? -12.067 -17.690 -54.999 1.00 69.62 174 ILE A N 1
ATOM 1455 C CA . ILE A 1 174 ? -13.520 -17.487 -54.835 1.00 69.62 174 ILE A CA 1
ATOM 1456 C C . ILE A 1 174 ? -14.020 -16.329 -55.709 1.00 69.62 174 ILE A C 1
ATOM 1458 O O . ILE A 1 174 ? -15.031 -16.468 -56.398 1.00 69.62 174 ILE A O 1
ATOM 1462 N N . ILE A 1 175 ? -13.294 -15.207 -55.738 1.00 68.25 175 ILE A N 1
ATOM 1463 C CA . ILE A 1 175 ? -13.651 -14.037 -56.556 1.00 68.25 175 ILE A CA 1
ATOM 1464 C C . ILE A 1 175 ? -13.698 -14.398 -58.049 1.00 68.25 175 ILE A C 1
ATOM 1466 O O . ILE A 1 175 ? -14.633 -14.007 -58.753 1.00 68.25 175 ILE A O 1
ATOM 1470 N N . ASN A 1 176 ? -12.723 -15.169 -58.540 1.00 64.12 176 ASN A N 1
ATOM 1471 C CA . ASN A 1 176 ? -12.699 -15.606 -59.939 1.00 64.12 176 ASN A CA 1
ATOM 1472 C C . ASN A 1 176 ? -13.817 -16.610 -60.264 1.00 64.12 176 ASN A C 1
ATOM 1474 O O . ASN A 1 176 ? -14.428 -16.522 -61.329 1.00 64.12 176 ASN A O 1
ATOM 1478 N N . PHE A 1 177 ? -14.143 -17.516 -59.338 1.00 66.38 177 PHE A N 1
ATOM 1479 C CA . PHE A 1 177 ? -15.243 -18.468 -59.507 1.00 66.38 177 PHE A CA 1
ATOM 1480 C C . PHE A 1 177 ? -16.610 -17.772 -59.605 1.00 66.38 177 PHE A C 1
ATOM 1482 O O . PHE A 1 177 ? -17.387 -18.047 -60.522 1.00 66.38 177 PHE A O 1
ATOM 1489 N N . VAL A 1 178 ? -16.882 -16.810 -58.716 1.00 69.06 178 VAL A N 1
ATOM 1490 C CA . VAL A 1 178 ? -18.122 -16.013 -58.743 1.00 69.06 178 VAL A CA 1
ATOM 1491 C C . VAL A 1 178 ? -18.217 -15.188 -60.031 1.00 69.06 178 VAL A C 1
ATOM 1493 O O . VAL A 1 178 ? -19.279 -15.140 -60.649 1.00 69.06 178 VAL A O 1
ATOM 1496 N N . ARG A 1 179 ? -17.102 -14.609 -60.502 1.00 62.50 179 ARG A N 1
ATOM 1497 C CA . ARG A 1 179 ? -17.046 -13.925 -61.806 1.00 62.50 179 ARG A CA 1
ATOM 1498 C C . ARG A 1 179 ? -17.417 -14.849 -62.968 1.00 62.50 179 ARG A C 1
ATOM 1500 O O . ARG A 1 179 ? -18.199 -14.443 -63.825 1.00 62.50 179 ARG A O 1
ATOM 1507 N N . GLY A 1 180 ? -16.904 -16.080 -62.980 1.00 64.12 180 GLY A N 1
ATOM 1508 C CA . GLY A 1 180 ? -17.243 -17.079 -63.997 1.00 64.12 180 GLY A CA 1
ATOM 1509 C C . GLY A 1 180 ? -18.731 -17.450 -64.004 1.00 64.12 180 GLY A C 1
ATOM 1510 O O . GLY A 1 180 ? -19.323 -17.592 -65.073 1.00 64.12 180 GLY A O 1
ATOM 1511 N N . LEU A 1 181 ? -19.358 -17.548 -62.826 1.00 67.06 181 LEU A N 1
ATOM 1512 C CA . LEU A 1 181 ? -20.794 -17.820 -62.699 1.00 67.06 181 LEU A CA 1
ATOM 1513 C C . LEU A 1 181 ? -21.659 -16.668 -63.218 1.00 67.06 181 LEU A C 1
ATOM 1515 O O . LEU A 1 181 ? -22.603 -16.912 -63.965 1.00 67.06 181 LEU A O 1
ATOM 1519 N N . ILE A 1 182 ? -21.320 -15.425 -62.871 1.00 64.94 182 ILE A N 1
ATOM 1520 C CA . ILE A 1 182 ? -22.052 -14.239 -63.341 1.00 64.94 182 ILE A CA 1
ATOM 1521 C C . ILE A 1 182 ? -21.970 -14.132 -64.871 1.00 64.94 182 ILE A C 1
ATOM 1523 O O . ILE A 1 182 ? -22.984 -13.898 -65.524 1.00 64.94 182 ILE A O 1
ATOM 1527 N N . PHE A 1 183 ? -20.791 -14.381 -65.453 1.00 62.28 183 PHE A N 1
ATOM 1528 C CA . PHE A 1 183 ? -20.613 -14.405 -66.909 1.00 62.28 183 PHE A CA 1
ATOM 1529 C C . PHE A 1 183 ? -21.440 -15.495 -67.592 1.00 62.28 183 PHE A C 1
ATOM 1531 O O . PHE A 1 183 ? -22.042 -15.248 -68.634 1.00 62.28 183 PHE A O 1
ATOM 1538 N N . LYS A 1 184 ? -21.493 -16.696 -67.003 1.00 61.91 184 LYS A N 1
ATOM 1539 C CA . LYS A 1 184 ? -22.298 -17.802 -67.529 1.00 61.91 184 LYS A CA 1
ATOM 1540 C C . LYS A 1 184 ? -23.789 -17.451 -67.542 1.00 61.91 184 LYS A C 1
ATOM 1542 O O . LYS A 1 184 ? -24.448 -17.689 -68.548 1.00 61.91 184 LYS A O 1
ATOM 1547 N N . ILE A 1 185 ? -24.294 -16.860 -66.457 1.00 64.88 185 ILE A N 1
ATOM 1548 C CA . ILE A 1 185 ? -25.700 -16.444 -66.344 1.00 64.88 185 ILE A CA 1
ATOM 1549 C C . ILE A 1 185 ? -26.029 -15.369 -67.388 1.00 64.88 185 ILE A C 1
ATOM 1551 O O . ILE A 1 185 ? -27.040 -15.484 -68.074 1.00 64.88 185 ILE A O 1
ATOM 1555 N N . ALA A 1 186 ? -25.158 -14.371 -67.562 1.00 60.16 186 ALA A N 1
ATOM 1556 C CA . ALA A 1 186 ? -25.354 -13.311 -68.552 1.00 60.16 186 ALA A CA 1
ATOM 1557 C C . ALA A 1 186 ? -25.358 -13.840 -70.001 1.00 60.16 186 ALA A C 1
ATOM 1559 O O . ALA A 1 186 ? -26.158 -13.395 -70.817 1.00 60.16 186 ALA A O 1
ATOM 1560 N N . TYR A 1 187 ? -24.507 -14.821 -70.316 1.00 58.28 187 TYR A N 1
ATOM 1561 C CA . TYR A 1 187 ? -24.435 -15.425 -71.651 1.00 58.28 187 TYR A CA 1
ATOM 1562 C C . TYR A 1 187 ? -25.628 -16.347 -71.966 1.00 58.28 187 TYR A C 1
ATOM 1564 O O . TYR A 1 187 ? -26.131 -16.361 -73.089 1.00 58.28 187 TYR A O 1
ATOM 1572 N N . GLU A 1 188 ? -26.112 -17.115 -70.983 1.00 57.53 188 GLU A N 1
ATOM 1573 C CA . GLU A 1 188 ? -27.299 -17.971 -71.146 1.00 57.53 188 GLU A CA 1
ATOM 1574 C C . GLU A 1 188 ? -28.591 -17.154 -71.343 1.00 57.53 188 GLU A C 1
ATOM 1576 O O . GLU A 1 188 ? -29.501 -17.613 -72.039 1.00 57.53 188 GLU A O 1
ATOM 1581 N N . ASP A 1 189 ? -28.656 -15.941 -70.786 1.00 55.84 189 ASP A N 1
ATOM 1582 C CA . ASP A 1 189 ? -29.759 -14.995 -71.006 1.00 55.84 189 ASP A CA 1
ATOM 1583 C C . ASP A 1 189 ? -29.720 -14.386 -72.426 1.00 55.84 189 ASP A C 1
ATOM 1585 O O . ASP A 1 189 ? -30.753 -14.249 -73.087 1.00 55.84 189 ASP A O 1
ATOM 1589 N N . GLU A 1 190 ? -28.517 -14.136 -72.958 1.00 54.41 190 GLU A N 1
ATOM 1590 C CA . GLU A 1 190 ? -28.287 -13.620 -74.318 1.00 54.41 190 GLU A CA 1
ATOM 1591 C C . GLU A 1 190 ? -28.715 -14.628 -75.411 1.00 54.41 190 GLU A C 1
ATOM 1593 O O . GLU A 1 190 ? -29.286 -14.245 -76.435 1.00 54.41 190 GLU A O 1
ATOM 1598 N N . ILE A 1 191 ? -28.525 -15.936 -75.177 1.00 53.00 191 ILE A N 1
ATOM 1599 C CA . ILE A 1 191 ? -28.971 -17.009 -76.091 1.00 53.00 191 ILE A CA 1
ATOM 1600 C C . ILE A 1 191 ? -30.501 -17.155 -76.109 1.00 53.00 191 ILE A C 1
ATOM 1602 O O . ILE A 1 191 ? -31.071 -17.478 -77.153 1.00 53.00 191 ILE A O 1
ATOM 1606 N N . LYS A 1 192 ? -31.183 -16.928 -74.979 1.00 51.56 192 LYS A N 1
ATOM 1607 C CA . LYS A 1 192 ? -32.647 -17.066 -74.892 1.00 51.56 192 LYS A CA 1
ATOM 1608 C C . LYS A 1 192 ? -33.406 -15.905 -75.530 1.00 51.56 192 LYS A C 1
ATOM 1610 O O . LYS A 1 192 ? -34.491 -16.135 -76.059 1.00 51.56 192 LYS A O 1
ATOM 1615 N N . ASN A 1 193 ? -32.843 -14.698 -75.498 1.00 52.56 193 ASN A N 1
ATOM 1616 C CA . ASN A 1 193 ? -33.546 -13.481 -75.913 1.00 52.56 193 ASN A CA 1
ATOM 1617 C C . ASN A 1 193 ? -33.118 -12.936 -77.287 1.00 52.56 193 ASN A C 1
ATOM 1619 O O . ASN A 1 193 ? -33.727 -11.991 -77.776 1.00 52.56 193 ASN A O 1
ATOM 1623 N N . GLY A 1 194 ? -32.119 -13.534 -77.949 1.00 48.97 194 GLY A N 1
ATOM 1624 C CA . GLY A 1 194 ? -31.798 -13.270 -79.361 1.00 48.97 194 GLY A CA 1
ATOM 1625 C C . GLY A 1 194 ? -31.207 -11.887 -79.677 1.00 48.97 194 GLY A C 1
ATOM 1626 O O . GLY A 1 194 ? -30.870 -11.621 -80.830 1.00 48.97 194 GLY A O 1
ATOM 1627 N N . GLU A 1 195 ? -31.026 -11.018 -78.683 1.00 50.72 195 GLU A N 1
ATOM 1628 C CA . GLU A 1 195 ? -30.411 -9.701 -78.840 1.00 50.72 195 GLU A CA 1
ATOM 1629 C C . GLU A 1 195 ? -28.986 -9.706 -78.268 1.00 50.72 195 GLU A C 1
ATOM 1631 O O . GLU A 1 195 ? -28.789 -9.747 -77.056 1.00 50.72 195 GLU A O 1
ATOM 1636 N N . ARG A 1 196 ? -27.965 -9.628 -79.137 1.00 48.94 196 ARG A N 1
ATOM 1637 C CA . ARG A 1 196 ? -26.579 -9.387 -78.698 1.00 48.94 196 ARG A CA 1
ATOM 1638 C C . ARG A 1 196 ? -26.420 -7.928 -78.296 1.00 48.94 196 ARG A C 1
ATOM 1640 O O . ARG A 1 196 ? -26.183 -7.076 -79.159 1.00 48.94 196 ARG A O 1
ATOM 1647 N N . LYS A 1 197 ? -26.549 -7.613 -77.008 1.00 50.19 197 LYS A N 1
ATOM 1648 C CA . LYS A 1 197 ? -26.254 -6.259 -76.527 1.00 50.19 197 LYS A CA 1
ATOM 1649 C C . LYS A 1 197 ? -25.911 -6.203 -75.042 1.00 50.19 197 LYS A C 1
ATOM 1651 O O . LYS A 1 197 ? -26.605 -5.565 -74.263 1.00 50.19 197 LYS A O 1
ATOM 1656 N N . TYR A 1 198 ? -24.759 -6.754 -74.672 1.00 47.34 198 TYR A N 1
ATOM 1657 C CA . TYR A 1 198 ? -24.042 -6.272 -73.491 1.00 47.34 198 TYR A CA 1
ATOM 1658 C C . TYR A 1 198 ? -22.570 -5.991 -73.805 1.00 47.34 198 TYR A C 1
ATOM 1660 O O . TYR A 1 198 ? -21.742 -6.888 -73.934 1.00 47.34 198 TYR A O 1
ATOM 1668 N N . SER A 1 199 ? -22.226 -4.706 -73.904 1.00 49.06 199 SER A N 1
ATOM 1669 C CA . SER A 1 199 ? -20.850 -4.237 -73.747 1.00 49.06 199 SER A CA 1
ATOM 1670 C C . SER A 1 199 ? -20.518 -4.249 -72.256 1.00 49.06 199 SER A C 1
ATOM 1672 O O . SER A 1 199 ? -21.190 -3.573 -71.473 1.00 49.06 199 SER A O 1
ATOM 1674 N N . ILE A 1 200 ? -19.508 -5.031 -71.863 1.00 50.09 200 ILE A N 1
ATOM 1675 C CA . ILE A 1 200 ? -19.005 -5.094 -70.483 1.00 50.09 200 ILE A CA 1
ATOM 1676 C C . ILE A 1 200 ? -18.726 -3.657 -70.008 1.00 50.09 200 ILE A C 1
ATOM 1678 O O . ILE A 1 200 ? -18.023 -2.930 -70.713 1.00 50.09 200 ILE A O 1
ATOM 1682 N N . PRO A 1 201 ? -19.247 -3.216 -68.851 1.00 48.25 201 PRO A N 1
ATOM 1683 C CA . PRO A 1 201 ? -18.962 -1.876 -68.362 1.00 48.25 201 PRO A CA 1
ATOM 1684 C C . PRO A 1 201 ? -17.457 -1.698 -68.129 1.00 48.25 201 PRO A C 1
ATOM 1686 O O . PRO A 1 201 ? -16.841 -2.518 -67.451 1.00 48.25 201 PRO A O 1
ATOM 1689 N N . GLU A 1 202 ? -16.852 -0.630 -68.653 1.00 44.50 202 GLU A N 1
ATOM 1690 C CA . GLU A 1 202 ? -15.397 -0.395 -68.565 1.00 44.50 202 GLU A CA 1
ATOM 1691 C C . GLU A 1 202 ? -14.871 -0.334 -67.117 1.00 44.50 202 GLU A C 1
ATOM 1693 O O . GLU A 1 202 ? -13.720 -0.683 -66.860 1.00 44.50 202 GLU A O 1
ATOM 1698 N N . TRP A 1 203 ? -15.721 -0.012 -66.133 1.00 51.16 203 TRP A N 1
ATOM 1699 C CA . TRP A 1 203 ? -15.375 -0.070 -64.704 1.00 51.16 203 TRP A CA 1
ATOM 1700 C C . TRP A 1 203 ? -15.144 -1.498 -64.172 1.00 51.16 203 TRP A C 1
ATOM 1702 O O . TRP A 1 203 ? -14.633 -1.679 -63.065 1.00 51.16 203 TRP A O 1
ATOM 1712 N N . PHE A 1 204 ? -15.490 -2.526 -64.952 1.00 48.75 204 PHE A N 1
ATOM 1713 C CA . PHE A 1 204 ? -15.343 -3.932 -64.581 1.00 48.75 204 PHE A CA 1
ATOM 1714 C C . PHE A 1 204 ? -13.935 -4.495 -64.862 1.00 48.75 204 PHE A C 1
ATOM 1716 O O . PHE A 1 204 ? -13.615 -5.585 -64.377 1.00 48.75 204 PHE A O 1
ATOM 1723 N N . VAL A 1 205 ? -13.087 -3.768 -65.610 1.00 51.88 205 VAL A N 1
ATOM 1724 C CA . VAL A 1 205 ? -11.813 -4.284 -66.155 1.00 51.88 205 VAL A CA 1
ATOM 1725 C C . VAL A 1 205 ? -10.531 -3.719 -65.498 1.00 51.88 205 VAL A C 1
ATOM 1727 O O . VAL A 1 205 ? -9.527 -4.426 -65.538 1.00 51.88 205 VAL A O 1
ATOM 1730 N N . PRO A 1 206 ? -10.511 -2.587 -64.759 1.00 47.94 206 PRO A N 1
ATOM 1731 C CA . PRO A 1 206 ? -9.315 -2.227 -63.984 1.00 47.94 206 PRO A CA 1
ATOM 1732 C C . PRO A 1 206 ? -9.598 -1.877 -62.510 1.00 47.94 206 PRO A C 1
ATOM 1734 O O . PRO A 1 206 ? -9.188 -0.830 -62.028 1.00 47.94 206 PRO A O 1
ATOM 1737 N N . SER A 1 207 ? -10.263 -2.751 -61.746 1.00 53.66 207 SER A N 1
ATOM 1738 C CA . SER A 1 207 ? -10.441 -2.565 -60.286 1.00 53.66 207 SER A CA 1
ATOM 1739 C C . SER A 1 207 ? -9.585 -3.497 -59.415 1.00 53.66 207 SER A C 1
ATOM 1741 O O . SER A 1 207 ? -9.456 -3.282 -58.211 1.00 53.66 207 SER A O 1
ATOM 1743 N N . ASN A 1 208 ? -8.928 -4.500 -60.008 1.00 53.81 208 ASN A N 1
ATOM 1744 C CA . ASN A 1 208 ? -8.209 -5.532 -59.251 1.00 53.81 208 ASN A CA 1
ATOM 1745 C C . ASN A 1 208 ? -6.842 -5.068 -58.726 1.00 53.81 208 ASN A C 1
ATOM 1747 O O . ASN A 1 208 ? -6.476 -5.425 -57.613 1.00 53.81 208 ASN A O 1
ATOM 1751 N N . ILE A 1 209 ? -6.093 -4.266 -59.492 1.00 55.34 209 ILE A N 1
ATOM 1752 C CA . ILE A 1 209 ? -4.776 -3.774 -59.052 1.00 55.34 209 ILE A CA 1
ATOM 1753 C C . ILE A 1 209 ? -4.956 -2.751 -57.933 1.00 55.34 209 ILE A C 1
ATOM 1755 O O . ILE A 1 209 ? -4.278 -2.835 -56.920 1.00 55.34 209 ILE A O 1
ATOM 1759 N N . VAL A 1 210 ? -5.921 -1.840 -58.064 1.00 55.09 210 VAL A N 1
ATOM 1760 C CA . VAL A 1 210 ? -6.179 -0.808 -57.053 1.00 55.09 210 VAL A CA 1
ATOM 1761 C C . VAL A 1 210 ? -6.690 -1.430 -55.755 1.00 55.09 210 VAL A C 1
ATOM 1763 O O . VAL A 1 210 ? -6.163 -1.117 -54.695 1.00 55.09 210 VAL A O 1
ATOM 1766 N N . LEU A 1 211 ? -7.642 -2.370 -55.816 1.00 57.03 211 LEU A N 1
ATOM 1767 C CA . LEU A 1 211 ? -8.144 -3.035 -54.612 1.00 57.03 211 LEU A CA 1
ATOM 1768 C C . LEU A 1 211 ? -7.080 -3.936 -53.964 1.00 57.03 211 LEU A C 1
ATOM 1770 O O . LEU A 1 211 ? -6.941 -3.926 -52.743 1.00 57.03 211 LEU A O 1
ATOM 1774 N N . ALA A 1 212 ? -6.285 -4.662 -54.758 1.00 56.72 212 ALA A N 1
ATOM 1775 C CA . ALA A 1 212 ? -5.168 -5.452 -54.241 1.00 56.72 212 ALA A CA 1
ATOM 1776 C C . ALA A 1 212 ? -4.078 -4.566 -53.624 1.00 56.72 212 ALA A C 1
ATOM 1778 O O . ALA A 1 212 ? -3.563 -4.907 -52.567 1.00 56.72 212 ALA A O 1
ATOM 1779 N N . ILE A 1 213 ? -3.770 -3.412 -54.225 1.00 60.75 213 ILE A N 1
ATOM 1780 C CA . ILE A 1 213 ? -2.831 -2.429 -53.675 1.00 60.75 213 ILE A CA 1
ATOM 1781 C C . ILE A 1 213 ? -3.386 -1.823 -52.385 1.00 60.75 213 ILE A C 1
ATOM 1783 O O . ILE A 1 213 ? -2.646 -1.736 -51.416 1.00 60.75 213 ILE A O 1
ATOM 1787 N N . ILE A 1 214 ? -4.672 -1.467 -52.313 1.00 64.44 214 ILE A N 1
ATOM 1788 C CA . ILE A 1 214 ? -5.292 -0.925 -51.092 1.00 64.44 214 ILE A CA 1
ATOM 1789 C C . ILE A 1 214 ? -5.263 -1.958 -49.963 1.00 64.44 214 ILE A C 1
ATOM 1791 O O . ILE A 1 214 ? -4.881 -1.629 -48.843 1.00 64.44 214 ILE A O 1
ATOM 1795 N N . ILE A 1 215 ? -5.609 -3.215 -50.250 1.00 61.84 215 ILE A N 1
ATOM 1796 C CA . ILE A 1 215 ? -5.566 -4.300 -49.264 1.00 61.84 215 ILE A CA 1
ATOM 1797 C C . ILE A 1 215 ? -4.115 -4.591 -48.859 1.00 61.84 215 ILE A C 1
ATOM 1799 O O . ILE A 1 215 ? -3.832 -4.738 -47.673 1.00 61.84 215 ILE A O 1
ATOM 1803 N N . MET A 1 216 ? -3.173 -4.603 -49.805 1.00 61.62 216 MET A N 1
ATOM 1804 C CA . MET A 1 216 ? -1.751 -4.782 -49.516 1.00 61.62 216 MET A CA 1
ATOM 1805 C C . MET A 1 216 ? -1.205 -3.627 -48.667 1.00 61.62 216 MET A C 1
ATOM 1807 O O . MET A 1 216 ? -0.511 -3.886 -47.693 1.00 61.62 216 MET A O 1
ATOM 1811 N N . ILE A 1 217 ? -1.563 -2.374 -48.962 1.00 63.09 217 ILE A N 1
ATOM 1812 C CA . ILE A 1 217 ? -1.204 -1.193 -48.163 1.00 63.09 217 ILE A CA 1
ATOM 1813 C C . ILE A 1 217 ? -1.831 -1.278 -46.770 1.00 63.09 217 ILE A C 1
ATOM 1815 O O . ILE A 1 217 ? -1.156 -0.982 -45.790 1.00 63.09 217 ILE A O 1
ATOM 1819 N N . PHE A 1 218 ? -3.086 -1.718 -46.654 1.00 64.00 218 PHE A N 1
ATOM 1820 C CA . PHE A 1 218 ? -3.752 -1.903 -45.366 1.00 64.00 218 PHE A CA 1
ATOM 1821 C C . PHE A 1 218 ? -3.042 -2.964 -44.517 1.00 64.00 218 PHE A C 1
ATOM 1823 O O . PHE A 1 218 ? -2.701 -2.692 -43.369 1.00 64.00 218 PHE A O 1
ATOM 1830 N N . PHE A 1 219 ? -2.723 -4.131 -45.083 1.00 54.72 219 PHE A N 1
ATOM 1831 C CA . PHE A 1 219 ? -1.973 -5.172 -44.374 1.00 54.72 219 PHE A CA 1
ATOM 1832 C C . PHE A 1 219 ? -0.525 -4.761 -44.083 1.00 54.72 219 PHE A C 1
ATOM 1834 O O . PHE A 1 219 ? -0.040 -5.043 -42.992 1.00 54.72 219 PHE A O 1
ATOM 1841 N N . ILE A 1 220 ? 0.147 -4.040 -44.987 1.00 55.25 220 ILE A N 1
ATOM 1842 C CA . ILE A 1 220 ? 1.473 -3.458 -44.737 1.00 55.25 220 ILE A CA 1
ATOM 1843 C C . ILE A 1 220 ? 1.405 -2.433 -43.601 1.00 55.25 220 ILE A C 1
ATOM 1845 O O . ILE A 1 220 ? 2.302 -2.432 -42.769 1.00 55.25 220 ILE A O 1
ATOM 1849 N N . ASN A 1 221 ? 0.369 -1.593 -43.517 1.00 50.59 221 ASN A N 1
ATOM 1850 C CA . ASN A 1 221 ? 0.217 -0.591 -42.454 1.00 50.59 221 ASN A CA 1
ATOM 1851 C C . ASN A 1 221 ? -0.160 -1.204 -41.102 1.00 50.59 221 ASN A C 1
ATOM 1853 O O . ASN A 1 221 ? 0.426 -0.828 -40.088 1.00 50.59 221 ASN A O 1
ATOM 1857 N N . VAL A 1 222 ? -1.086 -2.167 -41.077 1.00 53.03 222 VAL A N 1
ATOM 1858 C CA . VAL A 1 222 ? -1.442 -2.912 -39.859 1.00 53.03 222 VAL A CA 1
ATOM 1859 C C . VAL A 1 222 ? -0.225 -3.690 -39.345 1.00 53.03 222 VAL A C 1
ATOM 1861 O O . VAL A 1 222 ? 0.086 -3.624 -38.160 1.00 53.03 222 VAL A O 1
ATOM 1864 N N . TYR A 1 223 ? 0.540 -4.331 -40.234 1.00 47.75 223 TYR A N 1
ATOM 1865 C CA . TYR A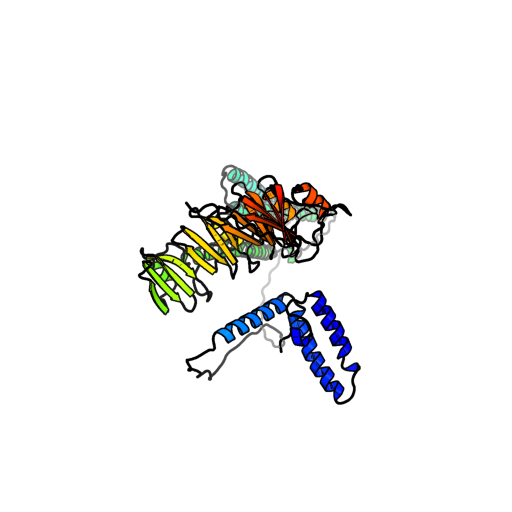 1 223 ? 1.748 -5.076 -39.866 1.00 47.75 223 TYR A CA 1
ATOM 1866 C C . TYR A 1 223 ? 2.946 -4.172 -39.538 1.00 47.75 223 TYR A C 1
ATOM 1868 O O . TYR A 1 223 ? 3.751 -4.513 -38.675 1.00 47.75 223 TYR A O 1
ATOM 1876 N N . ASN A 1 224 ? 3.066 -2.994 -40.163 1.00 46.38 224 ASN A N 1
ATOM 1877 C CA . ASN A 1 224 ? 4.079 -2.005 -39.784 1.00 46.38 224 ASN A CA 1
ATOM 1878 C C . ASN A 1 224 ? 3.879 -1.529 -38.349 1.00 46.38 224 ASN A C 1
ATOM 1880 O O . ASN A 1 224 ? 4.860 -1.176 -37.710 1.00 46.38 224 ASN A O 1
ATOM 1884 N N . LYS A 1 225 ? 2.649 -1.513 -37.830 1.00 47.59 225 LYS A N 1
ATOM 1885 C CA . LYS A 1 225 ? 2.386 -1.101 -36.448 1.00 47.59 225 LYS A CA 1
ATOM 1886 C C . LYS A 1 225 ? 2.993 -2.093 -35.446 1.00 47.59 225 LYS A C 1
ATOM 1888 O O . LYS A 1 225 ? 3.738 -1.675 -34.564 1.00 47.59 225 LYS A O 1
ATOM 1893 N N . ASP A 1 226 ? 2.789 -3.392 -35.664 1.00 46.75 226 ASP A N 1
ATOM 1894 C CA . ASP A 1 226 ? 3.328 -4.458 -34.803 1.00 46.75 226 ASP A CA 1
ATOM 1895 C C . ASP A 1 226 ? 4.837 -4.692 -35.021 1.00 46.75 226 ASP A C 1
ATOM 1897 O O . ASP A 1 226 ? 5.593 -4.892 -34.071 1.00 46.75 226 ASP A O 1
ATOM 1901 N N . TYR A 1 227 ? 5.320 -4.615 -36.267 1.00 44.12 227 TYR A N 1
ATOM 1902 C CA . TYR A 1 227 ? 6.740 -4.801 -36.589 1.00 44.12 227 TYR A CA 1
ATOM 1903 C C . TYR A 1 227 ? 7.601 -3.599 -36.173 1.00 44.12 227 TYR A C 1
ATOM 1905 O O . TYR A 1 227 ? 8.692 -3.787 -35.631 1.00 44.12 227 TYR A O 1
ATOM 1913 N N . LYS A 1 228 ? 7.110 -2.358 -36.346 1.00 41.81 228 LYS A N 1
ATOM 1914 C CA . LYS A 1 228 ? 7.780 -1.168 -35.792 1.00 41.81 228 LYS A CA 1
ATOM 1915 C C . LYS A 1 228 ? 7.781 -1.196 -34.271 1.00 41.81 228 LYS A C 1
ATOM 1917 O O . LYS A 1 228 ? 8.791 -0.811 -33.705 1.00 41.81 228 LYS A O 1
ATOM 1922 N N . SER A 1 229 ? 6.720 -1.688 -33.625 1.00 51.34 229 SER A N 1
ATOM 1923 C CA . SER A 1 229 ? 6.703 -1.888 -32.170 1.00 51.34 229 SER A CA 1
ATOM 1924 C C . SER A 1 229 ? 7.779 -2.891 -31.731 1.00 51.34 229 SER A C 1
ATOM 1926 O O . SER A 1 229 ? 8.558 -2.580 -30.840 1.00 51.34 229 SER A O 1
ATOM 1928 N N . SER A 1 230 ? 7.937 -4.028 -32.421 1.00 52.94 230 SER A N 1
ATOM 1929 C CA . SER A 1 230 ? 8.969 -5.022 -32.084 1.00 52.94 230 SER A CA 1
ATOM 1930 C C . SER A 1 230 ? 10.409 -4.543 -32.324 1.00 52.94 230 SER A C 1
ATOM 1932 O O . SER A 1 230 ? 11.287 -4.856 -31.521 1.00 52.94 230 SER A O 1
ATOM 1934 N N . ILE A 1 231 ? 10.680 -3.794 -33.398 1.00 53.59 231 ILE A N 1
ATOM 1935 C CA . ILE A 1 231 ? 12.018 -3.232 -33.649 1.00 53.59 231 ILE A CA 1
ATOM 1936 C C . ILE A 1 231 ? 12.300 -2.053 -32.716 1.00 53.59 231 ILE A C 1
ATOM 1938 O O . ILE A 1 231 ? 13.393 -1.979 -32.166 1.00 53.59 231 ILE A O 1
ATOM 1942 N N . ALA A 1 232 ? 11.332 -1.158 -32.500 1.00 53.69 232 ALA A N 1
ATOM 1943 C CA . ALA A 1 232 ? 11.467 -0.058 -31.550 1.00 53.69 232 ALA A CA 1
ATOM 1944 C C . ALA A 1 232 ? 11.693 -0.580 -30.127 1.00 53.69 232 ALA A C 1
ATOM 1946 O O . ALA A 1 232 ? 12.558 -0.056 -29.443 1.00 53.69 232 ALA A O 1
ATOM 1947 N N . TYR A 1 233 ? 11.011 -1.657 -29.727 1.00 54.19 233 TYR A N 1
ATOM 1948 C CA . TYR A 1 233 ? 11.243 -2.353 -28.462 1.00 54.19 233 TYR A CA 1
ATOM 1949 C C . TYR A 1 233 ? 12.680 -2.873 -28.348 1.00 54.19 233 TYR A C 1
ATOM 1951 O O . TYR A 1 233 ? 13.346 -2.641 -27.345 1.00 54.19 233 TYR A O 1
ATOM 1959 N N . GLN A 1 234 ? 13.196 -3.539 -29.386 1.00 52.56 234 GLN A N 1
ATOM 1960 C CA . GLN A 1 234 ? 14.566 -4.067 -29.366 1.00 52.56 234 GLN A CA 1
ATOM 1961 C C . GLN A 1 234 ? 15.625 -2.957 -29.401 1.00 52.56 234 GLN A C 1
ATOM 1963 O O . GLN A 1 234 ? 16.657 -3.079 -28.750 1.00 52.56 234 GLN A O 1
ATOM 1968 N N . ILE A 1 235 ? 15.376 -1.862 -30.124 1.00 56.38 235 ILE A N 1
ATOM 1969 C CA . ILE A 1 235 ? 16.254 -0.684 -30.144 1.00 56.38 235 ILE A CA 1
ATOM 1970 C C . ILE A 1 235 ? 16.219 0.033 -28.790 1.00 56.38 235 ILE A C 1
ATOM 1972 O O . ILE A 1 235 ? 17.277 0.347 -28.254 1.00 56.38 235 ILE A O 1
ATOM 1976 N N . ALA A 1 236 ? 15.030 0.249 -28.221 1.00 58.25 236 ALA A N 1
ATOM 1977 C CA . ALA A 1 236 ? 14.856 0.853 -26.904 1.00 58.25 236 ALA A CA 1
ATOM 1978 C C . ALA A 1 236 ? 15.566 0.014 -25.843 1.00 58.25 236 ALA A C 1
ATOM 1980 O O . ALA A 1 236 ? 16.402 0.535 -25.117 1.00 58.25 236 ALA A O 1
ATOM 1981 N N . ARG A 1 237 ? 15.336 -1.301 -25.823 1.00 60.09 237 ARG A N 1
ATOM 1982 C CA . ARG A 1 237 ? 15.994 -2.227 -24.897 1.00 60.09 237 ARG A CA 1
ATOM 1983 C C . ARG A 1 237 ? 17.519 -2.237 -25.037 1.00 60.09 237 ARG A C 1
ATOM 1985 O O . ARG A 1 237 ? 18.206 -2.280 -24.026 1.00 60.09 237 ARG A O 1
ATOM 1992 N N . ASN A 1 238 ? 18.051 -2.191 -26.258 1.00 64.06 238 ASN A N 1
ATOM 1993 C CA . ASN A 1 238 ? 19.501 -2.205 -26.484 1.00 64.06 238 ASN A CA 1
ATOM 1994 C C . ASN A 1 238 ? 20.189 -0.869 -26.161 1.00 64.06 238 ASN A C 1
ATOM 1996 O O . ASN A 1 238 ? 21.393 -0.862 -25.925 1.00 64.06 238 ASN A O 1
ATOM 2000 N N . ASN A 1 239 ? 19.440 0.236 -26.131 1.00 76.44 239 ASN A N 1
ATOM 2001 C CA . ASN A 1 239 ? 19.941 1.575 -25.811 1.00 76.44 239 ASN A CA 1
ATOM 2002 C C . ASN A 1 239 ? 19.402 2.093 -24.471 1.00 76.44 239 ASN A C 1
ATOM 2004 O O . ASN A 1 239 ? 19.328 3.303 -24.274 1.00 76.44 239 ASN A O 1
ATOM 2008 N N . SER A 1 240 ? 19.002 1.196 -23.567 1.00 85.62 240 SER A N 1
ATOM 2009 C CA . SER A 1 240 ? 18.492 1.581 -22.255 1.00 85.62 240 SER A CA 1
ATOM 2010 C C . SER A 1 240 ? 19.333 1.031 -21.123 1.00 85.62 240 SER A C 1
ATOM 2012 O O . SER A 1 240 ? 19.763 -0.120 -21.134 1.00 85.62 240 SER A O 1
ATOM 2014 N N . ILE A 1 241 ? 19.519 1.871 -20.119 1.00 86.38 241 ILE A N 1
ATOM 2015 C CA . ILE A 1 241 ? 20.141 1.559 -18.848 1.00 86.38 241 ILE A CA 1
ATOM 2016 C C . ILE A 1 241 ? 19.247 0.581 -18.090 1.00 86.38 241 ILE A C 1
ATOM 2018 O O . ILE A 1 241 ? 18.028 0.756 -18.003 1.00 86.38 241 ILE A O 1
ATOM 2022 N N . ALA A 1 242 ? 19.884 -0.430 -17.510 1.00 84.50 242 ALA A N 1
ATOM 2023 C CA . ALA A 1 242 ? 19.265 -1.411 -16.637 1.00 84.50 242 ALA A CA 1
ATOM 2024 C C . ALA A 1 242 ? 20.108 -1.581 -15.368 1.00 84.50 242 ALA A C 1
ATOM 2026 O O . ALA A 1 242 ? 21.318 -1.340 -15.383 1.00 84.50 242 ALA A O 1
ATOM 2027 N N . ILE A 1 243 ? 19.473 -2.037 -14.285 1.00 84.44 243 ILE A N 1
ATOM 2028 C CA . ILE A 1 243 ? 20.187 -2.473 -13.079 1.00 84.44 243 ILE A CA 1
ATOM 2029 C C . ILE A 1 243 ? 21.216 -3.549 -13.461 1.00 84.44 243 ILE A C 1
ATOM 2031 O O . ILE A 1 243 ? 20.926 -4.439 -14.261 1.00 84.44 243 ILE A O 1
ATOM 2035 N N . GLY A 1 244 ? 22.422 -3.454 -12.902 1.00 84.25 244 GLY A N 1
ATOM 2036 C CA . GLY A 1 244 ? 23.541 -4.362 -13.160 1.00 84.25 244 GLY A CA 1
ATOM 2037 C C . GLY A 1 244 ? 24.390 -4.018 -14.389 1.00 84.25 244 GLY A C 1
ATOM 2038 O O . GLY A 1 244 ? 25.370 -4.709 -14.653 1.00 84.25 244 GLY A O 1
ATOM 2039 N N . MET A 1 245 ? 24.056 -2.964 -15.141 1.00 88.44 245 MET A N 1
ATOM 2040 C CA . MET A 1 245 ? 24.855 -2.517 -16.287 1.00 88.44 245 MET A CA 1
ATOM 2041 C C . MET A 1 245 ? 26.165 -1.854 -15.839 1.00 88.44 245 MET A C 1
ATOM 2043 O O . MET A 1 245 ? 26.165 -1.076 -14.893 1.00 88.44 245 MET A O 1
ATOM 2047 N N . ASP A 1 246 ? 27.279 -2.119 -16.518 1.00 92.25 246 ASP A N 1
ATOM 2048 C CA . ASP A 1 246 ? 28.574 -1.517 -16.186 1.00 92.25 246 ASP A CA 1
ATOM 2049 C C . ASP A 1 246 ? 28.690 -0.046 -16.634 1.00 92.25 246 ASP A C 1
ATOM 2051 O O . ASP A 1 246 ? 28.026 0.400 -17.577 1.00 92.25 246 ASP A O 1
ATOM 2055 N N . LYS A 1 247 ? 29.582 0.706 -15.976 1.00 92.94 247 LYS A N 1
ATOM 2056 C CA . LYS A 1 247 ? 29.861 2.124 -16.275 1.00 92.94 247 LYS A CA 1
ATOM 2057 C C . LYS A 1 247 ? 30.199 2.400 -17.743 1.00 92.94 247 LYS A C 1
ATOM 2059 O O . LYS A 1 247 ? 29.739 3.404 -18.285 1.00 92.94 247 LYS A O 1
ATOM 2064 N N . GLU A 1 248 ? 30.977 1.541 -18.404 1.00 91.75 248 GLU A N 1
ATOM 2065 C CA . GLU A 1 248 ? 31.383 1.761 -19.801 1.00 91.75 248 GLU A CA 1
ATOM 2066 C C . GLU A 1 248 ? 30.193 1.631 -20.753 1.00 91.75 248 GLU A C 1
ATOM 2068 O O . GLU A 1 248 ? 30.054 2.405 -21.703 1.00 91.75 248 GLU A O 1
ATOM 2073 N N . THR A 1 249 ? 29.300 0.679 -20.492 1.00 89.12 249 THR A N 1
ATOM 2074 C CA . THR A 1 249 ? 28.059 0.531 -21.253 1.00 89.12 249 THR A CA 1
ATOM 2075 C C . THR A 1 249 ? 27.116 1.712 -21.015 1.00 89.12 249 THR A C 1
ATOM 2077 O O . THR A 1 249 ? 26.611 2.275 -21.987 1.00 89.12 249 THR A O 1
ATOM 2080 N N . VAL A 1 250 ? 26.951 2.173 -19.767 1.00 91.12 250 VAL A N 1
ATOM 2081 C CA . VAL A 1 250 ? 26.155 3.382 -19.472 1.00 91.12 250 VAL A CA 1
ATOM 2082 C C . VAL A 1 250 ? 26.718 4.601 -20.199 1.00 91.12 250 VAL A C 1
ATOM 2084 O O . VAL A 1 250 ? 25.970 5.338 -20.839 1.00 91.12 250 VAL A O 1
ATOM 2087 N N . LYS A 1 251 ? 28.041 4.781 -20.181 1.00 92.56 251 LYS A N 1
ATOM 2088 C CA . LYS A 1 251 ? 28.725 5.879 -20.868 1.00 92.56 251 LYS A CA 1
ATOM 2089 C C . LYS A 1 251 ? 28.526 5.852 -22.385 1.00 92.56 251 LYS A C 1
ATOM 2091 O O . LYS A 1 251 ? 28.407 6.906 -23.000 1.00 92.56 251 LYS A O 1
ATOM 2096 N N . LYS A 1 252 ? 28.446 4.672 -23.010 1.00 90.50 252 LYS A N 1
ATOM 2097 C CA . LYS A 1 252 ? 28.125 4.549 -24.447 1.00 90.50 252 LYS A CA 1
ATOM 2098 C C . LYS A 1 252 ? 26.696 4.980 -24.774 1.00 90.50 252 LYS A C 1
ATOM 2100 O O . LYS A 1 252 ? 26.465 5.480 -25.870 1.00 90.50 252 LYS A O 1
ATOM 2105 N N . ILE A 1 253 ? 25.760 4.758 -23.853 1.00 90.12 253 ILE A N 1
ATOM 2106 C CA . ILE A 1 253 ? 24.343 5.097 -24.030 1.00 90.12 253 ILE A CA 1
ATOM 2107 C C . ILE A 1 253 ? 24.105 6.587 -23.763 1.00 90.12 253 ILE A C 1
ATOM 2109 O O . ILE A 1 253 ? 23.484 7.267 -24.573 1.00 90.12 253 ILE A O 1
ATOM 2113 N N . MET A 1 254 ? 24.605 7.087 -22.633 1.00 91.56 254 MET A N 1
ATOM 2114 C CA . MET A 1 254 ? 24.304 8.429 -22.125 1.00 91.56 254 MET A CA 1
ATOM 2115 C C . MET A 1 254 ? 25.351 9.487 -22.479 1.00 91.56 254 MET A C 1
ATOM 2117 O O . MET A 1 254 ? 25.055 10.677 -22.421 1.00 91.56 254 MET A O 1
ATOM 2121 N N . GLY A 1 255 ? 26.572 9.076 -22.819 1.00 92.06 255 GLY A N 1
ATOM 2122 C CA . GLY A 1 255 ? 27.730 9.963 -22.873 1.00 92.06 255 GLY A CA 1
ATOM 2123 C C . GLY A 1 255 ? 28.350 10.223 -21.496 1.00 92.06 255 GLY A C 1
ATOM 2124 O O . GLY A 1 255 ? 28.028 9.567 -20.499 1.00 92.06 255 GLY A O 1
ATOM 2125 N N . ASP A 1 256 ? 29.277 11.181 -21.460 1.00 93.88 256 ASP A N 1
ATOM 2126 C CA . ASP A 1 256 ? 29.916 11.640 -20.225 1.00 93.88 256 ASP A CA 1
ATOM 2127 C C . ASP A 1 256 ? 28.892 12.306 -19.285 1.00 93.88 256 ASP A C 1
ATOM 2129 O O . ASP A 1 256 ? 28.056 13.078 -19.758 1.00 93.88 256 ASP A O 1
ATOM 2133 N N . PRO A 1 257 ? 28.941 12.032 -17.968 1.00 95.88 257 PRO A N 1
ATOM 2134 C CA . PRO A 1 257 ? 28.099 12.722 -16.997 1.00 95.88 257 PRO A CA 1
ATOM 2135 C C . PRO A 1 257 ? 28.527 14.182 -16.811 1.00 95.88 257 PRO A C 1
ATOM 2137 O O . PRO A 1 257 ? 29.707 14.517 -16.933 1.00 95.88 257 PRO A O 1
ATOM 2140 N N . ASP A 1 258 ? 27.581 15.038 -16.421 1.00 95.00 258 ASP A N 1
ATOM 2141 C CA . ASP A 1 258 ? 27.847 16.447 -16.101 1.00 95.00 258 ASP A CA 1
ATOM 2142 C C . ASP A 1 258 ? 28.738 16.577 -14.861 1.00 95.00 258 ASP A C 1
ATOM 2144 O O . ASP A 1 258 ? 29.574 17.475 -14.749 1.00 95.00 258 ASP A O 1
ATOM 2148 N N . SER A 1 259 ? 28.551 15.670 -13.899 1.00 96.44 259 SER A N 1
ATOM 2149 C CA . SER A 1 259 ? 29.417 15.548 -12.730 1.00 96.44 259 SER A CA 1
ATOM 2150 C C . SER A 1 259 ? 29.370 14.146 -12.133 1.00 96.44 259 SER A C 1
ATOM 2152 O O . SER A 1 259 ? 28.400 13.404 -12.303 1.00 96.44 259 SER A O 1
ATOM 2154 N N . VAL A 1 260 ? 30.434 13.802 -11.409 1.00 95.44 260 VAL A N 1
ATOM 2155 C CA . VAL A 1 260 ? 30.562 12.543 -10.675 1.00 95.44 260 VAL A CA 1
ATOM 2156 C C . VAL A 1 260 ? 30.788 12.855 -9.202 1.00 95.44 260 VAL A C 1
ATOM 2158 O O . VAL A 1 260 ? 31.641 13.669 -8.852 1.00 95.44 260 VAL A O 1
ATOM 2161 N N . GLU A 1 261 ? 30.021 12.204 -8.338 1.00 94.81 261 GLU A N 1
ATOM 2162 C CA . GLU A 1 261 ? 30.135 12.285 -6.884 1.00 94.81 261 GLU A CA 1
ATOM 2163 C C . GLU A 1 261 ? 30.485 10.900 -6.337 1.00 94.81 261 GLU A C 1
ATOM 2165 O O . GLU A 1 261 ? 29.876 9.908 -6.720 1.00 94.81 261 GLU A O 1
ATOM 2170 N N . SER A 1 262 ? 31.462 10.812 -5.437 1.00 90.38 262 SER A N 1
ATOM 2171 C CA . SER A 1 262 ? 31.772 9.563 -4.738 1.00 90.38 262 SER A CA 1
ATOM 2172 C C . SER A 1 262 ? 31.174 9.601 -3.337 1.00 90.38 262 SER A C 1
ATOM 2174 O O . SER A 1 262 ? 31.236 10.629 -2.659 1.00 90.38 262 SER A O 1
ATOM 2176 N N . ARG A 1 263 ? 30.633 8.467 -2.890 1.00 88.25 263 ARG A N 1
ATOM 2177 C CA . ARG A 1 263 ? 30.185 8.228 -1.517 1.00 88.25 263 ARG A CA 1
ATOM 2178 C C . ARG A 1 263 ? 31.046 7.123 -0.896 1.00 88.25 263 ARG A C 1
ATOM 2180 O O . ARG A 1 263 ? 30.617 5.971 -0.853 1.00 88.25 263 ARG A O 1
ATOM 2187 N N . PRO A 1 264 ? 32.239 7.458 -0.369 1.00 84.06 264 PRO A N 1
ATOM 2188 C CA . PRO A 1 264 ? 33.195 6.464 0.124 1.00 84.06 264 PRO A CA 1
ATOM 2189 C C . PRO A 1 264 ? 32.657 5.621 1.281 1.00 84.06 264 PRO A C 1
ATOM 2191 O O . PRO A 1 264 ? 33.038 4.475 1.439 1.00 84.06 264 PRO A O 1
ATOM 2194 N N . ALA A 1 265 ? 31.751 6.174 2.092 1.00 83.62 265 ALA A N 1
ATOM 2195 C CA . ALA A 1 265 ? 31.151 5.445 3.209 1.00 83.62 265 ALA A CA 1
ATOM 2196 C C . ALA A 1 265 ? 30.235 4.285 2.771 1.00 83.62 265 ALA A C 1
ATOM 2198 O O . ALA A 1 265 ? 29.928 3.422 3.587 1.00 83.62 265 ALA A O 1
ATOM 2199 N N . LEU A 1 266 ? 29.774 4.288 1.516 1.00 81.50 266 LEU A N 1
ATOM 2200 C CA . LEU A 1 266 ? 28.878 3.277 0.948 1.00 81.50 266 LEU A CA 1
ATOM 2201 C C . LEU A 1 266 ? 29.522 2.527 -0.229 1.00 81.50 266 LEU A C 1
ATOM 2203 O O . LEU A 1 266 ? 28.858 1.695 -0.839 1.00 81.50 266 LEU A O 1
ATOM 2207 N N . ASP A 1 267 ? 30.783 2.834 -0.556 1.00 87.12 267 ASP A N 1
ATOM 2208 C CA . ASP A 1 267 ? 31.474 2.380 -1.769 1.00 87.12 267 ASP A CA 1
ATOM 2209 C C . ASP A 1 267 ? 30.654 2.615 -3.054 1.00 87.12 267 ASP A C 1
ATOM 2211 O O . ASP A 1 267 ? 30.592 1.775 -3.951 1.00 87.12 267 ASP A O 1
ATOM 2215 N N . GLU A 1 268 ? 30.006 3.780 -3.137 1.00 91.56 268 GLU A N 1
ATOM 2216 C CA . GLU A 1 268 ? 29.132 4.158 -4.249 1.00 91.56 268 GLU A CA 1
ATOM 2217 C C . GLU A 1 268 ? 29.709 5.318 -5.067 1.00 91.56 268 GLU A C 1
ATOM 2219 O O . GLU A 1 268 ? 30.405 6.205 -4.560 1.00 91.56 268 GLU A O 1
ATOM 2224 N N . GLU A 1 269 ? 29.363 5.344 -6.350 1.00 95.00 269 GLU A N 1
ATOM 2225 C CA . GLU A 1 269 ? 29.658 6.452 -7.257 1.00 95.00 269 GLU A CA 1
ATOM 2226 C C . GLU A 1 269 ? 28.379 6.903 -7.955 1.00 95.00 269 GLU A C 1
ATOM 2228 O O . GLU A 1 269 ? 27.607 6.084 -8.438 1.00 95.00 269 GLU A O 1
ATOM 2233 N N . ILE A 1 270 ? 28.146 8.207 -8.018 1.00 95.75 270 ILE A N 1
ATOM 2234 C CA . ILE A 1 270 ? 26.920 8.802 -8.540 1.00 95.75 270 ILE A CA 1
ATOM 2235 C C . ILE A 1 270 ? 27.271 9.657 -9.738 1.00 95.75 270 ILE A C 1
ATOM 2237 O O . ILE A 1 270 ? 28.016 10.630 -9.627 1.00 95.75 270 ILE A O 1
ATOM 2241 N N . TRP A 1 271 ? 26.704 9.306 -10.882 1.00 97.19 271 TRP A N 1
ATOM 2242 C CA . TRP A 1 271 ? 26.789 10.089 -12.105 1.00 97.19 271 TRP A CA 1
ATOM 2243 C C . TRP A 1 271 ? 25.554 10.968 -12.217 1.00 97.19 271 TRP A C 1
ATOM 2245 O O . TRP A 1 271 ? 24.430 10.475 -12.097 1.00 97.19 271 TRP A O 1
ATOM 2255 N N . LYS A 1 272 ? 25.761 12.267 -12.435 1.00 96.06 272 LYS A N 1
ATOM 2256 C CA . LYS A 1 272 ? 24.687 13.250 -12.594 1.00 96.06 272 LYS A CA 1
ATOM 2257 C C . LYS A 1 272 ? 24.548 13.653 -14.054 1.00 96.06 272 LYS A C 1
ATOM 2259 O O . LYS A 1 272 ? 25.545 13.935 -14.717 1.00 96.06 272 LYS A O 1
ATOM 2264 N N . TYR A 1 273 ? 23.303 13.699 -14.502 1.00 93.50 273 TYR A N 1
ATOM 2265 C CA . TYR A 1 273 ? 22.870 14.180 -15.805 1.00 93.50 273 TYR A CA 1
ATOM 2266 C C . TYR A 1 273 ? 21.726 15.162 -15.546 1.00 93.50 273 TYR A C 1
ATOM 2268 O O . TYR A 1 273 ? 20.587 14.737 -15.340 1.00 93.50 273 TYR A O 1
ATOM 2276 N N . ASP A 1 274 ? 22.016 16.459 -15.516 1.00 92.19 274 ASP A N 1
ATOM 2277 C CA . ASP A 1 274 ? 21.100 17.501 -15.036 1.00 92.19 274 ASP A CA 1
ATOM 2278 C C . ASP A 1 274 ? 20.568 17.180 -13.614 1.00 92.19 274 ASP A C 1
ATOM 2280 O O . ASP A 1 274 ? 21.367 16.901 -12.715 1.00 92.19 274 ASP A O 1
ATOM 2284 N N . ASP A 1 275 ? 19.247 17.163 -13.387 1.00 90.00 275 ASP A N 1
ATOM 2285 C CA . ASP A 1 275 ? 18.652 16.772 -12.098 1.00 90.00 275 ASP A CA 1
ATOM 2286 C C . ASP A 1 275 ? 18.479 15.245 -11.936 1.00 90.00 275 ASP A C 1
ATOM 2288 O O . ASP A 1 275 ? 17.945 14.785 -10.919 1.00 90.00 275 ASP A O 1
ATOM 2292 N N . SER A 1 276 ? 18.906 14.445 -12.918 1.00 93.19 276 SER A N 1
ATOM 2293 C CA . SER A 1 276 ? 18.832 12.983 -12.871 1.00 93.19 276 SER A CA 1
ATOM 2294 C C . SER A 1 276 ? 20.151 12.350 -12.446 1.00 93.19 276 SER A C 1
ATOM 2296 O O . SER A 1 276 ? 21.235 12.874 -12.705 1.00 93.19 276 SER A O 1
ATOM 2298 N N . THR A 1 277 ? 20.073 11.178 -11.819 1.00 95.25 277 THR A N 1
ATOM 2299 C CA . THR A 1 277 ? 21.249 10.485 -11.283 1.00 95.25 277 THR A CA 1
ATOM 2300 C C . THR A 1 277 ? 21.234 8.992 -11.566 1.00 95.25 277 THR A C 1
ATOM 2302 O O . THR A 1 277 ? 20.178 8.362 -11.544 1.00 95.25 277 THR A O 1
ATOM 2305 N N . ILE A 1 278 ? 22.420 8.419 -11.755 1.00 95.25 278 ILE A N 1
ATOM 2306 C CA . ILE A 1 278 ? 22.666 6.975 -11.794 1.00 95.25 278 ILE A CA 1
ATOM 2307 C C . ILE A 1 278 ? 23.682 6.654 -10.698 1.00 95.25 278 ILE A C 1
ATOM 2309 O O . ILE A 1 278 ? 24.764 7.239 -10.682 1.00 95.25 278 ILE A O 1
ATOM 2313 N N . THR A 1 279 ? 23.344 5.737 -9.795 1.00 94.31 279 THR A N 1
ATOM 2314 C CA . THR A 1 279 ? 24.244 5.281 -8.728 1.00 94.31 279 THR A CA 1
ATOM 2315 C C . THR A 1 279 ? 24.838 3.934 -9.109 1.00 94.31 279 THR A C 1
ATOM 2317 O O . THR A 1 279 ? 24.112 3.001 -9.458 1.00 94.31 279 THR A O 1
ATOM 2320 N N . PHE A 1 280 ? 26.153 3.817 -8.996 1.00 93.75 280 PHE A N 1
ATOM 2321 C CA . PHE A 1 280 ? 26.920 2.595 -9.181 1.00 93.75 280 PHE A CA 1
ATOM 2322 C C . PHE A 1 280 ? 27.378 2.060 -7.829 1.00 93.75 280 PHE A C 1
ATOM 2324 O O . PHE A 1 280 ? 27.774 2.835 -6.957 1.00 93.75 280 PHE A O 1
ATOM 2331 N N . ASN A 1 281 ? 27.341 0.739 -7.668 1.00 90.38 281 ASN A N 1
ATOM 2332 C CA . ASN A 1 281 ? 27.900 0.063 -6.499 1.00 90.38 281 ASN A CA 1
ATOM 2333 C C . ASN A 1 281 ? 29.439 -0.062 -6.591 1.00 90.38 281 ASN A C 1
ATOM 2335 O O . ASN A 1 281 ? 30.074 0.390 -7.550 1.00 90.38 281 ASN A O 1
ATOM 2339 N N . ASN A 1 282 ? 30.023 -0.745 -5.609 1.00 89.06 282 ASN A N 1
ATOM 2340 C CA . ASN A 1 282 ? 31.454 -1.035 -5.510 1.00 89.06 282 ASN A CA 1
ATOM 2341 C C . ASN A 1 282 ? 32.014 -1.879 -6.674 1.00 89.06 282 ASN A C 1
ATOM 2343 O O . ASN A 1 282 ? 33.203 -1.799 -6.973 1.00 89.06 282 ASN A O 1
ATOM 2347 N N . GLU A 1 283 ? 31.172 -2.662 -7.351 1.00 89.06 283 GLU A N 1
ATOM 2348 C CA . GLU A 1 283 ? 31.525 -3.435 -8.550 1.00 89.06 283 GLU A CA 1
ATOM 2349 C C . GLU A 1 283 ? 31.490 -2.585 -9.832 1.00 89.06 283 GLU A C 1
ATOM 2351 O O . GLU A 1 283 ? 31.872 -3.051 -10.905 1.00 89.06 283 GLU A O 1
ATOM 2356 N N . GLY A 1 284 ? 31.053 -1.326 -9.738 1.00 89.56 284 GLY A N 1
ATOM 2357 C CA . GLY A 1 284 ? 30.944 -0.426 -10.880 1.00 89.56 284 GLY A CA 1
ATOM 2358 C C . GLY A 1 284 ? 29.761 -0.741 -11.794 1.00 89.56 284 GLY A C 1
ATOM 2359 O O . GLY A 1 284 ? 29.802 -0.392 -12.976 1.00 89.56 284 GLY A O 1
ATOM 2360 N N . VAL A 1 285 ? 28.714 -1.374 -11.261 1.00 91.12 285 VAL A N 1
ATOM 2361 C CA . VAL A 1 285 ? 27.464 -1.635 -11.982 1.00 91.12 285 VAL A CA 1
ATOM 2362 C C . VAL A 1 285 ? 26.314 -0.791 -11.438 1.00 91.12 285 VAL A C 1
ATOM 2364 O O . VAL A 1 285 ? 26.306 -0.415 -10.264 1.00 91.12 285 VAL A O 1
ATOM 2367 N N . VAL A 1 286 ? 25.347 -0.464 -12.299 1.00 91.06 286 VAL A N 1
ATOM 2368 C CA . VAL A 1 286 ? 24.170 0.344 -11.956 1.00 91.06 286 VAL A CA 1
ATOM 2369 C C . VAL A 1 286 ? 23.385 -0.340 -10.845 1.00 91.06 286 VAL A C 1
ATOM 2371 O O . VAL A 1 286 ? 22.897 -1.457 -11.009 1.00 91.06 286 VAL A O 1
ATOM 2374 N N . LYS A 1 287 ? 23.234 0.360 -9.729 1.00 89.69 287 LYS A N 1
ATOM 2375 C CA . LYS A 1 287 ? 22.472 -0.068 -8.557 1.00 89.69 287 LYS A CA 1
ATOM 2376 C C . LYS A 1 287 ? 21.128 0.652 -8.467 1.00 89.69 287 LYS A C 1
ATOM 2378 O O . LYS A 1 287 ? 20.140 0.051 -8.062 1.00 89.69 287 LYS A O 1
ATOM 2383 N N . GLU A 1 288 ? 21.098 1.936 -8.817 1.00 92.38 288 GLU A N 1
ATOM 2384 C CA . GLU A 1 288 ? 19.947 2.822 -8.610 1.00 92.38 288 GLU A CA 1
ATOM 2385 C C . GLU A 1 288 ? 19.892 3.878 -9.714 1.00 92.38 288 GLU A C 1
ATOM 2387 O O . GLU A 1 288 ? 20.920 4.235 -10.299 1.00 92.38 288 GLU A O 1
ATOM 2392 N N . TRP A 1 289 ? 18.705 4.424 -9.969 1.00 94.44 289 TRP A N 1
ATOM 2393 C CA . TRP A 1 289 ? 18.554 5.611 -10.808 1.00 94.44 289 TRP A CA 1
ATOM 2394 C C . TRP A 1 289 ? 17.435 6.509 -10.310 1.00 94.44 289 TRP A C 1
ATOM 2396 O O . TRP A 1 289 ? 16.459 6.048 -9.727 1.00 94.44 289 TRP A O 1
ATOM 2406 N N . HIS A 1 290 ? 17.552 7.798 -10.600 1.00 93.38 290 HIS A N 1
ATOM 2407 C CA . HIS A 1 290 ? 16.502 8.789 -10.404 1.00 93.38 290 HIS A CA 1
ATOM 2408 C C . HIS A 1 290 ? 16.398 9.630 -11.675 1.00 93.38 290 HIS A C 1
ATOM 2410 O O . HIS A 1 290 ? 17.311 10.388 -11.984 1.00 93.38 290 HIS A O 1
ATOM 2416 N N . ASN A 1 291 ? 15.303 9.498 -12.424 1.00 91.44 291 ASN A N 1
ATOM 2417 C CA . ASN A 1 291 ? 15.109 10.158 -13.716 1.00 91.44 291 ASN A CA 1
ATOM 2418 C C . ASN A 1 291 ? 14.230 11.411 -13.593 1.00 91.44 291 ASN A C 1
ATOM 2420 O O . ASN A 1 291 ? 13.138 11.483 -14.151 1.00 91.44 291 ASN A O 1
ATOM 2424 N N . ARG A 1 292 ? 14.675 12.398 -12.813 1.00 86.88 292 ARG A N 1
ATOM 2425 C CA . ARG A 1 292 ? 13.868 13.588 -12.504 1.00 86.88 292 ARG A CA 1
ATOM 2426 C C . ARG A 1 292 ? 13.684 14.522 -13.703 1.00 86.88 292 ARG A C 1
ATOM 2428 O O . ARG A 1 292 ? 12.613 15.104 -13.850 1.00 86.88 292 ARG A O 1
ATOM 2435 N N . SER A 1 293 ? 14.703 14.642 -14.554 1.00 86.25 293 SER A N 1
ATOM 2436 C CA . SER A 1 293 ? 14.659 15.458 -15.778 1.00 86.25 293 SER A CA 1
ATOM 2437 C C . SER A 1 293 ? 14.123 14.696 -16.997 1.00 86.25 293 SER A C 1
ATOM 2439 O O . SER A 1 293 ? 14.122 15.247 -18.096 1.00 86.25 293 SER A O 1
ATOM 2441 N N . ASN A 1 294 ? 13.676 13.440 -16.839 1.00 85.06 294 ASN A N 1
ATOM 2442 C CA . ASN A 1 294 ? 13.244 12.565 -17.941 1.00 85.06 294 ASN A CA 1
ATOM 2443 C C . ASN A 1 294 ? 14.279 12.450 -19.082 1.00 85.06 294 ASN A C 1
ATOM 2445 O O . ASN A 1 294 ? 13.924 12.314 -20.252 1.00 85.06 294 ASN A O 1
ATOM 2449 N N . ASN A 1 295 ? 15.565 12.526 -18.741 1.00 87.44 295 ASN A N 1
ATOM 2450 C CA . ASN A 1 295 ? 16.693 12.493 -19.672 1.00 87.44 295 ASN A CA 1
ATOM 2451 C C . ASN A 1 295 ? 17.477 11.175 -19.618 1.00 87.44 295 ASN A C 1
ATOM 2453 O O . ASN A 1 295 ? 18.252 10.912 -20.535 1.00 87.44 295 ASN A O 1
ATOM 2457 N N . LEU A 1 296 ? 17.290 10.340 -18.588 1.00 89.00 296 LEU A N 1
ATOM 2458 C CA . LEU A 1 296 ? 17.906 9.016 -18.548 1.00 89.00 296 LEU A CA 1
ATOM 2459 C C . LEU A 1 296 ? 17.233 8.104 -19.571 1.00 89.00 296 LEU A C 1
ATOM 2461 O O . LEU A 1 296 ? 16.008 7.964 -19.586 1.00 89.00 296 LEU A O 1
ATOM 2465 N N . SER A 1 297 ? 18.046 7.435 -20.387 1.00 87.94 297 SER A N 1
ATOM 2466 C CA . SER A 1 297 ? 17.582 6.383 -21.291 1.00 87.94 297 SER A CA 1
ATOM 2467 C C . SER A 1 297 ? 17.346 5.108 -20.485 1.00 87.94 297 SER A C 1
ATOM 2469 O O . SER A 1 297 ? 18.193 4.228 -20.475 1.00 87.94 297 SER A O 1
ATOM 2471 N N . VAL A 1 298 ? 16.244 5.029 -19.738 1.00 86.44 298 VAL A N 1
ATOM 2472 C CA . VAL A 1 298 ? 15.840 3.843 -18.960 1.00 86.44 298 VAL A CA 1
ATOM 2473 C C . VAL A 1 298 ? 14.614 3.197 -19.593 1.00 86.44 298 VAL A C 1
ATOM 2475 O O . VAL A 1 298 ? 13.678 3.885 -20.000 1.00 86.44 298 VAL A O 1
ATOM 2478 N N . TYR A 1 299 ? 14.605 1.868 -19.667 1.00 83.50 299 TYR A N 1
ATOM 2479 C CA . TYR A 1 299 ? 13.477 1.115 -20.207 1.00 83.50 299 TYR A CA 1
ATOM 2480 C C . TYR A 1 299 ? 13.426 -0.283 -19.600 1.00 83.50 299 TYR A C 1
ATOM 2482 O O . TYR A 1 299 ? 14.329 -1.094 -19.800 1.00 83.50 299 TYR A O 1
ATOM 2490 N N . MET A 1 300 ? 12.341 -0.574 -18.886 1.00 83.19 300 MET A N 1
ATOM 2491 C CA . MET A 1 300 ? 12.078 -1.899 -18.316 1.00 83.19 300 MET A CA 1
ATOM 2492 C C . MET A 1 300 ? 10.960 -2.646 -19.045 1.00 83.19 300 MET A C 1
ATOM 2494 O O . MET A 1 300 ? 10.889 -3.870 -18.967 1.00 83.19 300 MET A O 1
ATOM 2498 N N . GLY A 1 301 ? 10.114 -1.936 -19.790 1.00 78.62 301 GLY A N 1
ATOM 2499 C CA . GLY A 1 301 ? 9.012 -2.517 -20.546 1.00 78.62 301 GLY A CA 1
ATOM 2500 C C . GLY A 1 301 ? 7.857 -1.542 -20.734 1.00 78.62 301 GLY A C 1
ATOM 2501 O O . GLY A 1 301 ? 7.774 -0.505 -20.067 1.00 78.62 301 GLY A O 1
ATOM 2502 N N . ASP A 1 302 ? 6.967 -1.897 -21.657 1.00 77.25 302 ASP A N 1
ATOM 2503 C CA . ASP A 1 302 ? 5.763 -1.127 -21.940 1.00 77.25 302 ASP A CA 1
ATOM 2504 C C . ASP A 1 302 ? 4.674 -1.422 -20.911 1.00 77.25 302 ASP A C 1
ATOM 2506 O O . ASP A 1 302 ? 4.432 -2.574 -20.536 1.00 77.25 302 ASP A O 1
ATOM 2510 N N . LYS A 1 303 ? 3.962 -0.362 -20.521 1.00 88.00 303 LYS A N 1
ATOM 2511 C CA . LYS A 1 303 ? 2.714 -0.485 -19.778 1.00 88.00 303 LYS A CA 1
ATOM 2512 C C . LYS A 1 303 ? 1.656 -1.135 -20.673 1.00 88.00 303 LYS A C 1
ATOM 2514 O O . LYS A 1 303 ? 1.363 -0.647 -21.764 1.00 88.00 303 LYS A O 1
ATOM 2519 N N . VAL A 1 304 ? 1.058 -2.213 -20.187 1.00 90.31 304 VAL A N 1
ATOM 2520 C CA . VAL A 1 304 ? -0.095 -2.878 -20.791 1.00 90.31 304 VAL A CA 1
ATOM 2521 C C . VAL A 1 304 ? -1.360 -2.256 -20.210 1.00 90.31 304 VAL A C 1
ATOM 2523 O O . VAL A 1 304 ? -1.557 -2.225 -18.997 1.00 90.31 304 VAL A O 1
ATOM 2526 N N . GLU A 1 305 ? -2.229 -1.748 -21.079 1.00 88.50 305 GLU A N 1
ATOM 2527 C CA . GLU A 1 305 ? -3.487 -1.131 -20.662 1.00 88.50 305 GLU A CA 1
ATOM 2528 C C . GLU A 1 305 ? -4.366 -2.133 -19.893 1.00 88.50 305 GLU A C 1
ATOM 2530 O O . GLU A 1 305 ? -4.560 -3.271 -20.322 1.00 88.50 305 GLU A O 1
ATOM 2535 N N . GLY A 1 306 ? -4.863 -1.716 -18.726 1.00 90.25 306 GLY A N 1
ATOM 2536 C CA . GLY A 1 306 ? -5.680 -2.549 -17.839 1.00 90.25 306 GLY A CA 1
ATOM 2537 C C . GLY A 1 306 ? -4.913 -3.601 -17.028 1.00 90.25 306 GLY A C 1
ATOM 2538 O O . GLY A 1 306 ? -5.534 -4.320 -16.248 1.00 90.25 306 GLY A O 1
ATOM 2539 N N . ALA A 1 307 ? -3.588 -3.713 -17.174 1.00 92.88 307 ALA A N 1
ATOM 2540 C CA . ALA A 1 307 ? -2.801 -4.574 -16.299 1.00 92.88 307 ALA A CA 1
ATOM 2541 C C . ALA A 1 307 ? -2.738 -3.990 -14.881 1.00 92.88 307 ALA A C 1
ATOM 2543 O O . ALA A 1 307 ? -2.551 -2.789 -14.689 1.00 92.88 307 ALA A O 1
ATOM 2544 N N . VAL A 1 308 ? -2.879 -4.870 -13.895 1.00 96.12 308 VAL A N 1
ATOM 2545 C CA . VAL A 1 308 ? -2.872 -4.536 -12.469 1.00 96.12 308 VAL A CA 1
ATOM 2546 C C . VAL A 1 308 ? -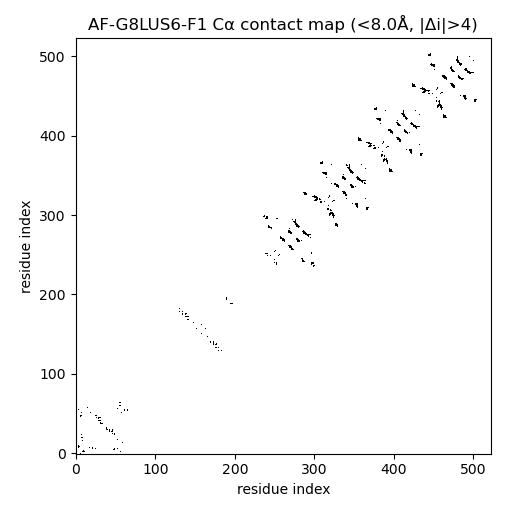1.903 -5.440 -11.722 1.00 96.12 308 VAL A C 1
ATOM 2548 O O . VAL A 1 308 ? -1.592 -6.543 -12.181 1.00 96.12 308 VAL A O 1
ATOM 2551 N N . PHE A 1 309 ? -1.457 -4.995 -10.553 1.00 96.69 309 PHE A N 1
ATOM 2552 C CA . PHE A 1 309 ? -0.641 -5.793 -9.641 1.00 96.69 309 PHE A CA 1
ATOM 2553 C C . PHE A 1 309 ? -1.199 -5.759 -8.211 1.00 96.69 309 PHE A C 1
ATOM 2555 O O . PHE A 1 309 ? -2.122 -5.016 -7.887 1.00 96.69 309 PHE A O 1
ATOM 2562 N N . LYS A 1 310 ? -0.656 -6.620 -7.353 1.00 95.44 310 LYS A N 1
ATOM 2563 C CA . LYS A 1 310 ? -1.027 -6.776 -5.937 1.00 95.44 310 LYS A CA 1
ATOM 2564 C C . LYS A 1 310 ? 0.151 -7.277 -5.104 1.00 95.44 310 LYS A C 1
ATOM 2566 O O . LYS A 1 310 ? 1.185 -7.645 -5.667 1.00 95.44 310 LYS A O 1
ATOM 2571 N N . ILE A 1 311 ? -0.028 -7.391 -3.786 1.00 92.94 311 ILE A N 1
ATOM 2572 C CA . ILE A 1 311 ? 0.942 -8.066 -2.908 1.00 92.94 311 ILE A CA 1
ATOM 2573 C C . ILE A 1 311 ? 1.302 -9.446 -3.477 1.00 92.94 311 ILE A C 1
ATOM 2575 O O . ILE A 1 311 ? 0.428 -10.226 -3.863 1.00 92.94 311 ILE A O 1
ATOM 2579 N N . GLY A 1 312 ? 2.600 -9.737 -3.523 1.00 93.19 312 GLY A N 1
ATOM 2580 C CA . GLY A 1 312 ? 3.171 -10.969 -4.056 1.00 93.19 312 GLY A CA 1
ATOM 2581 C C . GLY A 1 312 ? 3.367 -10.986 -5.574 1.00 93.19 312 GLY A C 1
ATOM 2582 O O . GLY A 1 312 ? 3.837 -11.996 -6.089 1.00 93.19 312 GLY A O 1
ATOM 2583 N N . SER A 1 313 ? 3.020 -9.914 -6.294 1.00 96.88 313 SER A N 1
ATOM 2584 C CA . SER A 1 313 ? 3.299 -9.815 -7.737 1.00 96.88 313 SER A CA 1
ATOM 2585 C C . SER A 1 313 ? 4.798 -9.667 -7.995 1.00 96.88 313 SER A C 1
ATOM 2587 O O . SER A 1 313 ? 5.526 -9.152 -7.145 1.00 96.88 313 SER A O 1
ATOM 2589 N N . SER A 1 314 ? 5.254 -10.115 -9.163 1.00 96.44 314 SER A N 1
ATOM 2590 C CA . SER A 1 314 ? 6.655 -9.988 -9.579 1.00 96.44 314 SER A CA 1
ATOM 2591 C C . SER A 1 314 ? 6.996 -8.563 -10.032 1.00 96.44 314 SER A C 1
ATOM 2593 O O . SER A 1 314 ? 6.105 -7.776 -10.366 1.00 96.44 314 SER A O 1
ATOM 2595 N N . LYS A 1 315 ? 8.290 -8.237 -10.114 1.00 94.50 315 LYS A N 1
ATOM 2596 C CA . LYS A 1 315 ? 8.771 -7.010 -10.773 1.00 94.50 315 LYS A CA 1
ATOM 2597 C C . LYS A 1 315 ? 8.241 -6.900 -12.205 1.00 94.50 315 LYS A C 1
ATOM 2599 O O . LYS A 1 315 ? 7.807 -5.829 -12.616 1.00 94.50 315 LYS A O 1
ATOM 2604 N N . GLU A 1 316 ? 8.195 -8.005 -12.945 1.00 91.56 316 GLU A N 1
ATOM 2605 C CA . GLU A 1 316 ? 7.661 -8.055 -14.307 1.00 91.56 316 GLU A CA 1
ATOM 2606 C C . GLU A 1 316 ? 6.172 -7.698 -14.359 1.00 91.56 316 GLU A C 1
ATOM 2608 O O . GLU A 1 316 ? 5.742 -6.980 -15.260 1.00 91.56 316 GLU A O 1
ATOM 2613 N N . ASP A 1 317 ? 5.376 -8.158 -13.392 1.00 95.50 317 ASP A N 1
ATOM 2614 C CA . ASP A 1 317 ? 3.963 -7.784 -13.294 1.00 95.50 317 ASP A CA 1
ATOM 2615 C C . ASP A 1 317 ? 3.789 -6.289 -13.033 1.00 95.50 317 ASP A C 1
ATOM 2617 O O . ASP A 1 317 ? 2.934 -5.660 -13.659 1.00 95.50 317 ASP A O 1
ATOM 2621 N N . VAL A 1 318 ? 4.631 -5.709 -12.173 1.00 96.44 318 VAL A N 1
ATOM 2622 C CA . VAL A 1 318 ? 4.625 -4.264 -11.918 1.00 96.44 318 VAL A CA 1
ATOM 2623 C C . VAL A 1 318 ? 5.034 -3.495 -13.171 1.00 96.44 318 VAL A C 1
ATOM 2625 O O . VAL A 1 318 ? 4.332 -2.561 -13.542 1.00 96.44 318 VAL A O 1
ATOM 2628 N N . VAL A 1 319 ? 6.074 -3.919 -13.899 1.00 93.12 319 VAL A N 1
ATOM 2629 C CA . VAL A 1 319 ? 6.434 -3.307 -15.192 1.00 93.12 319 VAL A CA 1
ATOM 2630 C C . VAL A 1 319 ? 5.282 -3.405 -16.190 1.00 93.12 319 VAL A C 1
ATOM 2632 O O . VAL A 1 319 ? 4.983 -2.425 -16.865 1.00 93.12 319 VAL A O 1
ATOM 2635 N N . ARG A 1 320 ? 4.586 -4.543 -16.288 1.00 92.44 320 ARG A N 1
ATOM 2636 C CA . ARG A 1 320 ? 3.418 -4.640 -17.180 1.00 92.44 320 ARG A CA 1
ATOM 2637 C C . ARG A 1 320 ? 2.303 -3.685 -16.765 1.00 92.44 320 ARG A C 1
ATOM 2639 O O . ARG A 1 320 ? 1.664 -3.113 -17.639 1.00 92.44 320 ARG A O 1
ATOM 2646 N N . ALA A 1 321 ? 2.051 -3.512 -15.471 1.00 94.44 321 ALA A N 1
ATOM 2647 C CA . ALA A 1 321 ? 0.989 -2.639 -14.970 1.00 94.44 321 ALA A CA 1
ATOM 2648 C C . ALA A 1 321 ? 1.348 -1.144 -15.040 1.00 94.44 321 ALA A C 1
ATOM 2650 O O . ALA A 1 321 ? 0.491 -0.294 -15.284 1.00 94.44 321 ALA A O 1
ATOM 2651 N N . MET A 1 322 ? 2.621 -0.811 -14.845 1.00 94.44 322 MET A N 1
ATOM 2652 C CA . MET A 1 322 ? 3.069 0.554 -14.567 1.00 94.44 322 MET A CA 1
ATOM 2653 C C . MET A 1 322 ? 4.042 1.113 -15.601 1.00 94.44 322 MET A C 1
ATOM 2655 O O . MET A 1 322 ? 4.163 2.329 -15.732 1.00 94.44 322 MET A O 1
ATOM 2659 N N . GLY A 1 323 ? 4.707 0.246 -16.357 1.00 91.12 323 GLY A N 1
ATOM 2660 C CA . GLY A 1 323 ? 5.827 0.590 -17.220 1.00 91.12 323 GLY A CA 1
ATOM 2661 C C . GLY A 1 323 ? 7.122 0.791 -16.434 1.00 91.12 323 GLY A C 1
ATOM 2662 O O . GLY A 1 323 ? 7.325 0.251 -15.341 1.00 91.12 323 GLY A O 1
ATOM 2663 N N . THR A 1 324 ? 8.013 1.587 -17.016 1.00 90.06 324 THR A N 1
ATOM 2664 C CA . THR A 1 324 ? 9.330 1.887 -16.440 1.00 90.06 324 THR A CA 1
ATOM 2665 C C . THR A 1 324 ? 9.197 2.863 -15.263 1.00 90.06 324 THR A C 1
ATOM 2667 O O . THR A 1 324 ? 8.548 3.898 -15.425 1.00 90.06 324 THR A O 1
ATOM 2670 N N . PRO A 1 325 ? 9.783 2.570 -14.087 1.00 93.62 325 PRO A N 1
ATOM 2671 C CA . PRO A 1 325 ? 9.736 3.472 -12.941 1.00 93.62 325 PRO A CA 1
ATOM 2672 C C . PRO A 1 325 ? 10.597 4.723 -13.153 1.00 93.62 325 PRO A C 1
ATOM 2674 O O . PRO A 1 325 ? 11.657 4.684 -13.784 1.00 93.62 325 PRO A O 1
ATOM 2677 N N . HIS A 1 326 ? 10.157 5.836 -12.565 1.00 91.50 326 HIS A N 1
ATOM 2678 C CA . HIS A 1 326 ? 10.875 7.113 -12.587 1.00 91.50 326 HIS A CA 1
ATOM 2679 C C . HIS A 1 326 ? 12.155 7.054 -11.754 1.00 91.50 326 HIS A C 1
ATOM 2681 O O . HIS A 1 326 ? 13.154 7.689 -12.092 1.00 91.50 326 HIS A O 1
ATOM 2687 N N . TYR A 1 327 ? 12.139 6.286 -10.669 1.00 92.25 327 TYR A N 1
ATOM 2688 C CA . TYR A 1 327 ? 13.315 6.044 -9.851 1.00 92.25 327 TYR A CA 1
ATOM 2689 C C . TYR A 1 327 ? 13.293 4.639 -9.259 1.00 92.25 327 TYR A C 1
ATOM 2691 O O . TYR A 1 327 ? 12.230 4.063 -9.037 1.00 92.25 327 TYR A O 1
ATOM 2699 N N . ILE A 1 328 ? 14.478 4.101 -9.004 1.00 92.75 328 ILE A N 1
ATOM 2700 C CA . ILE A 1 328 ? 14.695 2.866 -8.258 1.00 92.75 328 ILE A CA 1
ATOM 2701 C C . ILE A 1 328 ? 15.784 3.145 -7.243 1.00 92.75 328 ILE A C 1
ATOM 2703 O O . ILE A 1 328 ? 16.835 3.655 -7.623 1.00 92.75 328 ILE A O 1
ATOM 2707 N N . TYR A 1 329 ? 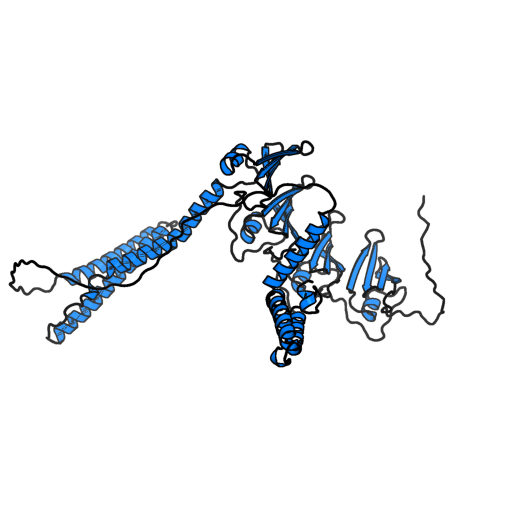15.563 2.749 -5.993 1.00 89.12 329 TYR A N 1
ATOM 2708 C CA . TYR A 1 329 ? 16.622 2.694 -4.991 1.00 89.12 329 TYR A CA 1
ATOM 2709 C C . TYR A 1 329 ? 16.512 1.429 -4.137 1.00 89.12 329 TYR A C 1
ATOM 2711 O O . TYR A 1 329 ? 15.453 0.804 -4.060 1.00 89.12 329 TYR A O 1
ATOM 2719 N N . THR A 1 330 ? 17.614 1.034 -3.503 1.00 84.94 330 THR A N 1
ATOM 2720 C CA . THR A 1 330 ? 17.705 -0.192 -2.705 1.00 84.94 330 THR A CA 1
ATOM 2721 C C . THR A 1 330 ? 18.107 0.133 -1.274 1.00 84.94 330 THR A C 1
ATOM 2723 O O . THR A 1 330 ? 19.116 0.786 -1.012 1.00 84.94 330 THR A O 1
ATOM 2726 N N . ILE A 1 331 ? 17.357 -0.387 -0.308 1.00 81.94 331 ILE A N 1
ATOM 2727 C CA . ILE A 1 331 ? 17.698 -0.274 1.108 1.00 81.94 331 I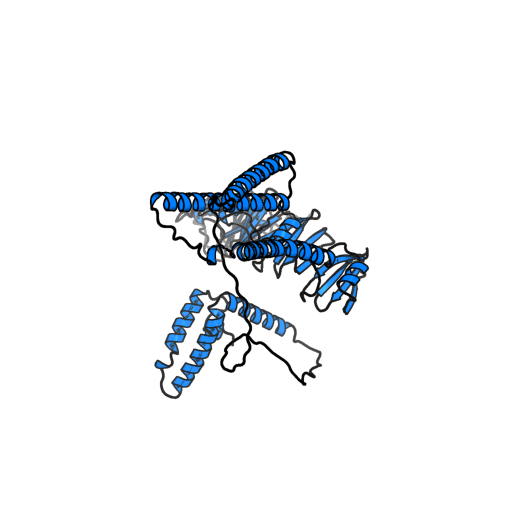LE A CA 1
ATOM 2728 C C . ILE A 1 331 ? 18.744 -1.344 1.436 1.00 81.94 331 ILE A C 1
ATOM 2730 O O . ILE A 1 331 ? 18.401 -2.484 1.757 1.00 81.94 331 ILE A O 1
ATOM 2734 N N . SER A 1 332 ? 20.027 -0.968 1.392 1.00 73.88 332 SER A N 1
ATOM 2735 C CA . SER A 1 332 ? 21.170 -1.880 1.577 1.00 73.88 332 SER A CA 1
ATOM 2736 C C . SER A 1 332 ? 21.087 -2.752 2.840 1.00 73.88 332 SER A C 1
ATOM 2738 O O . SER A 1 332 ? 21.513 -3.900 2.813 1.00 73.88 332 SER A O 1
ATOM 2740 N N . SER A 1 333 ? 20.520 -2.244 3.940 1.00 75.88 333 SER A N 1
ATOM 2741 C CA . SER A 1 333 ? 20.403 -2.983 5.208 1.00 75.88 333 SER A CA 1
ATOM 2742 C C . SER A 1 333 ? 19.382 -4.123 5.182 1.00 75.88 333 SER A C 1
ATOM 2744 O O . SER A 1 333 ? 19.490 -5.050 5.979 1.00 75.88 333 SER A O 1
ATOM 2746 N N . SER A 1 334 ? 18.389 -4.058 4.292 1.00 78.25 334 SER A N 1
ATOM 2747 C CA . SER A 1 334 ? 17.291 -5.033 4.221 1.00 78.25 334 SER A CA 1
ATOM 2748 C C . SER A 1 334 ? 17.234 -5.794 2.896 1.00 78.25 334 SER A C 1
ATOM 2750 O O . SER A 1 334 ? 16.527 -6.794 2.799 1.00 78.25 334 SER A O 1
ATOM 2752 N N . GLY A 1 335 ? 17.944 -5.319 1.868 1.00 80.94 335 GLY A N 1
ATOM 2753 C CA . GLY A 1 335 ? 17.836 -5.832 0.503 1.00 80.94 335 GLY A CA 1
ATOM 2754 C C . GLY A 1 335 ? 16.492 -5.524 -0.165 1.00 80.94 335 GLY A C 1
ATOM 2755 O O . GLY A 1 335 ? 16.207 -6.088 -1.218 1.00 80.94 335 GLY A O 1
ATOM 2756 N N . LYS A 1 336 ? 15.658 -4.661 0.436 1.00 89.44 336 LYS A N 1
ATOM 2757 C CA . LYS A 1 336 ? 14.409 -4.196 -0.176 1.00 89.44 336 LYS A CA 1
ATOM 2758 C C . LYS A 1 336 ? 14.717 -3.245 -1.327 1.00 89.44 336 LYS A C 1
ATOM 2760 O O . LYS A 1 336 ? 15.552 -2.352 -1.186 1.00 89.44 336 LYS A O 1
ATOM 2765 N N . GLU A 1 337 ? 13.996 -3.399 -2.425 1.00 92.88 337 GLU A N 1
ATOM 2766 C CA . GLU A 1 337 ? 14.072 -2.509 -3.585 1.00 92.88 337 GLU A CA 1
ATOM 2767 C C . GLU A 1 337 ? 12.785 -1.695 -3.673 1.00 92.88 337 GLU A C 1
ATOM 2769 O O . GLU A 1 337 ? 11.703 -2.238 -3.463 1.00 92.88 337 GLU A O 1
ATOM 2774 N N . ILE A 1 338 ? 12.889 -0.400 -3.952 1.00 94.88 338 ILE A N 1
ATOM 2775 C CA . ILE A 1 338 ? 11.747 0.513 -3.997 1.00 94.88 338 ILE A CA 1
ATOM 2776 C C . ILE A 1 338 ? 11.698 1.164 -5.367 1.00 94.88 338 ILE A C 1
ATOM 2778 O O . ILE A 1 338 ? 12.672 1.768 -5.817 1.00 94.88 338 ILE A O 1
ATOM 2782 N N . TRP A 1 339 ? 10.558 1.016 -6.035 1.00 96.31 339 TRP A N 1
ATOM 2783 C CA . TRP A 1 339 ? 10.284 1.607 -7.337 1.00 96.31 339 TRP A CA 1
ATOM 2784 C C . TRP A 1 339 ? 9.337 2.777 -7.188 1.00 96.31 339 TRP A C 1
ATOM 2786 O O . TRP A 1 339 ? 8.267 2.659 -6.596 1.00 96.31 339 TRP A O 1
ATOM 2796 N N . GLY A 1 340 ? 9.737 3.894 -7.773 1.00 94.75 340 GLY A N 1
ATOM 2797 C CA . GLY A 1 340 ? 9.003 5.138 -7.775 1.00 94.75 340 GLY A CA 1
ATOM 2798 C C . GLY A 1 340 ? 8.232 5.372 -9.056 1.00 94.75 340 GLY A C 1
ATOM 2799 O O . GLY A 1 340 ? 8.798 5.352 -10.152 1.00 94.75 340 GLY A O 1
ATOM 2800 N N . TYR A 1 341 ? 6.957 5.696 -8.912 1.00 91.62 341 TYR A N 1
ATOM 2801 C CA . TYR A 1 341 ? 6.103 6.158 -9.990 1.00 91.62 341 TYR A CA 1
ATOM 2802 C C . TYR A 1 341 ? 5.435 7.459 -9.557 1.00 91.62 341 TYR A C 1
ATOM 2804 O O . TYR A 1 341 ? 4.532 7.438 -8.725 1.00 91.62 341 TYR A O 1
ATOM 2812 N N . GLU A 1 342 ? 5.892 8.593 -10.096 1.00 87.75 342 GLU A N 1
ATOM 2813 C CA . GLU A 1 342 ? 5.521 9.917 -9.581 1.00 87.75 342 GLU A CA 1
ATOM 2814 C C . GLU A 1 342 ? 5.851 10.026 -8.079 1.00 87.75 342 GLU A C 1
ATOM 2816 O O . GLU A 1 342 ? 7.003 9.840 -7.678 1.00 87.75 342 GLU A O 1
ATOM 2821 N N . TYR A 1 343 ? 4.848 10.293 -7.242 1.00 86.06 343 TYR A N 1
ATOM 2822 C CA . TYR A 1 343 ? 4.977 10.353 -5.784 1.00 86.06 343 TYR A CA 1
ATOM 2823 C C . TYR A 1 343 ? 4.581 9.048 -5.090 1.00 86.06 343 TYR A C 1
ATOM 2825 O O . TYR A 1 343 ? 4.563 8.999 -3.867 1.00 86.06 343 TYR A O 1
ATOM 2833 N N . SER A 1 344 ? 4.258 8.010 -5.858 1.00 93.38 344 SER A N 1
ATOM 2834 C CA . SER A 1 344 ? 3.866 6.704 -5.346 1.00 93.38 344 SER A CA 1
ATOM 2835 C C . SER A 1 344 ? 5.014 5.711 -5.418 1.00 93.38 344 SER A C 1
ATOM 2837 O O . SER A 1 344 ? 5.897 5.820 -6.274 1.00 93.38 344 SER A O 1
ATOM 2839 N N . THR A 1 345 ? 5.002 4.730 -4.521 1.00 96.06 345 THR A N 1
ATOM 2840 C CA . THR A 1 345 ? 6.079 3.747 -4.409 1.00 96.06 345 THR A CA 1
ATOM 2841 C C . THR A 1 345 ? 5.565 2.319 -4.336 1.00 96.06 345 THR A C 1
ATOM 2843 O O . THR A 1 345 ? 4.479 2.044 -3.832 1.00 96.06 345 THR A O 1
ATOM 2846 N N . VAL A 1 346 ? 6.371 1.396 -4.856 1.00 97.19 346 VAL A N 1
ATOM 2847 C CA . VAL A 1 346 ? 6.174 -0.048 -4.739 1.00 97.19 346 VAL A CA 1
ATOM 2848 C C . VAL A 1 346 ? 7.442 -0.647 -4.154 1.00 97.19 346 VAL A C 1
ATOM 2850 O O . VAL A 1 346 ? 8.525 -0.450 -4.704 1.00 97.19 346 VAL A O 1
ATOM 2853 N N . THR A 1 347 ? 7.313 -1.390 -3.060 1.00 95.81 347 THR A N 1
ATOM 2854 C CA . THR A 1 347 ? 8.450 -2.008 -2.371 1.00 95.81 347 THR A CA 1
ATOM 2855 C C . THR A 1 347 ? 8.465 -3.508 -2.621 1.00 95.81 347 THR A C 1
ATOM 2857 O O . THR A 1 347 ? 7.454 -4.198 -2.456 1.00 95.81 347 THR A O 1
ATOM 2860 N N . PHE A 1 348 ? 9.642 -4.024 -2.953 1.00 94.44 348 PHE A N 1
ATOM 2861 C CA . PHE A 1 348 ? 9.901 -5.430 -3.218 1.00 94.44 348 PHE A CA 1
ATOM 2862 C C . PHE A 1 348 ? 10.781 -6.045 -2.131 1.00 94.44 348 PHE A C 1
ATOM 2864 O O . PHE A 1 348 ? 11.680 -5.394 -1.593 1.00 94.44 348 PHE A O 1
ATOM 2871 N N . ASP A 1 349 ? 10.544 -7.322 -1.831 1.00 91.81 349 ASP A N 1
ATOM 2872 C CA . ASP A 1 349 ? 11.468 -8.131 -1.037 1.00 91.81 349 ASP A CA 1
ATOM 2873 C C . ASP A 1 349 ? 12.712 -8.546 -1.850 1.00 91.81 349 ASP A C 1
ATOM 2875 O O . ASP A 1 349 ? 12.815 -8.309 -3.055 1.00 91.81 349 ASP A O 1
ATOM 2879 N N . TYR A 1 350 ? 13.653 -9.231 -1.195 1.00 87.50 350 TYR A N 1
ATOM 2880 C CA . TYR A 1 350 ? 14.880 -9.743 -1.821 1.00 87.50 350 TYR A CA 1
ATOM 2881 C C . TYR A 1 350 ? 14.634 -10.759 -2.956 1.00 87.50 350 TYR A C 1
ATOM 2883 O O . TYR A 1 350 ? 15.555 -11.072 -3.708 1.00 87.50 350 TYR A O 1
ATOM 2891 N N . ARG A 1 351 ? 13.415 -11.304 -3.082 1.00 88.44 351 ARG A N 1
ATOM 2892 C CA . ARG A 1 351 ? 13.010 -12.213 -4.170 1.00 88.44 351 ARG A CA 1
ATOM 2893 C C . ARG A 1 351 ? 12.362 -11.459 -5.331 1.00 88.44 351 ARG A C 1
ATOM 2895 O O . ARG A 1 351 ? 12.014 -12.085 -6.327 1.00 88.44 351 ARG A O 1
ATOM 2902 N N . GLY A 1 352 ? 12.190 -10.143 -5.209 1.00 90.81 352 GLY A N 1
ATOM 2903 C CA . GLY A 1 352 ? 11.524 -9.310 -6.202 1.00 90.81 352 GLY A CA 1
ATOM 2904 C C . GLY A 1 352 ? 10.002 -9.422 -6.177 1.00 90.81 352 GLY A C 1
ATOM 2905 O O . GLY A 1 352 ? 9.369 -9.227 -7.214 1.00 90.81 352 GLY A O 1
ATOM 2906 N N . LEU A 1 353 ? 9.410 -9.747 -5.024 1.00 95.12 353 LEU A N 1
ATOM 2907 C CA . LEU A 1 353 ? 7.959 -9.797 -4.852 1.00 95.12 353 LEU A CA 1
ATOM 2908 C C . LEU A 1 353 ? 7.453 -8.548 -4.133 1.00 95.12 353 LEU A C 1
ATOM 2910 O O . LEU A 1 353 ? 8.042 -8.127 -3.139 1.00 95.12 353 LEU A O 1
ATOM 2914 N N . VAL A 1 354 ? 6.339 -7.985 -4.608 1.00 96.19 354 VAL A N 1
ATOM 2915 C CA . VAL A 1 354 ? 5.691 -6.816 -3.994 1.00 96.19 354 VAL A CA 1
ATOM 2916 C C . VAL A 1 354 ? 5.263 -7.140 -2.563 1.00 96.19 354 VAL A C 1
ATOM 2918 O O . VAL A 1 354 ? 4.508 -8.089 -2.338 1.00 96.19 354 VAL A O 1
ATOM 2921 N N . ILE A 1 355 ? 5.699 -6.334 -1.599 1.00 92.88 355 ILE A N 1
ATOM 2922 C CA . ILE A 1 355 ? 5.366 -6.507 -0.177 1.00 92.88 355 ILE A CA 1
ATOM 2923 C C . ILE A 1 355 ? 4.642 -5.310 0.436 1.00 92.88 355 ILE A C 1
ATOM 2925 O O . ILE A 1 355 ? 3.874 -5.514 1.377 1.00 92.88 355 ILE A O 1
ATOM 2929 N N . GLU A 1 356 ? 4.856 -4.109 -0.093 1.00 94.19 356 GLU A N 1
ATOM 2930 C CA . GLU A 1 356 ? 4.279 -2.846 0.380 1.00 94.19 356 GLU A CA 1
ATOM 2931 C C . GLU A 1 356 ? 4.045 -1.931 -0.831 1.00 94.19 356 GLU A C 1
ATOM 2933 O O . GLU A 1 356 ? 4.721 -2.065 -1.860 1.00 94.19 356 GLU A O 1
ATOM 2938 N N . TRP A 1 357 ? 3.105 -0.999 -0.705 1.00 96.25 357 TRP A N 1
ATOM 2939 C CA . TRP A 1 357 ? 2.965 0.118 -1.635 1.00 96.25 357 TRP A CA 1
ATOM 2940 C C . TRP A 1 357 ? 2.428 1.352 -0.923 1.00 96.25 357 TRP A C 1
ATOM 2942 O O . TRP A 1 357 ? 1.747 1.250 0.097 1.00 96.25 357 TRP A O 1
ATOM 2952 N N . ASP A 1 358 ? 2.715 2.496 -1.527 1.00 93.88 358 ASP A N 1
ATOM 2953 C CA . ASP A 1 358 ? 2.184 3.800 -1.160 1.00 93.88 358 ASP A CA 1
ATOM 2954 C C . ASP A 1 358 ? 1.634 4.459 -2.433 1.00 93.88 358 ASP A C 1
ATOM 2956 O O . ASP A 1 358 ? 2.382 4.696 -3.392 1.00 93.88 358 ASP A O 1
ATOM 2960 N N . ASN A 1 359 ? 0.329 4.724 -2.474 1.00 92.56 359 ASN A N 1
ATOM 2961 C CA . ASN A 1 359 ? -0.366 5.267 -3.634 1.00 92.56 359 ASN A CA 1
ATOM 2962 C C . ASN A 1 359 ? -0.774 6.743 -3.477 1.00 92.56 359 ASN A C 1
ATOM 2964 O O . ASN A 1 359 ? -1.779 7.155 -4.052 1.00 92.56 359 ASN A O 1
ATOM 2968 N N . VAL A 1 360 ? 0.034 7.583 -2.812 1.00 86.00 360 VAL A N 1
ATOM 2969 C CA . VAL A 1 360 ? -0.247 9.033 -2.636 1.00 86.00 360 VAL A CA 1
ATOM 2970 C C . VAL A 1 360 ? -0.716 9.758 -3.911 1.00 86.00 360 VAL A C 1
ATOM 2972 O O . VAL A 1 360 ? -1.542 10.669 -3.849 1.00 86.00 360 VAL A O 1
ATOM 2975 N N . SER A 1 361 ? -0.175 9.412 -5.084 1.00 83.06 361 SER A N 1
ATOM 2976 C CA . SER A 1 361 ? -0.504 10.081 -6.351 1.00 83.06 361 SER A CA 1
ATOM 2977 C C . SER A 1 361 ? -1.672 9.462 -7.128 1.00 83.06 361 SER A C 1
ATOM 2979 O O . SER A 1 361 ? -1.998 9.964 -8.206 1.00 83.06 361 SER A O 1
ATOM 2981 N N . ASN A 1 362 ? -2.299 8.397 -6.612 1.00 85.88 362 ASN A N 1
ATOM 2982 C CA . ASN A 1 362 ? -3.296 7.583 -7.320 1.00 85.88 362 ASN A CA 1
ATOM 2983 C C . ASN A 1 362 ? -2.817 7.098 -8.696 1.00 85.88 362 ASN A C 1
ATOM 2985 O O . ASN A 1 362 ? -3.600 6.932 -9.634 1.00 85.88 362 ASN A O 1
ATOM 2989 N N . TYR A 1 363 ? -1.507 6.910 -8.836 1.00 88.00 363 TYR A N 1
ATOM 2990 C CA . TYR A 1 363 ? -0.889 6.515 -10.092 1.00 88.00 363 TYR A CA 1
ATOM 2991 C C . TYR A 1 363 ? -0.793 4.992 -10.209 1.00 88.00 363 TYR A C 1
ATOM 2993 O O . TYR A 1 363 ? -0.848 4.455 -11.320 1.00 88.00 363 TYR A O 1
ATOM 3001 N N . LEU A 1 364 ? -0.670 4.284 -9.079 1.00 94.06 364 LEU A N 1
ATOM 3002 C CA . LEU A 1 364 ? -0.484 2.838 -9.059 1.00 94.06 364 LEU A CA 1
ATOM 3003 C C . LEU A 1 364 ? -1.737 2.107 -9.546 1.00 94.06 364 LEU A C 1
ATOM 3005 O O . LEU A 1 364 ? -2.850 2.339 -9.085 1.00 94.06 364 LEU A O 1
ATOM 3009 N N . SER A 1 365 ? -1.535 1.168 -10.467 1.00 94.75 365 SER A N 1
ATOM 3010 C CA . SER A 1 365 ? -2.566 0.259 -10.973 1.00 94.75 365 SER A CA 1
ATOM 3011 C C . SER A 1 365 ? -2.616 -0.999 -10.098 1.00 94.75 365 SER A C 1
ATOM 3013 O O . SER A 1 365 ? -2.223 -2.088 -10.518 1.00 94.75 365 SER A O 1
ATOM 3015 N N . VAL A 1 366 ? -3.045 -0.825 -8.846 1.00 95.69 366 VAL A N 1
ATOM 3016 C CA . VAL A 1 366 ? -3.203 -1.909 -7.864 1.00 95.69 366 VAL A CA 1
ATOM 3017 C C . VAL A 1 366 ? -4.629 -2.452 -7.853 1.00 95.69 366 VAL A C 1
ATOM 3019 O O . VAL A 1 366 ? -5.585 -1.705 -8.041 1.00 95.69 366 VAL A O 1
ATOM 3022 N N . TYR A 1 367 ? -4.785 -3.759 -7.629 1.00 94.81 367 TYR A N 1
ATOM 3023 C CA . TYR A 1 367 ? -6.104 -4.377 -7.477 1.00 94.81 367 TYR A CA 1
ATOM 3024 C C . TYR A 1 367 ? -6.064 -5.633 -6.601 1.00 94.81 367 TYR A C 1
ATOM 3026 O O . TYR A 1 367 ? -5.383 -6.613 -6.916 1.00 94.81 367 TYR A O 1
ATOM 3034 N N . MET A 1 368 ? -6.841 -5.627 -5.518 1.00 93.12 368 MET A N 1
ATOM 3035 C CA . MET A 1 368 ? -6.998 -6.762 -4.602 1.00 93.12 368 MET A CA 1
ATOM 3036 C C . MET A 1 368 ? -8.390 -7.404 -4.632 1.00 93.12 368 MET A C 1
ATOM 3038 O O . MET A 1 368 ? -8.524 -8.548 -4.199 1.00 93.12 368 MET A O 1
ATOM 3042 N N . GLY A 1 369 ? -9.401 -6.715 -5.160 1.00 90.50 369 GLY A N 1
ATOM 3043 C CA . GLY A 1 369 ? -10.773 -7.212 -5.251 1.00 90.50 369 GLY A CA 1
ATOM 3044 C C . GLY A 1 369 ? -11.807 -6.095 -5.157 1.00 90.50 369 GLY A C 1
ATOM 3045 O O . GLY A 1 369 ? -11.490 -4.975 -4.748 1.00 90.50 369 GLY A O 1
ATOM 3046 N N . ASP A 1 370 ? -13.040 -6.426 -5.536 1.00 87.81 370 ASP A N 1
ATOM 3047 C CA . ASP A 1 370 ? -14.164 -5.494 -5.517 1.00 87.81 370 ASP A CA 1
ATOM 3048 C C . ASP A 1 370 ? -14.801 -5.399 -4.129 1.00 87.81 370 ASP A C 1
ATOM 3050 O O . ASP A 1 370 ? -14.939 -6.395 -3.407 1.00 87.81 370 ASP A O 1
ATOM 3054 N N . LYS A 1 371 ? -15.264 -4.190 -3.807 1.00 92.94 371 LYS A N 1
ATOM 3055 C CA . LYS A 1 371 ? -16.140 -3.946 -2.667 1.00 92.94 371 LYS A CA 1
ATOM 3056 C C . LYS A 1 371 ? -17.517 -4.552 -2.947 1.00 92.94 371 LYS A C 1
ATOM 3058 O O . LYS A 1 371 ? -18.109 -4.325 -3.999 1.00 92.94 371 LYS A O 1
ATOM 3063 N N . THR A 1 372 ? -18.020 -5.329 -1.998 1.00 94.12 372 THR A N 1
ATOM 3064 C CA . THR A 1 372 ? -19.390 -5.841 -1.974 1.00 94.12 372 THR A CA 1
ATOM 3065 C C . THR A 1 372 ? -20.242 -4.886 -1.146 1.00 94.12 372 THR A C 1
ATOM 3067 O O . THR A 1 372 ? -19.848 -4.501 -0.047 1.00 94.12 372 THR A O 1
ATOM 3070 N N . GLU A 1 373 ? -21.399 -4.501 -1.676 1.00 87.44 373 GLU A N 1
ATOM 3071 C CA . GLU A 1 373 ? -22.373 -3.677 -0.958 1.00 87.44 373 GLU A CA 1
ATOM 3072 C C . GLU A 1 373 ? -22.783 -4.378 0.353 1.00 87.44 373 GLU A C 1
ATOM 3074 O O . GLU A 1 373 ? -22.910 -5.603 0.391 1.00 87.44 373 GLU A O 1
ATOM 3079 N N . ASP A 1 374 ? -22.885 -3.617 1.444 1.00 90.88 374 ASP A N 1
ATOM 3080 C CA . ASP A 1 374 ? -23.205 -4.078 2.809 1.00 90.88 374 ASP A CA 1
ATOM 3081 C C . ASP A 1 374 ? -22.207 -5.040 3.485 1.00 90.88 374 ASP A C 1
ATOM 3083 O O . ASP A 1 374 ? -22.442 -5.499 4.607 1.00 90.88 374 ASP A O 1
ATOM 3087 N N . ALA A 1 375 ? -21.075 -5.363 2.853 1.00 95.81 375 ALA A N 1
ATOM 3088 C CA . ALA A 1 375 ? -20.049 -6.160 3.513 1.00 95.81 375 ALA A CA 1
ATOM 3089 C C . ALA A 1 375 ? -19.382 -5.352 4.635 1.00 95.81 375 ALA A C 1
ATOM 3091 O O . ALA A 1 375 ? -18.890 -4.248 4.418 1.00 95.81 375 ALA A O 1
ATOM 3092 N N . VAL A 1 376 ? -19.325 -5.949 5.825 1.00 97.12 376 VAL A N 1
ATOM 3093 C CA . VAL A 1 376 ? -18.690 -5.375 7.016 1.00 97.12 376 VAL A CA 1
ATOM 3094 C C . VAL A 1 376 ? -17.625 -6.313 7.570 1.00 97.12 376 VAL A C 1
ATOM 3096 O O . VAL A 1 376 ? -17.656 -7.526 7.337 1.00 97.12 376 VAL A O 1
ATOM 3099 N N . PHE A 1 377 ? -16.696 -5.766 8.347 1.00 97.88 377 PHE A N 1
ATOM 3100 C CA . PHE A 1 377 ? -15.679 -6.534 9.060 1.00 97.88 377 PHE A CA 1
ATOM 3101 C C . PHE A 1 377 ? -15.599 -6.142 10.542 1.00 97.88 377 PHE A C 1
ATOM 3103 O O . PHE A 1 377 ? -16.235 -5.208 11.017 1.00 97.88 377 PHE A O 1
ATOM 3110 N N . LYS A 1 378 ? -14.848 -6.929 11.311 1.00 96.62 378 LYS A N 1
ATOM 3111 C CA . LYS A 1 378 ? -14.624 -6.754 12.756 1.00 96.62 378 LYS A CA 1
ATOM 3112 C C . LYS A 1 378 ? -13.295 -7.369 13.186 1.00 96.62 378 LYS A C 1
ATOM 3114 O O . LYS A 1 378 ? -12.651 -8.056 12.389 1.00 96.62 378 LYS A O 1
ATOM 3119 N N . ILE A 1 379 ? -12.927 -7.224 14.461 1.00 94.19 379 ILE A N 1
ATOM 3120 C CA . ILE A 1 379 ? -11.768 -7.921 15.042 1.00 94.19 379 ILE A CA 1
ATOM 3121 C C . ILE A 1 379 ? -11.835 -9.422 14.726 1.00 94.19 379 ILE A C 1
ATOM 3123 O O . ILE A 1 379 ? -12.868 -10.069 14.909 1.00 94.19 379 ILE A O 1
ATOM 3127 N N . GLY A 1 380 ? -10.718 -9.971 14.253 1.00 94.56 380 GLY A N 1
ATOM 3128 C CA . GLY A 1 380 ? -10.579 -11.369 13.854 1.00 94.56 380 GLY A CA 1
ATOM 3129 C C . GLY A 1 380 ? -11.046 -11.684 12.431 1.00 94.56 380 GLY A C 1
ATOM 3130 O O . GLY A 1 380 ? -10.921 -12.833 12.017 1.00 94.56 380 GLY A O 1
ATOM 3131 N N . SER A 1 381 ? -11.560 -10.706 11.679 1.00 97.94 381 SER A N 1
ATOM 3132 C CA . SER A 1 381 ? -11.878 -10.894 10.255 1.00 97.94 381 SER A CA 1
ATOM 3133 C C . SER A 1 381 ? -10.600 -11.060 9.436 1.00 97.94 381 SER A C 1
ATOM 3135 O O . SER A 1 381 ? -9.540 -10.566 9.817 1.00 97.94 381 SER A O 1
ATOM 3137 N N . SER A 1 382 ? -10.684 -11.763 8.312 1.00 97.62 382 SER A N 1
ATOM 3138 C CA . SER A 1 382 ? -9.552 -11.970 7.411 1.00 97.62 382 SER A CA 1
ATOM 3139 C C . SER A 1 382 ? -9.308 -10.758 6.509 1.00 97.62 382 SER A C 1
ATOM 3141 O O . SER A 1 382 ? -10.211 -9.963 6.251 1.00 97.62 382 SER A O 1
ATOM 3143 N N . LYS A 1 383 ? -8.115 -10.670 5.915 1.00 96.56 383 LYS A N 1
ATOM 3144 C CA . LYS A 1 383 ? -7.828 -9.724 4.819 1.00 96.56 383 LYS A CA 1
ATOM 3145 C C . LYS A 1 383 ? -8.857 -9.776 3.688 1.00 96.56 383 LYS A C 1
ATOM 3147 O O . LYS A 1 383 ? -9.208 -8.742 3.139 1.00 96.56 383 LYS A O 1
ATOM 3152 N N . GLN A 1 384 ? -9.372 -10.960 3.352 1.00 95.88 384 GLN A N 1
ATOM 3153 C CA . GLN A 1 384 ? -10.389 -11.096 2.307 1.00 95.88 384 GLN A CA 1
ATOM 3154 C C . GLN A 1 384 ? -11.730 -10.480 2.720 1.00 95.88 384 GLN A C 1
ATOM 3156 O O . GLN A 1 384 ? -12.445 -9.958 1.869 1.00 95.88 384 GLN A O 1
ATOM 3161 N N . ASP A 1 385 ? -12.077 -10.532 4.005 1.00 97.56 385 ASP A N 1
ATOM 3162 C CA . ASP A 1 385 ? -13.270 -9.864 4.528 1.00 97.56 385 ASP A CA 1
ATOM 3163 C C . ASP A 1 385 ? -13.120 -8.348 4.428 1.00 97.56 385 ASP A C 1
ATOM 3165 O O . ASP A 1 385 ? -14.035 -7.683 3.952 1.00 97.56 385 ASP A O 1
ATOM 3169 N N . VAL A 1 386 ? -11.937 -7.823 4.765 1.00 97.75 386 VAL A N 1
ATOM 3170 C CA . VAL A 1 386 ? -11.631 -6.395 4.614 1.00 97.75 386 VAL A CA 1
ATOM 3171 C C . VAL A 1 386 ? -11.660 -5.980 3.143 1.00 97.75 386 VAL A C 1
ATOM 3173 O O . VAL A 1 386 ? -12.306 -4.993 2.826 1.00 97.75 386 VAL A O 1
ATOM 3176 N N . ILE A 1 387 ? -11.083 -6.758 2.218 1.00 96.75 387 ILE A N 1
ATOM 3177 C CA . ILE A 1 387 ? -11.186 -6.480 0.770 1.00 96.75 387 ILE A CA 1
ATOM 3178 C C . ILE A 1 387 ? -12.648 -6.468 0.316 1.00 96.75 387 ILE A C 1
ATOM 3180 O O . ILE A 1 387 ? -13.041 -5.600 -0.452 1.00 96.75 387 ILE A O 1
ATOM 3184 N N . ARG A 1 388 ? -13.480 -7.407 0.781 1.00 96.88 388 ARG A N 1
ATOM 3185 C CA . ARG A 1 388 ? -14.906 -7.405 0.422 1.00 96.88 388 ARG A CA 1
ATOM 3186 C C . ARG A 1 388 ? -15.631 -6.179 0.967 1.00 96.88 388 ARG A C 1
ATOM 3188 O O . ARG A 1 388 ? -16.500 -5.663 0.280 1.00 96.88 388 ARG A O 1
ATOM 3195 N N . ALA A 1 389 ? -15.286 -5.723 2.164 1.00 97.00 389 ALA A N 1
ATOM 3196 C CA . ALA A 1 389 ? -15.928 -4.581 2.809 1.00 97.00 389 ALA A CA 1
ATOM 3197 C C . ALA A 1 389 ? -15.433 -3.223 2.275 1.00 97.00 389 ALA A C 1
ATOM 3199 O O . ALA A 1 389 ? -16.207 -2.280 2.131 1.00 97.00 389 ALA A O 1
ATOM 3200 N N . MET A 1 390 ? -14.146 -3.128 1.948 1.00 96.50 390 MET A N 1
ATOM 3201 C CA . MET A 1 390 ? -13.454 -1.862 1.690 1.00 96.50 390 MET A CA 1
ATOM 3202 C C . MET A 1 390 ? -12.872 -1.752 0.280 1.00 96.50 390 MET A C 1
ATOM 3204 O O . MET A 1 390 ? -12.640 -0.650 -0.203 1.00 96.50 390 MET A O 1
ATOM 3208 N N . GLY A 1 391 ? -12.659 -2.871 -0.407 1.00 95.00 391 GLY A N 1
ATOM 3209 C CA . GLY A 1 391 ? -11.951 -2.924 -1.681 1.00 95.00 391 GLY A CA 1
ATOM 3210 C C . GLY A 1 391 ? -10.429 -2.902 -1.516 1.00 95.00 391 GLY A C 1
ATOM 3211 O O . GLY A 1 391 ? -9.869 -3.336 -0.503 1.00 95.00 391 GLY A O 1
ATOM 3212 N N . THR A 1 392 ? -9.752 -2.420 -2.556 1.00 94.94 392 THR A N 1
ATOM 3213 C CA . THR A 1 392 ? -8.286 -2.313 -2.592 1.00 94.94 392 THR A CA 1
ATOM 3214 C C . THR A 1 392 ? -7.830 -1.134 -1.725 1.00 94.94 392 THR A C 1
ATOM 3216 O O . THR A 1 392 ? -8.356 -0.045 -1.932 1.00 94.94 392 THR A O 1
ATOM 3219 N N . PRO A 1 393 ? -6.897 -1.324 -0.771 1.00 95.81 393 PRO A N 1
ATOM 3220 C CA . PRO A 1 393 ? -6.399 -0.231 0.061 1.00 95.81 393 PRO A CA 1
ATOM 3221 C C . PRO A 1 393 ? -5.526 0.744 -0.729 1.00 95.81 393 PRO A C 1
ATOM 3223 O O . PRO A 1 393 ? -4.852 0.348 -1.688 1.00 95.81 393 PRO A O 1
ATOM 3226 N N . ASP A 1 394 ? -5.506 1.996 -0.276 1.00 93.38 394 ASP A N 1
ATOM 3227 C CA . ASP A 1 394 ? -4.673 3.053 -0.851 1.00 93.38 394 ASP A CA 1
ATOM 3228 C C . ASP A 1 394 ? -3.196 2.737 -0.616 1.00 93.38 394 ASP A C 1
ATOM 3230 O O . ASP A 1 394 ? -2.410 2.719 -1.562 1.00 93.38 394 ASP A O 1
ATOM 3234 N N . ASP A 1 395 ? -2.857 2.347 0.618 1.00 94.75 395 ASP A N 1
ATOM 3235 C CA . ASP A 1 395 ? -1.498 1.997 1.029 1.00 94.75 395 ASP A CA 1
ATOM 3236 C C . ASP A 1 395 ? -1.456 0.684 1.817 1.00 94.75 395 ASP A C 1
ATOM 3238 O O . ASP A 1 395 ? -2.371 0.353 2.580 1.00 94.75 395 ASP A O 1
ATOM 3242 N N . ILE A 1 396 ? -0.337 -0.034 1.694 1.00 94.69 396 ILE A N 1
ATOM 3243 C CA . ILE A 1 396 ? 0.004 -1.172 2.551 1.00 94.69 396 ILE A CA 1
ATOM 3244 C C . ILE A 1 396 ? 1.398 -0.966 3.124 1.00 94.69 396 ILE A C 1
ATOM 3246 O O . ILE A 1 396 ? 2.387 -0.973 2.390 1.00 94.69 396 ILE A O 1
ATOM 3250 N N . LEU A 1 397 ? 1.470 -0.886 4.450 1.00 90.50 397 LEU A N 1
ATOM 3251 C CA . LEU A 1 397 ? 2.706 -0.762 5.214 1.00 90.50 397 LEU A CA 1
ATOM 3252 C C . LEU A 1 397 ? 2.972 -2.036 6.019 1.00 90.50 397 LEU A C 1
ATOM 3254 O O . LEU A 1 397 ? 2.043 -2.682 6.511 1.00 90.50 397 LEU A O 1
ATOM 3258 N N . ARG A 1 398 ? 4.249 -2.396 6.185 1.00 85.75 398 ARG A N 1
ATOM 3259 C CA . ARG A 1 398 ? 4.670 -3.493 7.067 1.00 85.75 398 ARG A CA 1
ATOM 3260 C C . ARG A 1 398 ? 5.668 -2.989 8.091 1.00 85.75 398 ARG A C 1
ATOM 3262 O O . ARG A 1 398 ? 6.762 -2.550 7.740 1.00 85.75 398 ARG A O 1
ATOM 3269 N N . GLU A 1 399 ? 5.310 -3.120 9.356 1.00 78.44 399 GLU A N 1
ATOM 3270 C CA . GLU A 1 399 ? 6.224 -2.863 10.461 1.00 78.44 399 GLU A CA 1
ATOM 3271 C C . GLU A 1 399 ? 7.004 -4.136 10.784 1.00 78.44 399 GLU A C 1
ATOM 3273 O O . GLU A 1 399 ? 6.469 -5.245 10.728 1.00 78.44 399 GLU A O 1
ATOM 3278 N N . THR A 1 400 ? 8.296 -3.989 11.075 1.00 63.19 400 THR A N 1
ATOM 3279 C CA . THR A 1 400 ? 9.187 -5.127 11.323 1.00 63.19 400 THR A CA 1
ATOM 3280 C C . THR A 1 400 ? 9.028 -5.716 12.716 1.00 63.19 400 THR A C 1
ATOM 3282 O O . THR 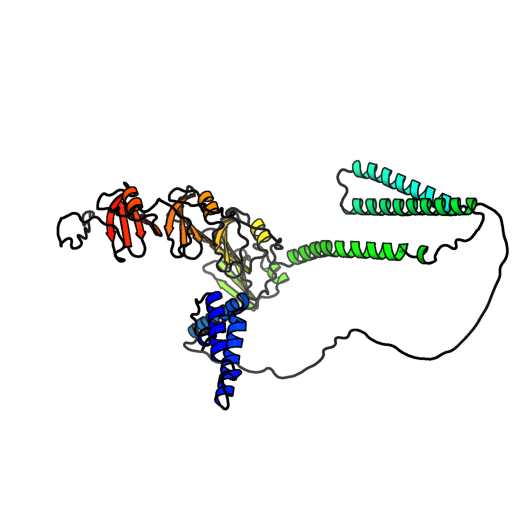A 1 400 ? 9.201 -6.919 12.849 1.00 63.19 400 THR A O 1
ATOM 3285 N N . GLU A 1 401 ? 8.676 -4.923 13.733 1.00 59.34 401 GLU A N 1
ATOM 3286 C CA . GLU A 1 401 ? 8.575 -5.413 15.112 1.00 59.34 401 GLU A CA 1
ATOM 3287 C C . GLU A 1 401 ? 7.516 -4.657 15.936 1.00 59.34 401 GLU A C 1
ATOM 3289 O O . GLU A 1 401 ? 7.696 -3.466 16.200 1.00 59.34 401 GLU A O 1
ATOM 3294 N N . PRO A 1 402 ? 6.445 -5.335 16.400 1.00 62.59 402 PRO A N 1
ATOM 3295 C CA . PRO A 1 402 ? 6.013 -6.674 15.981 1.00 62.59 402 PRO A CA 1
ATOM 3296 C C . PRO A 1 402 ? 5.594 -6.678 14.502 1.00 62.59 402 PRO A C 1
ATOM 3298 O O . PRO A 1 402 ? 5.144 -5.657 13.990 1.00 62.59 402 PRO A O 1
ATOM 3301 N N . SER A 1 403 ? 5.705 -7.824 13.817 1.00 71.12 403 SER A N 1
ATOM 3302 C CA . SER A 1 403 ? 5.325 -7.947 12.402 1.00 71.12 403 SER A CA 1
ATOM 3303 C C . SER A 1 403 ? 3.834 -7.640 12.194 1.00 71.12 403 SER A C 1
ATOM 3305 O O . SER A 1 403 ? 2.981 -8.520 12.363 1.00 71.12 403 SER A O 1
ATOM 3307 N N . LYS A 1 404 ? 3.523 -6.396 11.843 1.00 84.81 404 LYS A N 1
ATOM 3308 C CA . LYS A 1 404 ? 2.167 -5.904 11.595 1.00 84.81 404 LYS A CA 1
ATOM 3309 C C . LYS A 1 404 ? 2.058 -5.476 10.145 1.00 84.81 404 LYS A C 1
ATOM 3311 O O . LYS A 1 404 ? 2.963 -4.845 9.604 1.00 84.81 404 LYS A O 1
ATOM 3316 N N . GLU A 1 405 ? 0.948 -5.831 9.516 1.00 93.00 405 GLU A N 1
ATOM 3317 C CA . GLU A 1 405 ? 0.577 -5.276 8.217 1.00 93.00 405 GLU A CA 1
ATOM 3318 C C . GLU A 1 405 ? -0.537 -4.263 8.447 1.00 93.00 405 GLU A C 1
ATOM 3320 O O . GLU A 1 405 ? -1.521 -4.586 9.107 1.00 93.00 405 GLU A O 1
ATOM 3325 N N . ILE A 1 406 ? -0.366 -3.048 7.943 1.00 95.06 406 ILE A N 1
ATOM 3326 C CA . ILE A 1 406 ? -1.295 -1.937 8.135 1.00 95.06 406 ILE A CA 1
ATOM 3327 C C . ILE A 1 406 ? -1.796 -1.529 6.760 1.00 95.06 406 ILE A C 1
ATOM 3329 O O . ILE A 1 406 ? -1.005 -1.184 5.883 1.00 95.06 406 ILE A O 1
ATOM 3333 N N . TRP A 1 407 ? -3.105 -1.602 6.565 1.00 96.94 407 TRP A N 1
ATOM 3334 C CA . TRP A 1 407 ? -3.770 -1.117 5.363 1.00 96.94 407 TRP A CA 1
ATOM 3335 C C . TRP A 1 407 ? -4.377 0.244 5.642 1.00 96.94 407 TRP A C 1
ATOM 3337 O O . TRP A 1 407 ? -4.967 0.444 6.707 1.00 96.94 407 TRP A O 1
ATOM 3347 N N . LYS A 1 408 ? -4.239 1.158 4.686 1.00 96.44 408 LYS A N 1
ATOM 3348 C CA . LYS A 1 408 ? -4.815 2.496 4.770 1.00 96.44 408 LYS A CA 1
ATOM 3349 C C . LYS A 1 408 ? -5.941 2.680 3.768 1.00 96.44 408 LYS A C 1
ATOM 3351 O O . LYS A 1 408 ? -5.850 2.213 2.632 1.00 96.44 408 LYS A O 1
ATOM 3356 N N . TYR A 1 409 ? -6.968 3.374 4.232 1.00 94.31 409 TYR A N 1
ATOM 3357 C CA . TYR A 1 409 ? -8.097 3.857 3.454 1.00 94.31 409 TYR A CA 1
ATOM 3358 C C . TYR A 1 409 ? -8.272 5.327 3.829 1.00 94.31 409 TYR A C 1
ATOM 3360 O O . TYR A 1 409 ? -8.794 5.636 4.901 1.00 94.31 409 TYR A O 1
ATOM 3368 N N . GLU A 1 410 ? -7.762 6.231 3.001 1.00 91.38 410 GLU A N 1
ATOM 3369 C CA . GLU A 1 410 ? -7.594 7.648 3.341 1.00 91.38 410 GLU A CA 1
ATOM 3370 C C . GLU A 1 410 ? -6.795 7.823 4.655 1.00 91.38 410 GLU A C 1
ATOM 3372 O O . GLU A 1 410 ? -5.659 7.354 4.751 1.00 91.38 410 GLU A O 1
ATOM 3377 N N . ASN A 1 411 ? -7.359 8.474 5.684 1.00 90.69 411 ASN A N 1
ATOM 3378 C CA . ASN A 1 411 ? -6.702 8.603 6.994 1.00 90.69 411 ASN A CA 1
ATOM 3379 C C . ASN A 1 411 ? -7.047 7.459 7.958 1.00 90.69 411 ASN A C 1
ATOM 3381 O O . ASN A 1 411 ? -6.529 7.429 9.076 1.00 90.69 411 ASN A O 1
ATOM 3385 N N . SER A 1 412 ? -7.912 6.530 7.551 1.00 95.69 412 SER A N 1
ATOM 3386 C CA . SER A 1 412 ? -8.309 5.389 8.368 1.00 95.69 412 SER A CA 1
ATOM 3387 C C . SER A 1 412 ? -7.376 4.201 8.152 1.00 95.69 412 SER A C 1
ATOM 3389 O O . SER A 1 412 ? -6.771 4.023 7.091 1.00 95.69 412 SER A O 1
ATOM 3391 N N . THR A 1 413 ? -7.229 3.372 9.184 1.00 96.88 413 THR A N 1
ATOM 3392 C CA . THR A 1 413 ? -6.253 2.274 9.196 1.00 96.88 413 THR A CA 1
ATOM 3393 C C . THR A 1 413 ? -6.848 0.977 9.715 1.00 96.88 413 THR A C 1
ATOM 3395 O O . THR A 1 413 ? -7.660 0.977 10.640 1.00 96.88 413 THR A O 1
ATOM 3398 N N . VAL A 1 414 ? -6.400 -0.138 9.138 1.00 97.62 414 VAL A N 1
ATOM 3399 C CA . VAL A 1 414 ? -6.723 -1.497 9.580 1.00 97.62 414 VAL A CA 1
ATOM 3400 C C . VAL A 1 414 ? -5.429 -2.281 9.741 1.00 97.62 414 VAL A C 1
ATOM 3402 O O . VAL A 1 414 ? -4.648 -2.405 8.799 1.00 97.62 414 VAL A O 1
ATOM 3405 N N . THR A 1 415 ? -5.210 -2.840 10.926 1.00 95.81 415 THR A N 1
ATOM 3406 C CA . THR A 1 415 ? -3.982 -3.568 11.261 1.00 95.81 415 THR A CA 1
ATOM 3407 C C . THR A 1 415 ? -4.251 -5.062 11.355 1.00 95.81 415 THR A C 1
ATOM 3409 O O . THR A 1 415 ? -5.229 -5.498 11.971 1.00 95.81 415 THR A O 1
ATOM 3412 N N . PHE A 1 416 ? -3.341 -5.852 10.792 1.00 94.12 416 PHE A N 1
ATOM 3413 C CA . PHE A 1 416 ? -3.395 -7.306 10.764 1.00 94.12 416 PHE A CA 1
ATOM 3414 C C . PHE A 1 416 ? -2.223 -7.936 11.512 1.00 94.12 416 PHE A C 1
ATOM 3416 O O . PHE A 1 416 ? -1.087 -7.457 11.445 1.00 94.12 416 PHE A O 1
ATOM 3423 N N . ASP A 1 417 ? -2.494 -9.073 12.153 1.00 90.81 417 ASP A N 1
ATOM 3424 C CA . ASP A 1 417 ? -1.456 -9.946 12.697 1.00 90.81 417 ASP A CA 1
ATOM 3425 C C . ASP A 1 417 ? -0.762 -10.791 11.608 1.00 90.81 417 ASP A C 1
ATOM 3427 O O . ASP A 1 417 ? -1.111 -10.770 10.423 1.00 90.81 417 ASP A O 1
ATOM 3431 N N . SER A 1 418 ? 0.212 -11.603 12.024 1.00 88.50 418 SER A N 1
ATOM 3432 C CA . SER A 1 418 ? 0.956 -12.514 11.145 1.00 88.50 418 SER A CA 1
ATOM 3433 C C . SER A 1 418 ? 0.096 -13.595 10.474 1.00 88.50 418 SER A C 1
ATOM 3435 O O . SER A 1 418 ? 0.519 -14.179 9.476 1.00 88.50 418 SER A O 1
ATOM 3437 N N . ARG A 1 419 ? -1.115 -13.860 10.980 1.00 90.06 419 ARG A N 1
ATOM 3438 C CA . ARG A 1 419 ? -2.093 -14.780 10.374 1.00 90.06 419 ARG A CA 1
ATOM 3439 C C . ARG A 1 419 ? -3.007 -14.064 9.377 1.00 90.06 419 ARG A C 1
ATOM 3441 O O . ARG A 1 419 ? -3.789 -14.722 8.695 1.00 90.06 419 ARG A O 1
ATOM 3448 N N . GLY A 1 420 ? -2.907 -12.739 9.276 1.00 92.12 420 GLY A N 1
ATOM 3449 C CA . GLY A 1 420 ? -3.745 -11.909 8.423 1.00 92.12 420 GLY A CA 1
ATOM 3450 C C . GLY A 1 420 ? -5.141 -11.667 8.991 1.00 92.12 420 GLY A C 1
ATOM 3451 O O . GLY A 1 420 ? -6.084 -11.509 8.213 1.00 92.12 420 GLY A O 1
ATOM 3452 N N . LEU A 1 421 ? -5.277 -11.668 10.320 1.00 95.25 421 LEU A N 1
ATOM 3453 C CA . LEU A 1 421 ? -6.524 -11.355 11.013 1.00 95.25 421 LEU A CA 1
ATOM 3454 C C . LEU A 1 421 ? -6.496 -9.924 11.550 1.00 95.25 421 LEU A C 1
ATOM 3456 O O . LEU A 1 421 ? -5.478 -9.495 12.090 1.00 95.25 421 LEU A O 1
ATOM 3460 N N . VAL A 1 422 ? -7.620 -9.212 11.438 1.00 96.56 422 VAL A N 1
ATOM 3461 C CA . VAL A 1 422 ? -7.780 -7.841 11.947 1.00 96.56 422 VAL A CA 1
ATOM 3462 C C . VAL A 1 422 ? -7.597 -7.822 13.464 1.00 96.56 422 VAL A C 1
ATOM 3464 O O . VAL A 1 422 ? -8.301 -8.533 14.188 1.00 96.56 422 VAL A O 1
ATOM 3467 N N . THR A 1 423 ? -6.683 -6.992 13.956 1.00 93.44 423 THR A N 1
ATOM 3468 C CA . THR A 1 423 ? -6.405 -6.845 15.392 1.00 93.44 423 THR A CA 1
ATOM 3469 C C . THR A 1 423 ? -6.689 -5.463 15.944 1.00 93.44 423 THR A C 1
ATOM 3471 O O . THR A 1 423 ? -6.970 -5.365 17.138 1.00 93.44 423 THR A O 1
ATOM 3474 N N . GLU A 1 424 ? -6.579 -4.432 15.109 1.00 95.19 424 GLU A N 1
ATOM 3475 C CA . GLU A 1 424 ? -6.726 -3.021 15.474 1.00 95.19 424 GLU A CA 1
ATOM 3476 C C . GLU A 1 424 ? -7.308 -2.258 14.275 1.00 95.19 424 GLU A C 1
ATOM 3478 O O . GLU A 1 424 ? -7.102 -2.663 13.125 1.00 95.19 424 GLU A O 1
ATOM 3483 N N . TRP A 1 425 ? -8.014 -1.163 14.542 1.00 97.44 425 TRP A N 1
ATOM 3484 C CA . TRP A 1 425 ? -8.393 -0.176 13.530 1.00 97.44 425 TRP A CA 1
ATOM 3485 C C . TRP A 1 425 ? -8.454 1.220 14.133 1.00 97.44 425 TRP A C 1
ATOM 3487 O O . TRP A 1 425 ? -8.571 1.384 15.349 1.00 97.44 425 TRP A O 1
ATOM 3497 N N . ASN A 1 426 ? -8.407 2.217 13.261 1.00 96.19 426 ASN A N 1
ATOM 3498 C CA . ASN A 1 426 ? -8.663 3.606 13.602 1.00 96.19 426 ASN A CA 1
ATOM 3499 C C . ASN A 1 426 ? -9.406 4.258 12.437 1.00 96.19 426 ASN A C 1
ATOM 3501 O O . ASN A 1 426 ? -8.842 4.323 11.342 1.00 96.19 426 ASN A O 1
ATOM 3505 N N . ASP A 1 427 ? -10.649 4.681 12.658 1.00 95.88 427 ASP A N 1
ATOM 3506 C CA . ASP A 1 427 ? -11.517 5.247 11.628 1.00 95.88 427 ASP A CA 1
ATOM 3507 C C . ASP A 1 427 ? -11.568 6.781 11.667 1.00 95.88 427 ASP A C 1
ATOM 3509 O O . ASP A 1 427 ? -12.588 7.396 11.961 1.00 95.88 427 ASP A O 1
ATOM 3513 N N . LEU A 1 428 ? -10.441 7.428 11.369 1.00 91.12 428 LEU A N 1
ATOM 3514 C CA . LEU A 1 428 ? -10.352 8.893 11.389 1.00 91.12 428 LEU A CA 1
ATOM 3515 C C . LEU A 1 428 ? -11.153 9.585 10.276 1.00 91.12 428 LEU A C 1
ATOM 3517 O O . LEU A 1 428 ? -11.351 10.796 10.344 1.00 91.12 428 LEU A O 1
ATOM 3521 N N . SER A 1 429 ? -11.542 8.852 9.230 1.00 90.88 429 SER A N 1
ATOM 3522 C CA . SER A 1 429 ? -12.260 9.396 8.066 1.00 90.88 429 SER A CA 1
ATOM 3523 C C . SER A 1 429 ? -13.727 8.964 8.004 1.00 90.88 429 SER A C 1
ATOM 3525 O O . SER A 1 429 ? -14.379 9.283 7.013 1.00 90.88 429 SER A O 1
ATOM 3527 N N . ASP A 1 430 ? -14.233 8.255 9.022 1.00 92.81 430 ASP A N 1
ATOM 3528 C CA . ASP A 1 430 ? -15.598 7.696 9.061 1.00 92.81 430 ASP A CA 1
ATOM 3529 C C . ASP A 1 430 ? -15.938 6.902 7.784 1.00 92.81 430 ASP A C 1
ATOM 3531 O O . ASP A 1 430 ? -16.969 7.083 7.132 1.00 92.81 430 ASP A O 1
ATOM 3535 N N . ASN A 1 431 ? -14.985 6.074 7.347 1.00 94.25 431 ASN A N 1
ATOM 3536 C CA . ASN A 1 431 ? -15.061 5.352 6.081 1.00 94.25 431 ASN A CA 1
ATOM 3537 C C . ASN A 1 431 ? -14.945 3.832 6.247 1.00 94.25 431 ASN A C 1
ATOM 3539 O O . ASN A 1 431 ? -15.249 3.100 5.294 1.00 94.25 431 ASN A O 1
ATOM 3543 N N . LEU A 1 432 ? -14.535 3.332 7.420 1.00 96.56 432 LEU A N 1
ATOM 3544 C CA . LEU A 1 432 ? -14.362 1.903 7.638 1.00 96.56 432 LEU A CA 1
ATOM 3545 C C . LEU A 1 432 ? -15.721 1.219 7.807 1.00 96.56 432 LEU A C 1
ATOM 3547 O O . LEU A 1 432 ? -16.516 1.526 8.686 1.00 96.56 432 LEU A O 1
ATOM 3551 N N . ALA A 1 433 ? -15.961 0.181 7.007 1.00 96.69 433 ALA A N 1
ATOM 3552 C CA . ALA A 1 433 ? -17.139 -0.676 7.119 1.00 96.69 433 ALA A CA 1
ATOM 3553 C C . ALA A 1 433 ? -17.001 -1.679 8.284 1.00 96.69 433 ALA A C 1
ATOM 3555 O O . ALA A 1 433 ? -16.992 -2.899 8.087 1.00 96.69 433 ALA A O 1
ATOM 3556 N N . VAL A 1 434 ? -16.847 -1.171 9.508 1.00 96.81 434 VAL A N 1
ATOM 3557 C CA . VAL A 1 434 ? -16.744 -1.972 10.733 1.00 96.81 434 VAL A CA 1
ATOM 3558 C C . VAL A 1 434 ? -18.105 -2.171 11.395 1.00 96.81 434 VAL A C 1
ATOM 3560 O O . VAL A 1 434 ? -18.938 -1.273 11.432 1.00 96.81 434 VAL A O 1
ATOM 3563 N N . TYR A 1 435 ? -18.346 -3.360 11.954 1.00 95.88 435 TYR A N 1
ATOM 3564 C CA . TYR A 1 435 ? -19.561 -3.623 12.729 1.00 95.88 435 TYR A CA 1
ATOM 3565 C C . TYR A 1 435 ? -19.334 -4.640 13.850 1.00 95.88 435 TYR A C 1
ATOM 3567 O O . TYR A 1 435 ? -18.973 -5.799 13.614 1.00 95.88 435 TYR A O 1
ATOM 3575 N N . MET A 1 436 ? -19.597 -4.223 15.091 1.00 94.69 436 MET A N 1
ATOM 3576 C CA . MET A 1 436 ? -19.514 -5.077 16.281 1.00 94.69 436 MET A CA 1
ATOM 3577 C C . MET A 1 436 ? -20.864 -5.362 16.951 1.00 94.69 436 MET A C 1
ATOM 3579 O O . MET A 1 436 ? -20.957 -6.333 17.708 1.00 94.69 436 MET A O 1
ATOM 3583 N N . GLY A 1 437 ? -21.903 -4.581 16.657 1.00 92.56 437 GLY A N 1
ATOM 3584 C CA . GLY A 1 437 ? -23.252 -4.762 17.193 1.00 92.56 437 GLY A CA 1
ATOM 3585 C C . GLY A 1 437 ? -23.990 -3.441 17.398 1.00 92.56 437 GLY A C 1
ATOM 3586 O O . GLY A 1 437 ? -23.379 -2.373 17.405 1.00 92.56 437 GLY A O 1
ATOM 3587 N N . ASP A 1 438 ? -25.305 -3.536 17.583 1.00 90.75 438 ASP A N 1
ATOM 3588 C CA . ASP A 1 438 ? -26.166 -2.368 17.756 1.00 90.75 438 ASP A CA 1
ATOM 3589 C C . ASP A 1 438 ? -26.103 -1.806 19.178 1.00 90.75 438 ASP A C 1
ATOM 3591 O O . ASP A 1 438 ? -26.110 -2.545 20.173 1.00 90.75 438 ASP A O 1
ATOM 3595 N N . LYS A 1 439 ? -26.139 -0.474 19.256 1.00 94.31 439 LYS A N 1
ATOM 3596 C CA . LYS A 1 439 ? -26.400 0.255 20.494 1.00 94.31 439 LYS A CA 1
ATOM 3597 C C . LYS A 1 439 ? -27.857 0.045 20.912 1.00 94.31 439 LYS A C 1
ATOM 3599 O O . LYS A 1 439 ? -28.784 0.234 20.128 1.00 94.31 439 LYS A O 1
ATOM 3604 N N . VAL A 1 440 ? -28.058 -0.331 22.168 1.00 96.31 440 VAL A N 1
ATOM 3605 C CA . VAL A 1 440 ? -29.362 -0.490 22.810 1.00 96.31 440 VAL A CA 1
ATOM 3606 C C . VAL A 1 440 ? -29.649 0.770 23.616 1.00 96.31 440 VAL A C 1
ATOM 3608 O O . VAL A 1 440 ? -28.872 1.147 24.490 1.00 96.31 440 VAL A O 1
ATOM 3611 N N . GLU A 1 441 ? -30.775 1.418 23.336 1.00 93.88 441 GLU A N 1
ATOM 3612 C CA . GLU A 1 441 ? -31.178 2.637 24.037 1.00 93.88 441 GLU A CA 1
ATOM 3613 C C . GLU A 1 441 ? -31.290 2.405 25.554 1.00 93.88 441 GLU A C 1
ATOM 3615 O O . GLU A 1 441 ? -31.861 1.411 26.009 1.00 93.88 441 GLU A O 1
ATOM 3620 N N . GLY A 1 442 ? -30.700 3.310 26.338 1.00 92.50 442 GLY A N 1
ATOM 3621 C CA . GLY A 1 442 ? -30.664 3.230 27.800 1.00 92.50 442 GLY A CA 1
ATOM 3622 C C . GLY A 1 442 ? -29.713 2.176 28.380 1.00 92.50 442 GLY A C 1
ATOM 3623 O O . GLY A 1 442 ? -29.631 2.055 29.601 1.00 92.50 442 GLY A O 1
ATOM 3624 N N . ALA A 1 443 ? -28.991 1.410 27.554 1.00 95.81 443 ALA A N 1
ATOM 3625 C CA . ALA A 1 443 ? -27.949 0.522 28.054 1.00 95.81 443 ALA A CA 1
ATOM 3626 C C . ALA A 1 443 ? -26.736 1.327 28.537 1.00 95.81 443 ALA A C 1
ATOM 3628 O O . ALA A 1 443 ? -26.306 2.281 27.893 1.00 95.81 443 ALA A O 1
ATOM 3629 N N . VAL A 1 444 ? -26.182 0.897 29.665 1.00 96.56 444 VAL A N 1
ATOM 3630 C CA . VAL A 1 444 ? -25.042 1.515 30.344 1.00 96.56 444 VAL A CA 1
ATOM 3631 C C . VAL A 1 444 ? -24.017 0.445 30.721 1.00 96.56 444 VAL A C 1
ATOM 3633 O O . VAL A 1 444 ? -24.352 -0.742 30.801 1.00 96.56 444 VAL A O 1
ATOM 3636 N N . PHE A 1 445 ? -22.769 0.846 30.952 1.00 96.75 445 PHE A N 1
ATOM 3637 C CA . PHE A 1 445 ? -21.690 -0.036 31.409 1.00 96.75 445 PHE A CA 1
ATOM 3638 C C . PHE A 1 445 ? -20.963 0.552 32.625 1.00 96.75 445 PHE A C 1
ATOM 3640 O O . PHE A 1 445 ? -21.086 1.733 32.921 1.00 96.75 445 PHE A O 1
ATOM 3647 N N . LYS A 1 446 ? -20.194 -0.268 33.343 1.00 95.94 446 LYS A N 1
ATOM 3648 C CA . LYS A 1 446 ? -19.415 0.141 34.522 1.00 95.94 446 LYS A CA 1
ATOM 3649 C C . LYS A 1 446 ? -18.103 -0.631 34.626 1.00 95.94 446 LYS A C 1
ATOM 3651 O O . LYS A 1 446 ? -17.810 -1.483 33.784 1.00 95.94 446 LYS A O 1
ATOM 3656 N N . LEU A 1 447 ? -17.311 -0.369 35.667 1.00 95.12 447 LEU A N 1
ATOM 3657 C CA . LEU A 1 447 ? -16.126 -1.183 35.963 1.00 95.12 447 LEU A CA 1
ATOM 3658 C C . LEU A 1 447 ? -16.503 -2.669 36.065 1.00 95.12 447 LEU A C 1
ATOM 3660 O O . LEU A 1 447 ? -17.487 -3.039 36.706 1.00 95.12 447 LEU A O 1
ATOM 3664 N N . GLY A 1 448 ? -15.722 -3.523 35.407 1.00 94.31 448 GLY A N 1
ATOM 3665 C CA . GLY A 1 448 ? -15.975 -4.960 35.313 1.00 94.31 448 GLY A CA 1
ATOM 3666 C C . GLY A 1 448 ? -17.016 -5.374 34.266 1.00 94.31 448 GLY A C 1
ATOM 3667 O O . GLY A 1 448 ? -17.209 -6.574 34.073 1.00 94.31 448 GLY A O 1
ATOM 3668 N N . SER A 1 449 ? -17.668 -4.440 33.561 1.00 97.50 449 SER A N 1
ATOM 3669 C CA . SER A 1 449 ? -18.523 -4.771 32.412 1.00 97.50 449 SER A CA 1
ATOM 3670 C C . SER A 1 449 ? -17.728 -5.471 31.310 1.00 97.50 449 SER A C 1
ATOM 3672 O O . SER A 1 449 ? -16.538 -5.219 31.123 1.00 97.50 449 SER A O 1
ATOM 3674 N N . SER A 1 450 ? -18.379 -6.358 30.560 1.00 97.56 450 SER A N 1
ATOM 3675 C CA . SER A 1 450 ? -17.746 -7.039 29.429 1.00 97.56 450 SER A CA 1
ATOM 3676 C C . SER A 1 450 ? -17.715 -6.148 28.185 1.00 97.56 450 SER A C 1
ATOM 3678 O O . SER A 1 450 ? -18.545 -5.253 28.026 1.00 97.56 450 SER A O 1
ATOM 3680 N N . LYS A 1 451 ? -16.839 -6.462 27.223 1.00 96.44 451 LYS A N 1
ATOM 3681 C CA . LYS A 1 451 ? -16.875 -5.865 25.871 1.00 96.44 451 LYS A CA 1
ATOM 3682 C C . LYS A 1 451 ? -18.268 -5.887 25.233 1.00 96.44 451 LYS A C 1
ATOM 3684 O O . LYS A 1 451 ? -18.650 -4.943 24.557 1.00 96.44 451 LYS A O 1
ATOM 3689 N N . LYS A 1 452 ? -19.051 -6.948 25.462 1.00 96.38 452 LYS A N 1
ATOM 3690 C CA . LYS A 1 452 ? -20.420 -7.051 24.937 1.00 96.38 452 LYS A CA 1
ATOM 3691 C C . LYS A 1 452 ? -21.352 -6.015 25.566 1.00 96.38 452 LYS A C 1
ATOM 3693 O O . LYS A 1 452 ? -22.222 -5.501 24.872 1.00 96.38 452 LYS A O 1
ATOM 3698 N N . ASP A 1 453 ? -21.182 -5.722 26.850 1.00 97.31 453 ASP A N 1
ATOM 3699 C CA . ASP A 1 453 ? -21.981 -4.705 27.536 1.00 97.31 453 ASP A CA 1
ATOM 3700 C C . ASP A 1 453 ? -21.626 -3.310 27.018 1.00 97.31 453 ASP A C 1
ATOM 3702 O O . ASP A 1 453 ? -22.527 -2.526 26.737 1.00 97.31 453 ASP A O 1
ATOM 3706 N N . VAL A 1 454 ? -20.337 -3.046 26.772 1.00 97.44 454 VAL A N 1
ATOM 3707 C CA . VAL A 1 454 ? -19.888 -1.793 26.145 1.00 97.44 454 VAL A CA 1
ATOM 3708 C C . VAL A 1 454 ? -20.437 -1.659 24.723 1.00 97.44 454 VAL A C 1
ATOM 3710 O O . VAL A 1 454 ? -21.001 -0.620 24.413 1.00 97.44 454 VAL A O 1
ATOM 3713 N N . ILE A 1 455 ? -20.399 -2.708 23.888 1.00 97.06 455 ILE A N 1
ATOM 3714 C CA . ILE A 1 455 ? -21.034 -2.681 22.551 1.00 97.06 455 ILE A CA 1
ATOM 3715 C C . ILE A 1 455 ? -22.532 -2.387 22.665 1.00 97.06 455 ILE A C 1
ATOM 3717 O O . ILE A 1 455 ? -23.066 -1.599 21.897 1.00 97.06 455 ILE A O 1
ATOM 3721 N N . ARG A 1 456 ? -23.237 -2.990 23.626 1.00 97.31 456 ARG A N 1
ATOM 3722 C CA . ARG A 1 456 ? -24.664 -2.699 23.814 1.00 97.31 456 ARG A CA 1
ATOM 3723 C C . ARG A 1 456 ? -24.906 -1.256 24.247 1.00 97.31 456 ARG A C 1
ATOM 3725 O O . ARG A 1 456 ? -25.914 -0.696 23.847 1.00 97.31 456 ARG A O 1
ATOM 3732 N N . ALA A 1 457 ? -24.035 -0.674 25.061 1.00 96.88 457 ALA A N 1
ATOM 3733 C CA . ALA A 1 457 ? -24.182 0.694 25.551 1.00 96.88 457 ALA A CA 1
ATOM 3734 C C . ALA A 1 457 ? -23.748 1.751 24.519 1.00 96.88 457 ALA A C 1
ATOM 3736 O O . ALA A 1 457 ? -24.365 2.808 24.404 1.00 96.88 457 ALA A O 1
ATOM 3737 N N . MET A 1 458 ? -22.706 1.456 23.743 1.00 96.81 458 MET A N 1
ATOM 3738 C CA . MET A 1 458 ? -21.995 2.432 22.912 1.00 96.81 458 MET A CA 1
ATOM 3739 C C . MET A 1 458 ? -22.051 2.132 21.413 1.00 96.81 458 MET A C 1
ATOM 3741 O O . MET A 1 458 ? -21.932 3.049 20.612 1.00 96.81 458 MET A O 1
ATOM 3745 N N . GLY A 1 459 ? -22.287 0.882 21.020 1.00 95.81 459 GLY A N 1
ATOM 3746 C CA . GLY A 1 459 ? -22.203 0.420 19.637 1.00 95.81 459 GLY A CA 1
ATOM 3747 C C . GLY A 1 459 ? -20.778 0.045 19.221 1.00 95.81 459 GLY A C 1
ATOM 3748 O O . GLY A 1 459 ? -19.930 -0.314 20.048 1.00 95.81 459 GLY A O 1
ATOM 3749 N N . THR A 1 460 ? -20.532 0.098 17.912 1.00 96.25 460 THR A N 1
ATOM 3750 C CA . THR A 1 460 ? -19.213 -0.158 17.314 1.00 96.25 460 THR A CA 1
ATOM 3751 C C . THR A 1 460 ? -18.267 1.008 17.628 1.00 96.25 460 THR A C 1
ATOM 3753 O O . THR A 1 460 ? -18.675 2.145 17.425 1.00 96.25 460 THR A O 1
ATOM 3756 N N . PRO A 1 461 ? -17.048 0.758 18.143 1.00 96.69 461 PRO A N 1
ATOM 3757 C CA . PRO A 1 461 ? -16.083 1.820 18.429 1.00 96.69 461 PRO A CA 1
ATOM 3758 C C . PRO A 1 461 ? -15.397 2.355 17.166 1.00 96.69 461 PRO A C 1
ATOM 3760 O O . PRO A 1 461 ? -15.107 1.588 16.242 1.00 96.69 461 PRO A O 1
ATOM 3763 N N . ASP A 1 462 ? -15.038 3.639 17.190 1.00 95.44 462 ASP A N 1
ATOM 3764 C CA . ASP A 1 462 ? -14.328 4.335 16.103 1.00 95.44 462 ASP A CA 1
ATOM 3765 C C . ASP A 1 462 ? -12.874 3.860 15.984 1.00 95.44 462 ASP A C 1
ATOM 3767 O O . ASP A 1 462 ? -12.264 3.856 14.915 1.00 95.44 462 ASP A O 1
ATOM 3771 N N . SER A 1 463 ? -12.296 3.405 17.098 1.00 96.62 463 SER A N 1
ATOM 3772 C CA . SER A 1 463 ? -10.957 2.823 17.1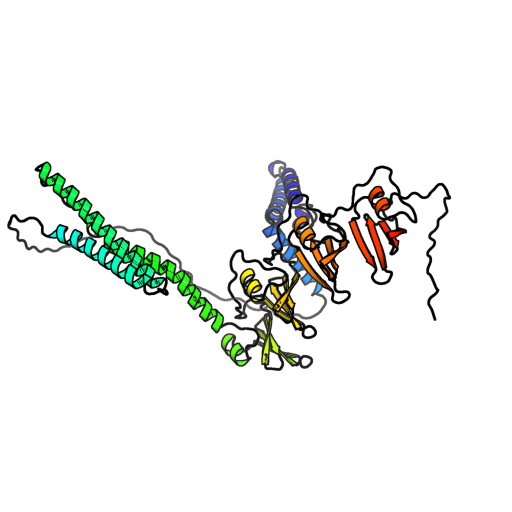12 1.00 96.62 463 SER A CA 1
ATOM 3773 C C . SER A 1 463 ? -10.827 1.683 18.113 1.00 96.62 463 SER A C 1
ATOM 3775 O O . SER A 1 463 ? -11.452 1.671 19.173 1.00 96.62 463 SER A O 1
ATOM 3777 N N . ILE A 1 464 ? -9.971 0.717 17.780 1.00 95.75 464 ILE A N 1
ATOM 3778 C CA . ILE A 1 464 ? -9.508 -0.328 18.692 1.00 95.75 464 ILE A CA 1
ATOM 3779 C C . ILE A 1 464 ? -7.994 -0.397 18.593 1.00 95.75 464 ILE A C 1
ATOM 3781 O O . ILE A 1 464 ? -7.459 -0.738 17.540 1.00 95.75 464 ILE A O 1
ATOM 3785 N N . LEU A 1 465 ? -7.317 -0.146 19.709 1.00 91.69 465 LEU A N 1
ATOM 3786 C CA . LEU A 1 465 ? -5.864 -0.199 19.833 1.00 91.69 465 LEU A CA 1
ATOM 3787 C C . LEU A 1 465 ? -5.453 -1.283 20.829 1.00 91.69 465 LEU A C 1
ATOM 3789 O O . LEU A 1 465 ? -6.102 -1.476 21.863 1.00 91.69 465 LEU A O 1
ATOM 3793 N N . LYS A 1 466 ? -4.347 -1.978 20.548 1.00 84.94 466 LYS A N 1
ATOM 3794 C CA . LYS A 1 466 ? -3.774 -2.971 21.468 1.00 84.94 466 LYS A CA 1
ATOM 3795 C C . LYS A 1 466 ? -2.411 -2.524 21.963 1.00 84.94 466 LYS A C 1
ATOM 3797 O O . LYS A 1 466 ? -1.458 -2.402 21.197 1.00 84.94 466 LYS A O 1
ATOM 3802 N N . SER A 1 467 ? -2.303 -2.349 23.277 1.00 73.38 467 SER A N 1
ATOM 3803 C CA . SER A 1 467 ? -1.020 -2.095 23.924 1.00 73.38 467 SER A CA 1
ATOM 3804 C C . SER A 1 467 ? -0.180 -3.371 23.913 1.00 73.38 467 SER A C 1
ATOM 3806 O O . SER A 1 467 ? -0.534 -4.365 24.552 1.00 73.38 467 SER A O 1
ATOM 3808 N N . SER A 1 468 ? 0.952 -3.332 23.209 1.00 63.25 468 SER A N 1
ATOM 3809 C CA . SER A 1 468 ? 1.928 -4.428 23.174 1.00 63.25 468 SER A CA 1
ATOM 3810 C C . SER A 1 468 ? 2.630 -4.640 24.517 1.00 63.25 468 SER A C 1
ATOM 3812 O O . SER A 1 468 ? 3.028 -5.761 24.819 1.00 63.25 468 SER A O 1
ATOM 3814 N N . THR A 1 469 ? 2.761 -3.593 25.335 1.00 60.31 469 THR A N 1
ATOM 3815 C CA . THR A 1 469 ? 3.498 -3.628 26.607 1.00 60.31 469 THR A CA 1
ATOM 3816 C C . THR A 1 469 ? 2.627 -4.028 27.792 1.00 60.31 469 THR A C 1
ATOM 3818 O O . THR A 1 469 ? 3.100 -4.724 28.682 1.00 60.31 469 THR A O 1
ATOM 3821 N N . GLN A 1 470 ? 1.352 -3.627 27.807 1.00 62.81 470 GLN A N 1
ATOM 3822 C CA . GLN A 1 470 ? 0.446 -3.883 28.935 1.00 62.81 470 GLN A CA 1
ATOM 3823 C C . GLN A 1 470 ? -0.595 -4.973 28.650 1.00 62.81 470 GLN A C 1
ATOM 3825 O O . GLN A 1 470 ? -1.377 -5.310 29.537 1.00 62.81 470 GLN A O 1
ATOM 3830 N N . ASN A 1 471 ? -0.624 -5.519 27.426 1.00 76.00 471 ASN A N 1
ATOM 3831 C CA . ASN A 1 471 ? -1.623 -6.491 26.968 1.00 76.00 471 ASN A CA 1
ATOM 3832 C C . ASN A 1 471 ? -3.070 -6.022 27.239 1.00 76.00 471 ASN A C 1
ATOM 3834 O O . ASN A 1 471 ? -3.935 -6.800 27.649 1.00 76.00 471 ASN A O 1
ATOM 3838 N N . ARG A 1 472 ? -3.298 -4.717 27.050 1.00 86.81 472 ARG A N 1
ATOM 3839 C CA . ARG A 1 472 ? -4.588 -4.034 27.214 1.00 86.81 472 ARG A CA 1
ATOM 3840 C C . ARG A 1 472 ? -5.174 -3.701 25.853 1.00 86.81 472 ARG A C 1
ATOM 3842 O O . ARG A 1 472 ? -4.437 -3.439 24.901 1.00 86.81 472 ARG A O 1
ATOM 3849 N N . GLU A 1 473 ? -6.496 -3.677 25.786 1.00 93.62 473 GLU A N 1
ATOM 3850 C CA . GLU A 1 473 ? -7.237 -3.223 24.610 1.00 93.62 473 GLU A CA 1
ATOM 3851 C C . GLU A 1 473 ? -7.945 -1.915 24.955 1.00 93.62 473 GLU A C 1
ATOM 3853 O O . GLU A 1 473 ? -8.549 -1.811 26.021 1.00 93.62 473 GLU A O 1
ATOM 3858 N N . ILE A 1 474 ? -7.837 -0.918 24.084 1.00 95.38 474 ILE A N 1
ATOM 3859 C CA . ILE A 1 474 ? -8.416 0.412 24.279 1.00 95.38 474 ILE A CA 1
ATOM 3860 C C . ILE A 1 474 ? -9.372 0.660 23.123 1.00 95.38 474 ILE A C 1
ATOM 3862 O O . ILE A 1 474 ? -8.975 0.533 21.965 1.00 95.38 474 ILE A O 1
ATOM 3866 N N . TRP A 1 475 ? -10.625 0.965 23.438 1.00 97.25 475 TRP A N 1
ATOM 3867 C CA . TRP A 1 475 ? -11.640 1.336 22.458 1.00 97.25 475 TRP A CA 1
ATOM 3868 C C . TRP A 1 475 ? -11.878 2.835 22.521 1.00 97.25 475 TRP A C 1
ATOM 3870 O O . TRP A 1 475 ? -12.068 3.363 23.616 1.00 97.25 475 TRP A O 1
ATOM 3880 N N . GLY A 1 476 ? -11.860 3.498 21.370 1.00 96.50 476 GLY A N 1
ATOM 3881 C CA . GLY A 1 476 ? -12.178 4.915 21.238 1.00 96.50 476 GLY A CA 1
ATOM 3882 C C . GLY A 1 476 ? -13.611 5.133 20.763 1.00 96.50 476 GLY A C 1
ATOM 3883 O O . GLY A 1 476 ? -14.103 4.392 19.910 1.00 96.50 476 GLY A O 1
ATOM 3884 N N . TYR A 1 477 ? -14.238 6.156 21.331 1.00 94.56 477 TYR A N 1
ATOM 3885 C CA . TYR A 1 477 ? -15.524 6.716 20.936 1.00 94.56 477 TYR A CA 1
ATOM 3886 C C . TYR A 1 477 ? -15.346 8.237 20.913 1.00 94.56 477 TYR A C 1
ATOM 3888 O O . TYR A 1 477 ? -15.332 8.870 21.970 1.00 94.56 477 TYR A O 1
ATOM 3896 N N . GLU A 1 478 ? -15.149 8.814 19.733 1.00 91.12 478 GLU A N 1
ATOM 3897 C CA . GLU A 1 478 ? -14.682 10.192 19.543 1.00 91.12 478 GLU A CA 1
ATOM 3898 C C . GLU A 1 478 ? -13.371 10.451 20.323 1.00 91.12 478 GLU A C 1
ATOM 3900 O O . GLU A 1 478 ? -12.376 9.754 20.112 1.00 91.12 478 GLU A O 1
ATOM 3905 N N . GLU A 1 479 ? -13.344 11.427 21.240 1.00 89.94 479 GLU A N 1
ATOM 3906 C CA . GLU A 1 479 ? -12.172 11.722 22.083 1.00 89.94 479 GLU A CA 1
ATOM 3907 C C . GLU A 1 479 ? -12.169 10.927 23.404 1.00 89.94 479 GLU A C 1
ATOM 3909 O O . GLU A 1 479 ? -11.223 11.016 24.194 1.00 89.94 479 GLU A O 1
ATOM 3914 N N . SER A 1 480 ? -13.214 10.137 23.656 1.00 93.38 480 SER A N 1
ATOM 3915 C CA . SER A 1 480 ? -13.359 9.305 24.849 1.00 93.38 480 SER A CA 1
ATOM 3916 C C . SER A 1 480 ? -12.831 7.890 24.621 1.00 93.38 480 SER A C 1
ATOM 3918 O O . SER A 1 480 ? -12.821 7.364 23.509 1.00 93.38 480 SER A O 1
ATOM 3920 N N . THR A 1 481 ? -12.385 7.232 25.693 1.00 96.06 481 THR A N 1
ATOM 3921 C CA . THR A 1 481 ? -11.800 5.888 25.625 1.00 96.06 481 THR A CA 1
ATOM 3922 C C . THR A 1 481 ? -12.300 4.965 26.726 1.00 96.06 481 THR A C 1
ATOM 3924 O O . THR A 1 481 ? -12.556 5.388 27.852 1.00 96.06 481 THR A O 1
ATOM 3927 N N . VAL A 1 482 ? -12.379 3.670 26.417 1.00 96.88 482 VAL A N 1
ATOM 3928 C CA . VAL A 1 482 ? -12.657 2.584 27.363 1.00 96.88 482 VAL A CA 1
ATOM 3929 C C . VAL A 1 482 ? -11.510 1.579 27.302 1.00 96.88 482 VAL A C 1
ATOM 3931 O O . VAL A 1 482 ? -11.160 1.083 26.235 1.00 96.88 482 VAL A O 1
ATOM 3934 N N . THR A 1 483 ? -10.911 1.273 28.450 1.00 95.75 483 THR A N 1
ATOM 3935 C CA . THR A 1 483 ? -9.775 0.350 28.564 1.00 95.75 483 THR A CA 1
ATOM 3936 C C . THR A 1 483 ? -10.220 -0.981 29.157 1.00 95.75 483 THR A C 1
ATOM 3938 O O . THR A 1 483 ? -10.880 -1.025 30.199 1.00 95.75 483 THR A O 1
ATOM 3941 N N . PHE A 1 484 ? -9.791 -2.071 28.524 1.00 95.19 484 PHE A N 1
ATOM 3942 C CA . PHE A 1 484 ? -10.073 -3.443 28.924 1.00 95.19 484 PHE A CA 1
ATOM 3943 C C . PHE A 1 484 ? -8.813 -4.173 29.392 1.00 95.19 484 PHE A C 1
ATOM 3945 O O . PHE A 1 484 ? -7.714 -3.964 28.866 1.00 95.19 484 PHE A O 1
ATOM 3952 N N . ASP A 1 485 ? -8.994 -5.083 30.348 1.00 92.44 485 ASP A N 1
ATOM 3953 C CA . ASP A 1 485 ? -7.979 -6.069 30.707 1.00 92.44 485 ASP A CA 1
ATOM 3954 C C . ASP A 1 485 ? -7.830 -7.173 29.638 1.00 92.44 485 ASP A C 1
ATOM 3956 O O . ASP A 1 485 ? -8.549 -7.238 28.635 1.00 92.44 485 ASP A O 1
ATOM 3960 N N . ASN A 1 486 ? -6.899 -8.097 29.878 1.00 89.25 486 ASN A N 1
ATOM 3961 C CA . ASN A 1 486 ? -6.642 -9.239 28.999 1.00 89.25 486 ASN A CA 1
ATOM 3962 C C . ASN A 1 486 ? -7.790 -10.269 28.942 1.00 89.25 486 ASN A C 1
ATOM 3964 O O . ASN A 1 486 ? -7.792 -11.127 28.057 1.00 89.25 486 ASN A O 1
ATOM 3968 N N . LYS A 1 487 ? -8.759 -10.206 29.863 1.00 91.06 487 LYS A N 1
ATOM 3969 C CA . LYS A 1 487 ? -9.960 -11.053 29.888 1.00 91.06 487 LYS A CA 1
ATOM 3970 C C . LYS A 1 487 ? -11.158 -10.380 29.209 1.00 91.06 487 LYS A C 1
ATOM 3972 O O . LYS A 1 487 ? -12.162 -11.047 28.967 1.00 91.06 487 LYS A O 1
ATOM 3977 N N . GLY A 1 488 ? -11.038 -9.104 28.842 1.00 92.94 488 GLY A N 1
ATOM 3978 C CA . GLY A 1 488 ? -12.068 -8.332 28.155 1.00 92.94 488 GLY A CA 1
ATOM 3979 C C . GLY A 1 488 ? -13.072 -7.654 29.086 1.00 92.94 488 GLY A C 1
ATOM 3980 O O . GLY A 1 488 ? -14.211 -7.428 28.666 1.00 92.94 488 GLY A O 1
ATOM 3981 N N . PHE A 1 489 ? -12.666 -7.334 30.315 1.00 96.06 489 PHE A N 1
ATOM 3982 C CA . PHE A 1 489 ? -13.459 -6.564 31.271 1.00 96.06 489 PHE A CA 1
ATOM 3983 C C . PHE A 1 489 ? -12.967 -5.119 31.374 1.00 96.06 489 PHE A C 1
ATOM 3985 O O . PHE A 1 489 ? -11.764 -4.866 31.312 1.00 96.06 489 PHE A O 1
ATOM 3992 N N . VAL A 1 490 ? -13.899 -4.176 31.528 1.00 96.50 490 VAL A N 1
ATOM 3993 C CA . VAL A 1 490 ? -13.611 -2.742 31.679 1.00 96.50 490 VAL A CA 1
ATOM 3994 C C . VAL A 1 490 ? -12.843 -2.499 32.976 1.00 96.50 490 VAL A C 1
ATOM 3996 O O . VAL A 1 490 ? -13.312 -2.867 34.053 1.00 96.50 490 VAL A O 1
ATOM 3999 N N . ILE A 1 491 ? -11.694 -1.835 32.872 1.00 94.81 491 ILE A N 1
ATOM 4000 C CA . ILE A 1 491 ? -10.843 -1.481 34.020 1.00 94.81 491 ILE A CA 1
ATOM 4001 C C . ILE A 1 491 ? -10.641 0.024 34.190 1.00 94.81 491 ILE A C 1
ATOM 4003 O O . ILE A 1 491 ? -10.288 0.461 35.281 1.00 94.81 491 ILE A O 1
ATOM 4007 N N . ALA A 1 492 ? -10.850 0.812 33.135 1.00 93.62 492 ALA A N 1
ATOM 4008 C CA . ALA A 1 492 ? -10.758 2.267 33.174 1.00 93.62 492 ALA A CA 1
ATOM 4009 C C . ALA A 1 492 ? -11.491 2.881 31.975 1.00 93.62 492 ALA A C 1
ATOM 4011 O O . ALA A 1 492 ? -11.724 2.205 30.970 1.00 93.62 492 ALA A O 1
ATOM 4012 N N . TRP A 1 493 ? -11.795 4.170 32.062 1.00 95.31 493 TRP A N 1
ATOM 4013 C CA . TRP A 1 493 ? -12.253 4.989 30.943 1.00 95.31 493 TRP A CA 1
ATOM 4014 C C . TRP A 1 493 ? -11.747 6.423 31.097 1.00 95.31 493 TRP A C 1
ATOM 4016 O O . TRP A 1 493 ? -11.362 6.845 32.189 1.00 95.31 493 TRP A O 1
ATOM 4026 N N . ILE A 1 494 ? -11.767 7.165 29.996 1.00 92.88 494 ILE A N 1
ATOM 4027 C CA . ILE A 1 494 ? -11.571 8.613 29.954 1.00 92.88 494 ILE A CA 1
ATOM 4028 C C . ILE A 1 494 ? -12.732 9.166 29.134 1.00 92.88 494 ILE A C 1
ATOM 4030 O O . ILE A 1 494 ? -12.868 8.789 27.975 1.00 92.88 494 ILE A O 1
ATOM 4034 N N . ASP A 1 495 ? -13.566 10.020 29.723 1.00 93.12 495 ASP A N 1
ATOM 4035 C CA . ASP A 1 495 ? -14.733 10.591 29.043 1.00 93.12 495 ASP A CA 1
ATOM 4036 C C . ASP A 1 495 ? -14.514 12.076 28.735 1.00 93.12 495 ASP A C 1
ATOM 4038 O O . ASP A 1 495 ? -14.967 12.953 29.466 1.00 93.12 495 ASP A O 1
ATOM 4042 N N . VAL A 1 496 ? -13.734 12.367 27.692 1.00 91.50 496 VAL A N 1
ATOM 4043 C CA . VAL A 1 496 ? -13.429 13.752 27.293 1.00 91.50 496 VAL A CA 1
ATOM 4044 C C . VAL A 1 496 ? -14.640 14.396 26.618 1.00 91.50 496 VAL A C 1
ATOM 4046 O O . VAL A 1 496 ? -14.954 15.559 26.874 1.00 91.50 496 VAL A O 1
ATOM 4049 N N . SER A 1 497 ? -15.350 13.626 25.792 1.00 89.50 497 SER A N 1
ATOM 4050 C CA . SER A 1 497 ? -16.477 14.104 24.987 1.00 89.50 497 SER A CA 1
ATOM 4051 C C . SER A 1 497 ? -17.823 14.069 25.729 1.00 89.50 497 SER A C 1
ATOM 4053 O O . SER A 1 497 ? -18.824 14.515 25.175 1.00 89.50 497 SER A O 1
ATOM 4055 N N . ASN A 1 498 ? -17.868 13.589 26.981 1.00 90.69 498 ASN A N 1
ATOM 4056 C CA . ASN A 1 498 ? -19.099 13.347 27.754 1.00 90.69 498 ASN A CA 1
ATOM 4057 C C . ASN A 1 498 ? -20.117 12.477 26.994 1.00 90.69 498 ASN A C 1
ATOM 4059 O O . ASN A 1 498 ? -21.322 12.745 27.004 1.00 90.69 498 ASN A O 1
ATOM 4063 N N . ASN A 1 499 ? -19.623 11.468 26.280 1.00 92.25 499 ASN A N 1
ATOM 4064 C CA . ASN A 1 499 ? -20.413 10.622 25.388 1.00 92.25 499 ASN A CA 1
ATOM 4065 C C . ASN A 1 499 ? -20.558 9.182 25.912 1.00 92.25 499 ASN A C 1
ATOM 4067 O O . ASN A 1 499 ? -21.397 8.432 25.402 1.00 92.25 499 ASN A O 1
ATOM 4071 N N . LEU A 1 500 ? -19.784 8.788 26.933 1.00 94.50 500 LEU A N 1
ATOM 4072 C CA . LEU A 1 500 ? -19.788 7.425 27.453 1.00 94.50 500 LEU A CA 1
ATOM 4073 C C . LEU A 1 500 ? -21.037 7.151 28.310 1.00 94.50 500 LEU A C 1
ATOM 4075 O O . LEU A 1 500 ? -21.327 7.834 29.288 1.00 94.50 500 LEU A O 1
ATOM 4079 N N . ALA A 1 501 ? -21.768 6.085 27.978 1.00 94.62 501 ALA A N 1
ATOM 4080 C CA . ALA A 1 501 ? -22.954 5.636 28.707 1.00 94.62 501 ALA A CA 1
ATOM 4081 C C . ALA A 1 501 ? -22.572 4.834 29.967 1.00 94.62 501 ALA A C 1
ATOM 4083 O O . ALA A 1 501 ? -22.672 3.604 29.995 1.00 94.62 501 ALA A O 1
ATOM 4084 N N . ILE A 1 502 ? -22.098 5.531 31.001 1.00 93.38 502 ILE A N 1
ATOM 4085 C CA . ILE A 1 502 ? -21.561 4.921 32.224 1.00 93.38 502 ILE A CA 1
ATOM 4086 C C . ILE A 1 502 ? -22.611 4.882 33.346 1.00 93.38 502 ILE A C 1
ATOM 4088 O O . ILE A 1 502 ? -23.279 5.874 33.626 1.00 93.38 502 ILE A O 1
ATOM 4092 N N . ASP A 1 503 ? -22.722 3.738 34.022 1.00 90.94 503 ASP A N 1
ATOM 4093 C CA . ASP A 1 503 ? -23.446 3.571 35.285 1.00 90.94 503 ASP A CA 1
ATOM 4094 C C . ASP A 1 503 ? -22.492 3.822 36.458 1.00 90.94 503 ASP A C 1
ATOM 4096 O O . ASP A 1 503 ? -21.657 2.975 36.789 1.00 90.94 503 ASP A O 1
ATOM 4100 N N . MET A 1 504 ? -22.613 4.996 37.076 1.00 78.06 504 MET A N 1
ATOM 4101 C CA . MET A 1 504 ? -21.827 5.373 38.257 1.00 78.06 504 MET A CA 1
ATOM 4102 C C . MET A 1 504 ? -22.329 4.691 39.547 1.00 78.06 504 MET A C 1
ATOM 4104 O O . MET A 1 504 ? -21.629 4.723 40.555 1.00 78.06 504 MET A O 1
ATOM 4108 N N . GLY A 1 505 ? -23.499 4.034 39.531 1.00 68.44 505 GLY A N 1
ATOM 4109 C CA . GLY A 1 505 ? -24.188 3.588 40.744 1.00 68.44 505 GLY A CA 1
ATOM 4110 C C . GLY A 1 505 ? -24.703 4.749 41.611 1.00 68.44 505 GLY A C 1
ATOM 4111 O O . GLY A 1 505 ? -24.430 5.915 41.345 1.00 68.44 505 GLY A O 1
ATOM 4112 N N . ASP A 1 506 ? -25.455 4.423 42.666 1.00 54.03 506 ASP A N 1
ATOM 4113 C CA . ASP A 1 506 ? -26.021 5.398 43.618 1.00 54.03 506 ASP A CA 1
ATOM 4114 C C . ASP A 1 506 ? -24.999 5.915 44.669 1.00 54.03 506 ASP A C 1
ATOM 4116 O O . ASP A 1 506 ? -25.403 6.457 45.696 1.00 54.03 506 ASP A O 1
ATOM 4120 N N . GLU A 1 507 ? -23.683 5.766 44.459 1.00 48.00 507 GLU A N 1
ATOM 4121 C CA . GLU A 1 507 ? -22.658 6.210 45.423 1.00 48.00 507 GLU A CA 1
ATOM 4122 C C . GLU A 1 507 ? -21.751 7.331 44.880 1.00 48.00 507 GLU A C 1
ATOM 4124 O O . GLU A 1 507 ? -20.860 7.118 44.063 1.00 48.00 507 GLU A O 1
ATOM 4129 N N . ASP A 1 508 ? -22.006 8.510 45.456 1.00 40.59 508 ASP A N 1
ATOM 4130 C CA . ASP A 1 508 ? -21.139 9.653 45.751 1.00 40.59 508 ASP A CA 1
ATOM 4131 C C . ASP A 1 508 ? -20.476 10.461 44.620 1.00 40.59 508 ASP A C 1
ATOM 4133 O O . ASP A 1 508 ? -19.517 10.072 43.951 1.00 40.59 508 ASP A O 1
ATOM 4137 N N . GLU A 1 509 ? -20.916 11.723 44.571 1.00 38.06 509 GLU A N 1
ATOM 4138 C CA . GLU A 1 509 ? -20.152 12.919 44.214 1.00 38.06 509 GLU A CA 1
ATOM 4139 C C . GLU A 1 509 ? -18.759 12.916 44.894 1.00 38.06 509 GLU A C 1
ATOM 4141 O O . GLU A 1 509 ? -18.551 13.558 45.922 1.00 38.06 509 GLU A O 1
ATOM 4146 N N . GLY A 1 510 ? -17.783 12.161 44.377 1.00 40.28 510 GLY A N 1
ATOM 4147 C CA . GLY A 1 510 ? -16.481 12.080 45.052 1.00 40.28 510 GLY A CA 1
ATOM 4148 C C . GLY A 1 510 ? -15.401 11.174 44.464 1.00 40.28 510 GLY A C 1
ATOM 4149 O O . GLY A 1 510 ? -14.339 11.054 45.075 1.00 40.28 510 GLY A O 1
ATOM 4150 N N . ALA A 1 511 ? -15.594 10.546 43.303 1.00 37.88 511 ALA A N 1
ATOM 4151 C CA . ALA A 1 511 ? -14.523 9.787 42.654 1.00 37.88 511 ALA A CA 1
ATOM 4152 C C . ALA A 1 511 ? -13.579 10.711 41.857 1.00 37.88 511 ALA A C 1
ATOM 4154 O O . ALA A 1 511 ? -13.519 10.665 40.629 1.00 37.88 511 ALA A O 1
ATOM 4155 N N . GLU A 1 512 ? -12.812 11.548 42.563 1.00 37.53 512 GLU A N 1
ATOM 4156 C CA . GLU A 1 512 ? -11.556 12.066 42.019 1.00 37.53 512 GLU A CA 1
ATOM 4157 C C . GLU A 1 512 ? -10.640 10.883 41.657 1.00 37.53 512 GLU A C 1
ATOM 4159 O O . GLU A 1 512 ? -10.407 9.968 42.450 1.00 37.53 512 GLU A O 1
ATOM 4164 N N . LEU A 1 513 ? -10.152 10.919 40.418 1.00 40.16 513 LEU A N 1
ATOM 4165 C CA . LEU A 1 513 ? -9.128 10.079 39.797 1.00 40.16 513 LEU A CA 1
ATOM 4166 C C . LEU A 1 513 ? -8.203 9.346 40.791 1.00 40.16 513 LEU A C 1
ATOM 4168 O O . LEU A 1 513 ? -7.210 9.900 41.265 1.00 40.16 513 LEU A O 1
ATOM 4172 N N . LYS A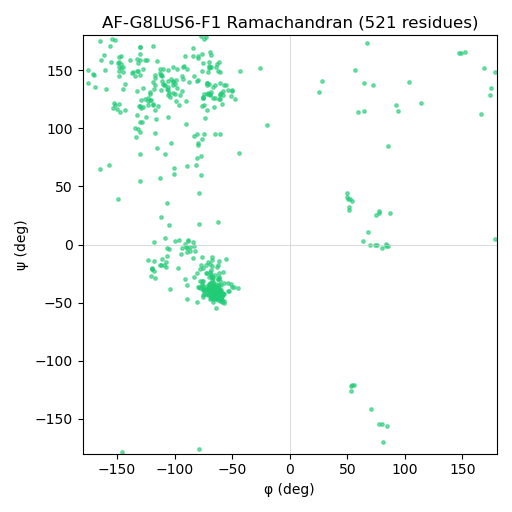 1 514 ? -8.428 8.044 41.009 1.00 34.72 514 LYS A N 1
ATOM 4173 C CA . LYS A 1 514 ? -7.365 7.158 41.507 1.00 34.72 514 LYS A CA 1
ATOM 4174 C C . LYS A 1 514 ? -6.454 6.763 40.346 1.00 34.72 514 LYS A C 1
ATOM 4176 O O . LYS A 1 514 ? -6.625 5.711 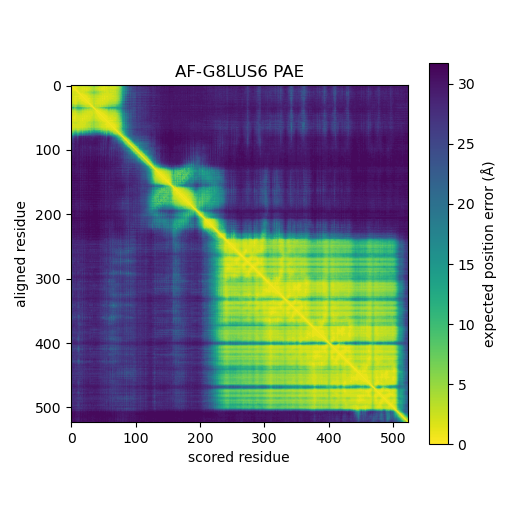39.736 1.00 34.72 514 LYS A O 1
ATOM 4181 N N . PHE A 1 515 ? -5.462 7.603 40.059 1.00 34.31 515 PHE A N 1
ATOM 4182 C CA . PHE A 1 515 ? -4.264 7.180 39.332 1.00 34.31 515 PHE A CA 1
ATOM 4183 C C . PHE A 1 515 ? -3.499 6.167 40.196 1.00 34.31 515 PHE A C 1
ATOM 4185 O O . PHE A 1 515 ? -2.729 6.538 41.078 1.00 34.31 515 PHE A O 1
ATOM 4192 N N . GLY A 1 516 ? -3.732 4.876 39.962 1.00 30.42 516 GLY A N 1
ATOM 4193 C CA . GLY A 1 516 ? -2.876 3.806 40.466 1.00 30.42 516 GLY A CA 1
ATOM 4194 C C . GLY A 1 516 ? -1.636 3.678 39.588 1.00 30.42 516 GLY A C 1
ATOM 4195 O O . GLY A 1 516 ? -1.644 2.910 38.628 1.00 30.42 516 GLY A O 1
ATOM 4196 N N . TRP A 1 517 ? -0.589 4.442 39.898 1.00 30.72 517 TRP A N 1
ATOM 4197 C CA . TRP A 1 517 ? 0.771 4.050 39.535 1.00 30.72 517 TRP A CA 1
ATOM 4198 C C . TRP A 1 517 ? 1.165 2.919 40.482 1.00 30.72 517 TRP A C 1
ATOM 4200 O O . TRP A 1 517 ? 1.312 3.135 41.682 1.00 30.72 517 TRP A O 1
ATOM 4210 N N . ASP A 1 518 ? 1.250 1.704 39.952 1.00 32.62 518 ASP A N 1
ATOM 4211 C CA . ASP A 1 518 ? 1.769 0.553 40.682 1.00 32.62 518 ASP A CA 1
ATOM 4212 C C . ASP A 1 518 ? 3.303 0.680 40.733 1.00 32.62 518 ASP A C 1
ATOM 4214 O O . ASP A 1 518 ? 4.007 0.289 39.805 1.00 32.62 518 ASP A O 1
ATOM 4218 N N . GLU A 1 519 ? 3.826 1.327 41.781 1.00 36.00 519 GLU A N 1
ATOM 4219 C CA . GLU A 1 519 ? 5.263 1.417 42.102 1.00 36.00 519 GLU A CA 1
ATOM 4220 C C . GLU A 1 519 ? 5.778 0.131 42.783 1.00 36.00 519 GLU A C 1
ATOM 4222 O O . GLU A 1 519 ? 6.516 0.176 43.767 1.00 36.00 519 GLU A O 1
ATOM 4227 N N . SER A 1 520 ? 5.412 -1.048 42.281 1.00 40.66 520 SER A N 1
ATOM 4228 C CA . SER A 1 520 ? 6.040 -2.293 42.728 1.00 40.66 520 SER A CA 1
ATOM 4229 C C . SER A 1 520 ? 6.485 -3.141 41.551 1.00 40.66 520 SER A C 1
ATOM 4231 O O . SER A 1 520 ? 5.835 -4.114 41.200 1.00 40.66 520 SER A O 1
ATOM 4233 N N . GLU A 1 521 ? 7.608 -2.754 40.953 1.00 37.50 521 GLU A N 1
ATOM 4234 C CA . GLU A 1 521 ? 8.572 -3.669 40.328 1.00 37.50 521 GLU A CA 1
ATOM 4235 C C . GLU A 1 521 ? 9.885 -2.897 40.091 1.00 37.50 521 GLU A C 1
ATOM 4237 O O . GLU A 1 521 ? 10.314 -2.620 38.974 1.00 37.50 521 GLU A O 1
ATOM 4242 N N . SER A 1 522 ? 10.512 -2.490 41.197 1.00 40.03 522 SER A N 1
ATOM 4243 C CA . SER A 1 522 ? 11.953 -2.262 41.252 1.00 40.03 522 SER A CA 1
ATOM 4244 C C . SER A 1 522 ? 12.542 -3.251 42.252 1.00 40.03 522 SER A C 1
ATOM 4246 O O . SER A 1 522 ? 12.493 -3.000 43.454 1.00 40.03 522 SER A O 1
ATOM 4248 N N . ASP A 1 523 ? 13.035 -4.373 41.735 1.00 35.53 523 ASP A N 1
ATOM 4249 C CA . ASP A 1 523 ? 14.169 -5.136 42.269 1.00 35.53 523 ASP A CA 1
ATOM 4250 C C . ASP A 1 523 ? 14.794 -5.972 41.142 1.00 35.53 523 ASP A C 1
ATOM 4252 O O . ASP A 1 523 ? 14.045 -6.702 40.448 1.00 35.53 523 ASP A O 1
#

Radius of gyration: 39.58 Å; Cα contacts (8 Å, |Δi|>4): 699; chains: 1; bounding box: 67×86×136 Å

Organism: Acetivibrio clariflavus (strain DSM 19732 / NBRC 101661 / EBR45) (NCBI:txid720554)

Solvent-accessible surface area (backbone atoms only — not comparable to full-atom values): 30275 Å² total; per-residue (Å²): 135,56,57,37,63,65,52,74,46,61,91,82,54,50,73,65,55,53,53,52,37,46,56,53,49,50,68,72,32,38,46,91,81,42,67,73,78,55,20,59,54,23,47,51,52,40,51,52,42,51,54,31,42,67,34,56,69,34,72,69,49,27,54,54,49,54,52,48,54,50,54,50,57,58,50,65,73,68,70,74,85,89,86,84,86,88,88,87,87,90,86,83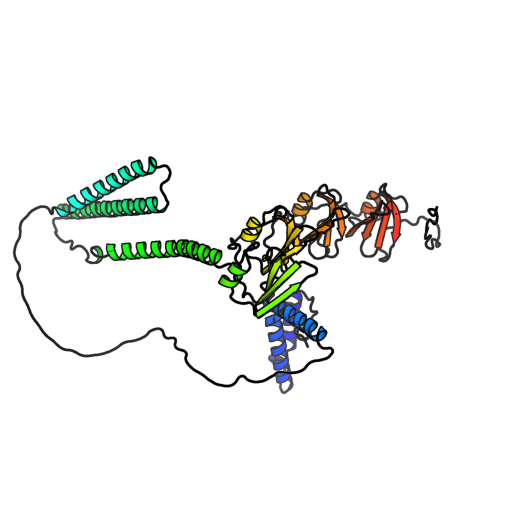,90,80,89,87,86,85,88,89,80,89,88,86,87,92,87,90,83,91,82,88,84,89,86,91,89,87,90,85,88,83,90,81,96,66,83,76,74,64,58,60,52,40,40,52,50,17,52,51,36,48,50,51,43,54,54,48,49,56,55,47,70,71,40,94,74,72,53,76,69,60,57,49,59,50,52,54,50,42,51,52,18,51,54,39,36,53,51,33,51,53,52,50,55,56,51,58,52,38,70,74,66,73,56,95,79,79,79,78,62,74,80,76,76,75,50,63,66,59,53,51,47,52,52,49,50,49,53,49,53,60,47,45,55,57,51,48,48,55,50,49,48,53,50,46,52,74,53,28,54,51,79,66,41,42,56,70,61,47,36,72,63,70,43,82,59,82,44,78,47,78,39,78,94,73,44,30,39,34,38,25,53,85,78,15,40,41,32,22,41,76,87,43,21,30,63,28,37,35,38,72,65,74,72,65,55,64,52,75,46,67,55,42,89,90,37,55,29,46,80,66,31,46,58,67,42,44,21,32,26,66,18,54,59,47,25,37,46,63,46,80,93,74,49,32,37,38,37,25,48,87,78,15,40,42,31,22,42,79,86,39,29,30,71,32,37,39,34,82,62,71,67,68,45,66,56,76,50,66,59,43,88,92,36,55,29,44,80,65,31,44,58,67,42,44,22,29,27,66,20,54,60,56,27,37,48,71,47,84,81,72,58,32,40,37,36,24,55,87,76,14,40,43,30,23,44,87,87,40,28,31,68,33,37,37,40,75,62,80,72,70,47,66,58,77,49,69,56,41,89,91,38,51,31,40,83,64,32,42,59,68,40,44,23,29,28,68,20,54,61,50,23,35,47,67,43,86,88,76,54,29,40,38,35,26,54,84,79,15,39,41,32,24,45,80,88,42,29,30,74,51,71,47,67,73,66,77,72,73,47,65,53,74,69,98,67,68,102,71,82,71,81,81,81,79,76,81,88,77,85,88,130

Nearest PDB structures (foldseek):
  6yxy-assembly1_BK  TM=9.160E-01  e=2.467E-04  Trypanosoma brucei brucei
  7aoi-assembly1_BK  TM=9.421E-01  e=2.854E-03  Trypanosoma brucei

pLDDT: mean 75.08, std 22.82, range [22.25, 97.94]

Mean predicted aligned error: 20.24 Å

Foldseek 3Di:
DALCVLLVHDLPDDLVSSVVSLVVLCVVLPLVVDDDPSSVVSVVSNVSSVVSCVQCNDPVSSVVSVVVVVVVVVVVVVPDDDDDDDDDDDDDDDDDDDDDDDDDDDDDDDDDDDDDDDDDDDDDDDDDPPLVCLQVVLVVLCVVLVVLVVVVVVVPDDDPVSVVVSVVSNVVSVVSNVVSVVVVVVVVVCVVPVDPDDDDPPVVPPPVVVVVVVVVVVCVVVVCVVVVVVVVVVVLVQLAADFFAAPVSQCVNQNAAPDKDADVVQCKIWGHHPPKIFIAHVVRTTAKIAQPVVRHSHFDDDAAPLQADEFFDAPVSQCNNQNAFNIWHADVVQRKIWGHDPPKIFIAHVVRTTHWIAQPPVRHRHFDDDADPLQADEFFDAPVSQCNHQNDFNIWDFDVVPTWIWGHDPPKIFIADPVRTTHKIAQPPVRHRYFDDDAAPLQADEFFDAPVSQCNNQNAFNIWDADPVQRKIWGHDPPKIFIAHNVRTTHDIGCPPVRHRHDPDPDDPDPDDPPPPPPPDDD

Sequence (523 aa):
MNLYDVLEVSQEASQEMIKDAYRTLAKKYHPDLYTGSDKSKAEEKMKEINYAFDILGDPIKRRKYDESLRKESFKNYKTNESFKNYRTNQKAYSSYTWYWNDEANPYYTNRNETSYSSKKTENDESMPFYYKEYIISGILWIIAGLILVCIIYSLKSASKGVRIIFWSTVLWGIINFVRGLIFKIAYEDEIKNGERKYSIPEWFVPSNIVLAIIIMIFFINVYNKDYKSSIAYQIARNNSIAIGMDKETVKKIMGDPDSVESRPALDEEIWKYDDSTITFNNEGVVKEWHNRSNNLSVYMGDKVEGAVFKIGSSKEDVVRAMGTPHYIYTISSSGKEIWGYEYSTVTFDYRGLVIEWDNVSNYLSVYMGDKTEDAVFKIGSSKQDVIRAMGTPDDILRETEPSKEIWKYENSTVTFDSRGLVTEWNDLSDNLAVYMGDKVEGAVFKLGSSKKDVIRAMGTPDSILKSSTQNREIWGYEESTVTFDNKGFVIAWIDVSNNLAIDMGDEDEGAELKFGWDESESD